Protein AF-A0A7M7T1K5-F1 (afdb_monomer)

InterPro domains:
  IPR049258 ODAD1, central coiled coil region [PF21773] (10-293)
  IPR051876 Outer dynein arm-docking/Coiled-coil domain-containing protein [PTHR21694] (3-401)

Secondary structure (DSSP, 8-state):
-HHHHHHHHHHHHHHHHHHHHHHHHHHHHHHHHHHHHHHHHHHHHHHHHHHHHHHHHHHHHHHHHHHHHHHHHHHHHHHHHHHHHHHHHHHHHHHHHHHHHHHHHHHHHHHHHHHHHHHHHHHHHHHHHHHHHHHHHHHHHHHTTS-------TTHHHHHHHHHHHHHHHHHHH--S-HHHHHHHHHHHHHHHHHHHHHHHHHHHHHHHHHHHHHHHHHHHHHHHHHHHHHHHHHHHHHHHHHHHHHHHHHHHHHHHHHHHHHHHHHHHHHHHHHHHHHHTT--THHHHHHH-S-S---TTTHHHHHHHHHHHHHHHHHHHHHHHHHHHHHHHHHHHHHHTTS------PPPPPPPPPPPP-PPP--------TTSSSTTT----SSSPPPHHHHHHHHHHHHHHHHHHHHHHHHHHHHHHTTS------------------------------------

Organism: Strongylocentrotus purpuratus (NCBI:txid7668)

Radius of gyration: 62.85 Å; Cα contacts (8 Å, |Δi|>4): 35; chains: 1; bounding box: 143×61×179 Å

Sequence (460 aa):
MDQNRRRTTRKRIRLLEGRLDKRTADFNKALAKNNEVRLEIQLIRRDLGILTKSYKVVLKEQGDVKNKMNDVIEMSTAAYDSREECLVRMSTIRERNDKDEMAYNNEVKELTRVLAHDQRLKDFMNLKTQDRSHLLRAASERAKQKLAKSSKTCLHQEEIKSYEAVFERLKQYAGEANLDRLVHEFLAKEGIAFALFNYKTELDCDVEEHTLRNQTLRTDMKLLTGQGKKLEGMRANIMKDLEVKVASTTMAADVTQNRYKVCRKDLDNAFRRIIAFIRKLGCDASMVTNRLGCAGSISDRNAMTYLGLAEFMCNDILLVEAFHQHRQQKKNNFTKKLAAAQQGSVITAKLRPKSPKAVSIVPPYIGEDGEIPADLERIASSGLDELQPLTPDDIRSEVVRTVERREAKTRNSSKKDWRWQAKSADPGSPDGVKDEIHPGSGDLMINHSVSSERGFSSTN

Mean predicted aligned error: 23.82 Å

Solvent-accessible surface area (backbone atoms only — not comparable to full-atom values): 27441 Å² total; per-residue (Å²): 115,68,69,60,51,53,50,52,50,55,51,51,50,52,52,50,52,53,50,48,52,50,52,52,52,53,49,52,51,50,52,53,52,51,52,52,54,50,50,51,54,52,50,53,53,50,51,51,54,51,50,54,51,52,51,53,51,53,53,47,52,55,48,53,51,53,50,53,50,49,52,52,50,51,54,49,50,54,51,49,52,54,49,50,54,50,51,51,52,52,50,56,50,48,57,47,51,53,52,52,50,51,50,50,56,49,50,54,51,49,53,51,51,52,51,53,51,51,50,50,49,50,51,49,51,50,52,52,46,48,58,41,42,58,53,42,52,62,35,43,71,56,34,79,77,63,78,80,86,83,91,88,63,74,80,59,52,60,57,50,53,53,49,50,59,52,50,54,52,49,39,70,74,68,74,57,92,54,67,71,57,53,53,52,52,48,51,51,52,47,50,52,50,50,53,51,47,53,52,49,52,51,50,52,51,52,50,52,51,52,51,52,51,50,50,53,53,53,52,50,50,52,50,53,53,52,52,48,54,51,52,51,52,52,50,51,50,52,49,52,53,48,51,52,50,49,54,53,52,51,53,52,49,51,54,51,51,52,50,48,53,52,54,49,52,54,48,55,51,49,47,54,49,50,55,54,50,36,54,73,74,66,53,70,64,62,65,58,31,69,74,65,75,46,83,88,61,80,44,90,89,47,44,64,59,56,51,52,50,45,50,53,53,51,50,53,52,50,50,52,48,53,50,49,51,52,50,50,50,50,50,55,48,44,55,52,45,58,66,47,66,80,56,88,85,91,83,89,84,89,86,80,86,83,78,86,83,84,84,86,84,80,83,87,82,84,79,90,78,82,82,76,69,83,74,67,63,58,78,78,66,67,92,64,85,88,85,67,86,77,52,76,66,58,53,51,52,52,52,50,55,53,49,53,54,50,52,52,49,52,54,53,50,57,60,54,56,61,63,63,71,76,76,77,80,85,90,82,87,88,85,86,83,88,82,88,82,88,90,82,91,80,89,83,82,88,83,88,87,88,88,84,92,83,89,87,86,78,92,130

Structure (mmCIF, N/CA/C/O backbone):
data_AF-A0A7M7T1K5-F1
#
_entry.id   AF-A0A7M7T1K5-F1
#
loop_
_atom_site.group_PDB
_atom_site.id
_atom_site.type_symbol
_atom_site.label_atom_id
_atom_site.label_alt_id
_atom_site.label_comp_id
_atom_site.label_asym_id
_atom_site.label_entity_id
_atom_site.label_seq_id
_atom_site.pdbx_PDB_ins_code
_atom_site.Cartn_x
_atom_site.Cartn_y
_atom_site.Cartn_z
_atom_site.occupancy
_atom_site.B_iso_or_equiv
_atom_site.auth_seq_id
_atom_site.auth_comp_id
_atom_site.auth_asym_id
_atom_site.auth_atom_id
_atom_site.pdbx_PDB_model_num
ATOM 1 N N . MET A 1 1 ? 77.196 1.980 -69.273 1.00 57.75 1 MET A N 1
ATOM 2 C CA . MET A 1 1 ? 76.868 2.537 -67.936 1.00 57.75 1 MET A CA 1
ATOM 3 C C . MET A 1 1 ? 75.364 2.701 -67.700 1.00 57.75 1 MET A C 1
ATOM 5 O O . MET A 1 1 ? 74.852 2.212 -66.697 1.00 57.75 1 MET A O 1
ATOM 9 N N . ASP A 1 2 ? 74.628 3.317 -68.626 1.00 66.56 2 ASP A N 1
ATOM 10 C CA . ASP A 1 2 ? 73.248 3.764 -68.380 1.00 66.56 2 ASP A CA 1
ATOM 11 C C . ASP A 1 2 ? 72.211 2.628 -68.214 1.00 66.56 2 ASP A C 1
ATOM 13 O O . ASP A 1 2 ? 71.306 2.682 -67.380 1.00 66.56 2 ASP A O 1
ATOM 17 N N . GLN A 1 3 ? 72.393 1.515 -68.929 1.00 72.38 3 GLN A N 1
ATOM 18 C CA . GLN A 1 3 ? 71.496 0.355 -68.860 1.00 72.38 3 GLN A CA 1
ATOM 19 C C . GLN A 1 3 ? 71.611 -0.419 -67.533 1.00 72.38 3 GLN A C 1
ATOM 21 O O . GLN A 1 3 ? 70.616 -0.954 -67.036 1.00 72.38 3 GLN A O 1
ATOM 26 N N . ASN A 1 4 ? 72.802 -0.437 -66.924 1.00 78.81 4 ASN A N 1
ATOM 27 C CA . ASN A 1 4 ? 73.025 -1.085 -65.631 1.00 78.81 4 ASN A CA 1
ATOM 28 C C . ASN A 1 4 ? 72.416 -0.251 -64.491 1.00 78.81 4 ASN A C 1
ATOM 30 O O . ASN A 1 4 ? 71.738 -0.798 -63.623 1.00 78.81 4 ASN A O 1
ATOM 34 N N . ARG A 1 5 ? 72.528 1.084 -64.574 1.00 81.38 5 ARG A N 1
ATOM 35 C CA . ARG A 1 5 ? 71.859 2.034 -63.669 1.00 81.38 5 ARG A CA 1
ATOM 36 C C . ARG A 1 5 ? 70.332 1.925 -63.750 1.00 81.38 5 ARG A C 1
ATOM 38 O O . ARG A 1 5 ? 69.660 1.831 -62.731 1.00 81.38 5 ARG A O 1
ATOM 45 N N . ARG A 1 6 ? 69.760 1.815 -64.956 1.00 84.25 6 ARG A N 1
ATOM 46 C CA . ARG A 1 6 ? 68.312 1.566 -65.125 1.00 84.25 6 ARG A CA 1
ATOM 47 C C . ARG A 1 6 ? 67.874 0.229 -64.511 1.00 84.25 6 ARG A C 1
ATOM 49 O O . ARG A 1 6 ? 66.796 0.149 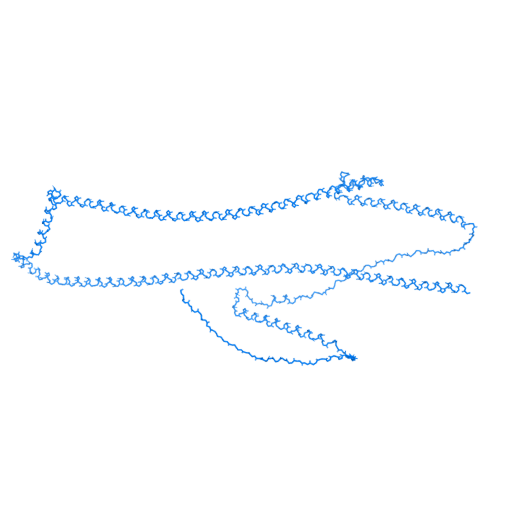-63.920 1.00 84.25 6 ARG A O 1
ATOM 56 N N . ARG A 1 7 ? 68.693 -0.827 -64.615 1.00 87.00 7 ARG A N 1
ATOM 57 C CA . ARG A 1 7 ? 68.408 -2.137 -63.999 1.00 87.00 7 ARG A CA 1
ATOM 58 C C . ARG A 1 7 ? 68.459 -2.089 -62.469 1.00 87.00 7 ARG A C 1
ATOM 60 O O . ARG A 1 7 ? 67.569 -2.662 -61.841 1.00 87.00 7 ARG A O 1
ATOM 67 N N . THR A 1 8 ? 69.438 -1.414 -61.865 1.00 89.75 8 THR A N 1
ATOM 68 C CA . THR A 1 8 ? 69.522 -1.268 -60.400 1.00 89.75 8 THR A CA 1
ATOM 69 C C . THR A 1 8 ? 68.382 -0.414 -59.850 1.00 89.75 8 THR A C 1
ATOM 71 O O . THR A 1 8 ? 67.746 -0.821 -58.878 1.00 89.75 8 THR A O 1
ATOM 74 N N . THR A 1 9 ? 68.018 0.680 -60.527 1.00 90.69 9 THR A N 1
ATOM 75 C CA . THR A 1 9 ? 66.850 1.497 -60.161 1.00 90.69 9 THR A CA 1
ATOM 76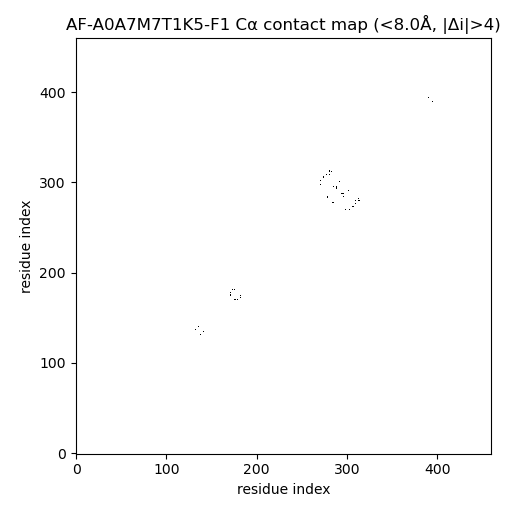 C C . THR A 1 9 ? 65.551 0.691 -60.229 1.00 90.69 9 THR A C 1
ATOM 78 O O . THR A 1 9 ? 64.790 0.687 -59.268 1.00 90.69 9 THR A O 1
ATOM 81 N N . ARG A 1 10 ? 65.315 -0.091 -61.295 1.00 91.62 10 ARG A N 1
ATOM 82 C CA . ARG A 1 10 ? 64.129 -0.972 -61.395 1.00 91.62 10 ARG A CA 1
ATOM 83 C C . ARG A 1 10 ? 64.086 -2.066 -60.324 1.00 91.62 10 ARG A C 1
ATOM 85 O O . ARG A 1 10 ? 63.004 -2.476 -59.914 1.00 91.62 10 ARG A O 1
ATOM 92 N N . LYS A 1 11 ? 65.237 -2.591 -59.891 1.00 93.44 11 LYS A N 1
ATOM 93 C CA . LYS A 1 11 ? 65.302 -3.535 -58.759 1.00 93.44 11 LYS A CA 1
ATOM 94 C C . LYS A 1 11 ? 64.953 -2.835 -57.443 1.00 93.44 11 LYS A C 1
ATOM 96 O O . LYS A 1 11 ? 64.196 -3.389 -56.656 1.00 93.44 11 LYS A O 1
ATOM 101 N N . ARG A 1 12 ? 65.451 -1.612 -57.231 1.00 93.81 12 ARG A N 1
ATOM 102 C CA . ARG A 1 12 ? 65.141 -0.813 -56.038 1.00 93.81 12 ARG A CA 1
ATOM 103 C C . ARG A 1 12 ? 63.667 -0.415 -55.972 1.00 93.81 12 ARG A C 1
ATOM 105 O O . ARG A 1 12 ? 63.084 -0.553 -54.907 1.00 93.81 12 ARG A O 1
ATOM 112 N N . ILE A 1 13 ? 63.065 -0.015 -57.093 1.00 93.19 13 ILE A N 1
ATOM 113 C CA . ILE A 1 13 ? 61.623 0.267 -57.187 1.00 93.19 13 ILE A CA 1
ATOM 114 C C . ILE A 1 13 ? 60.816 -0.968 -56.774 1.00 93.19 13 ILE A C 1
ATOM 116 O O . ILE A 1 13 ? 60.052 -0.879 -55.824 1.00 93.19 13 ILE A O 1
ATOM 120 N N . ARG A 1 14 ? 61.088 -2.145 -57.356 1.00 94.88 14 ARG A N 1
ATOM 121 C CA . ARG A 1 14 ? 60.391 -3.393 -56.984 1.00 94.88 14 ARG A CA 1
ATOM 122 C C . ARG A 1 14 ? 60.543 -3.774 -55.510 1.00 94.88 14 ARG A C 1
ATOM 124 O O . ARG A 1 14 ? 59.608 -4.283 -54.905 1.00 94.88 14 ARG A O 1
ATOM 131 N N . LEU A 1 15 ? 61.716 -3.540 -54.918 1.00 96.19 15 LEU A N 1
ATOM 132 C CA . LEU A 1 15 ? 61.928 -3.771 -53.485 1.00 96.19 15 LEU A CA 1
ATOM 133 C C . LEU A 1 15 ? 61.131 -2.790 -52.618 1.00 96.19 15 LEU A C 1
ATOM 135 O O . LEU A 1 15 ? 60.629 -3.185 -51.568 1.00 96.19 15 LEU A O 1
ATOM 139 N N . LEU A 1 16 ? 61.036 -1.524 -53.027 1.00 95.75 16 LEU A N 1
ATOM 140 C CA . LEU A 1 16 ? 60.249 -0.513 -52.321 1.00 95.75 16 LEU A CA 1
ATOM 141 C C . LEU A 1 16 ? 58.746 -0.777 -52.462 1.00 95.75 16 LEU A C 1
ATOM 143 O O . LEU A 1 16 ? 58.050 -0.715 -51.456 1.00 95.75 16 LEU A O 1
ATOM 147 N N . GLU A 1 17 ? 58.276 -1.155 -53.651 1.00 94.88 17 GLU A N 1
ATOM 148 C CA . GLU A 1 17 ? 56.898 -1.598 -53.905 1.00 94.88 17 GLU A CA 1
ATOM 149 C C . GLU A 1 17 ? 56.552 -2.819 -53.044 1.00 94.88 17 GLU A C 1
ATOM 151 O O . GLU A 1 17 ? 55.593 -2.778 -52.287 1.00 94.88 17 GLU A O 1
ATOM 156 N N . GLY A 1 18 ? 57.396 -3.858 -53.025 1.00 96.69 18 GLY A N 1
ATOM 157 C CA . GLY A 1 18 ? 57.157 -5.032 -52.178 1.00 96.69 18 GLY A CA 1
ATOM 158 C C . GLY A 1 18 ? 57.187 -4.729 -50.672 1.00 96.69 18 GLY A C 1
ATOM 159 O O . GLY A 1 18 ? 56.453 -5.340 -49.894 1.00 96.69 18 GLY A O 1
ATOM 160 N N . ARG A 1 19 ? 58.013 -3.767 -50.230 1.00 96.94 19 ARG A N 1
ATOM 161 C CA . ARG A 1 19 ? 57.992 -3.279 -48.839 1.00 96.94 19 ARG A CA 1
ATOM 162 C C . ARG A 1 19 ? 56.715 -2.501 -48.539 1.00 96.94 19 ARG A C 1
ATOM 164 O O . ARG A 1 19 ? 56.173 -2.677 -47.451 1.00 96.94 19 ARG A O 1
ATOM 171 N N . LEU A 1 20 ? 56.253 -1.672 -49.472 1.00 96.62 20 LEU A N 1
ATOM 172 C CA . LEU A 1 20 ? 54.997 -0.941 -49.355 1.00 96.62 20 LEU A CA 1
ATOM 173 C C . LEU A 1 20 ? 53.822 -1.917 -49.265 1.00 96.62 20 LEU A C 1
ATOM 175 O O . LEU A 1 20 ? 53.063 -1.838 -48.309 1.00 96.62 20 LEU A O 1
ATOM 179 N N . ASP A 1 21 ? 53.739 -2.899 -50.162 1.00 96.50 21 ASP A N 1
ATOM 180 C CA . ASP A 1 21 ? 52.691 -3.923 -50.158 1.00 96.50 21 ASP A CA 1
ATOM 181 C C . ASP A 1 21 ? 52.666 -4.704 -48.842 1.00 96.50 21 ASP A C 1
ATOM 183 O O . ASP A 1 21 ? 51.602 -4.902 -48.254 1.00 96.50 21 ASP A O 1
ATOM 187 N N . LYS A 1 22 ? 53.840 -5.098 -48.327 1.00 97.25 22 LYS A N 1
ATOM 188 C CA . LYS A 1 22 ? 53.940 -5.761 -47.020 1.00 97.25 22 LYS A CA 1
ATOM 189 C C . LYS A 1 22 ? 53.431 -4.858 -45.893 1.00 97.25 22 LYS A C 1
ATOM 191 O O . LYS A 1 22 ? 52.655 -5.317 -45.062 1.00 97.25 22 LYS A O 1
ATOM 196 N N . ARG A 1 23 ? 53.820 -3.577 -45.876 1.00 97.19 23 ARG A N 1
ATOM 197 C CA . ARG A 1 23 ? 53.352 -2.610 -44.867 1.00 97.19 23 ARG A CA 1
ATOM 198 C C . ARG A 1 23 ? 51.846 -2.365 -44.961 1.00 97.19 23 ARG A C 1
ATOM 200 O O . ARG A 1 23 ? 51.195 -2.321 -43.925 1.00 97.19 23 ARG A O 1
ATOM 207 N N . THR A 1 24 ? 51.289 -2.273 -46.166 1.00 96.06 24 THR A N 1
ATOM 208 C CA . THR A 1 24 ? 49.844 -2.141 -46.398 1.00 96.06 24 THR A CA 1
ATOM 209 C C . THR A 1 24 ? 49.093 -3.393 -45.946 1.00 96.06 24 THR A C 1
ATOM 211 O O . THR A 1 24 ? 48.055 -3.287 -45.300 1.00 96.06 24 THR A O 1
ATOM 214 N N . ALA A 1 25 ? 49.627 -4.588 -46.213 1.00 97.25 25 ALA A N 1
ATOM 215 C CA . ALA A 1 25 ? 49.048 -5.840 -45.733 1.00 97.25 25 ALA A CA 1
ATOM 216 C C . ALA A 1 25 ? 49.074 -5.931 -44.199 1.00 97.25 25 ALA A C 1
ATOM 218 O O . ALA A 1 25 ? 48.075 -6.315 -43.593 1.00 97.25 25 ALA A O 1
ATOM 219 N N . ASP A 1 26 ? 50.184 -5.549 -43.564 1.00 97.25 26 ASP A N 1
ATOM 220 C CA . ASP A 1 26 ? 50.303 -5.518 -42.104 1.00 97.25 26 ASP A CA 1
ATOM 221 C C . ASP A 1 26 ? 49.361 -4.468 -41.484 1.00 97.25 26 ASP A C 1
ATOM 223 O O . ASP A 1 26 ? 48.715 -4.742 -40.473 1.00 97.25 26 ASP A O 1
ATOM 227 N N . PHE A 1 27 ? 49.197 -3.307 -42.127 1.00 97.31 27 PHE A N 1
ATOM 228 C CA . PHE A 1 27 ? 48.223 -2.288 -41.729 1.00 97.31 27 PHE A CA 1
ATOM 229 C C . PHE A 1 27 ? 46.780 -2.796 -41.836 1.00 97.31 27 PHE A C 1
ATOM 231 O O . PHE A 1 27 ? 46.012 -2.671 -40.886 1.00 97.31 27 PHE A O 1
ATOM 238 N N . ASN A 1 28 ? 46.418 -3.448 -42.942 1.00 97.00 28 ASN A N 1
ATOM 239 C CA . ASN A 1 28 ? 45.085 -4.024 -43.123 1.00 97.00 28 ASN A CA 1
ATOM 240 C C . ASN A 1 28 ? 44.788 -5.125 -42.093 1.00 97.00 28 ASN A C 1
ATOM 242 O O . ASN A 1 28 ? 43.676 -5.194 -41.574 1.00 97.00 28 ASN A O 1
ATOM 246 N N . LYS A 1 29 ? 45.781 -5.953 -41.735 1.00 97.56 29 LYS A N 1
ATOM 247 C CA . LYS A 1 29 ? 45.649 -6.930 -40.638 1.00 97.56 29 LYS A CA 1
ATOM 248 C C . LYS A 1 29 ? 45.424 -6.244 -39.292 1.00 97.56 29 LYS A C 1
ATOM 250 O O . LYS A 1 29 ? 44.570 -6.680 -38.525 1.00 97.56 29 LYS A O 1
ATOM 255 N N . ALA A 1 30 ? 46.161 -5.169 -39.010 1.00 97.19 30 ALA A N 1
ATOM 256 C CA . ALA A 1 30 ? 45.973 -4.389 -37.792 1.00 97.19 30 ALA A CA 1
ATOM 257 C C . ALA A 1 30 ? 44.572 -3.753 -37.735 1.00 97.19 30 ALA A C 1
ATOM 259 O O . ALA A 1 30 ? 43.945 -3.774 -36.679 1.00 97.19 30 ALA A O 1
ATOM 260 N N . LEU A 1 31 ? 44.047 -3.261 -38.864 1.00 97.56 31 LEU A N 1
ATOM 261 C CA . LEU A 1 31 ? 42.675 -2.756 -38.958 1.00 97.56 31 LEU A CA 1
ATOM 262 C C . LEU A 1 31 ? 41.627 -3.853 -38.736 1.00 97.56 31 LEU A C 1
ATOM 264 O O . LEU A 1 31 ? 40.667 -3.619 -38.007 1.00 97.56 31 LEU A O 1
ATOM 268 N N . ALA A 1 32 ? 41.818 -5.044 -39.309 1.00 97.69 32 ALA A N 1
ATOM 269 C CA . ALA A 1 32 ? 40.917 -6.176 -39.095 1.00 97.69 32 ALA A CA 1
ATOM 270 C C . ALA A 1 32 ? 40.864 -6.574 -37.611 1.00 97.69 32 ALA A C 1
ATOM 272 O O . ALA A 1 32 ? 39.779 -6.656 -37.040 1.00 97.69 32 ALA A O 1
ATOM 273 N N . LYS A 1 33 ? 42.030 -6.697 -36.962 1.00 97.94 33 LYS A N 1
ATOM 274 C CA . LYS A 1 33 ? 42.119 -6.963 -35.519 1.00 97.94 33 LYS A CA 1
ATOM 275 C C . LYS A 1 33 ? 41.513 -5.832 -34.683 1.00 97.94 33 LYS A C 1
ATOM 277 O O . LYS A 1 33 ? 40.860 -6.082 -33.678 1.00 97.94 33 LYS A O 1
ATOM 282 N N . ASN A 1 34 ? 41.695 -4.572 -35.088 1.00 97.88 34 ASN A N 1
ATOM 283 C CA . ASN A 1 34 ? 41.067 -3.442 -34.400 1.00 97.88 34 ASN A CA 1
ATOM 284 C C . ASN A 1 34 ? 39.537 -3.503 -34.496 1.00 97.88 34 ASN A C 1
ATOM 286 O O . ASN A 1 34 ? 38.859 -3.192 -33.523 1.00 97.88 34 ASN A O 1
ATOM 290 N N . ASN A 1 35 ? 38.996 -3.913 -35.645 1.00 97.88 35 ASN A N 1
ATOM 291 C CA . ASN A 1 35 ? 37.560 -4.091 -35.820 1.00 97.88 35 ASN A CA 1
ATOM 292 C C . ASN A 1 35 ? 37.011 -5.236 -34.954 1.00 97.88 35 ASN A C 1
ATOM 294 O O . ASN A 1 35 ? 35.983 -5.061 -34.312 1.00 97.88 35 ASN A O 1
ATOM 298 N N . GLU A 1 36 ? 37.718 -6.364 -34.880 1.00 98.12 36 GLU A N 1
ATOM 299 C CA . GLU A 1 36 ? 37.376 -7.496 -34.006 1.00 98.12 36 GLU A CA 1
ATOM 300 C C . GLU A 1 36 ? 37.305 -7.073 -32.531 1.00 98.12 36 GLU A C 1
ATOM 302 O O . GLU A 1 36 ? 36.259 -7.208 -31.901 1.00 98.12 36 GLU A O 1
ATOM 307 N N . VAL A 1 37 ? 38.348 -6.407 -32.022 1.00 98.25 37 VAL A N 1
ATOM 308 C CA . VAL A 1 37 ? 38.372 -5.887 -30.641 1.00 98.25 37 VAL A CA 1
ATOM 309 C C . VAL A 1 37 ? 37.249 -4.870 -30.395 1.00 98.25 37 VAL A C 1
ATOM 311 O O . VAL A 1 37 ? 36.664 -4.827 -29.314 1.00 98.25 37 VAL A O 1
ATOM 314 N N . ARG A 1 38 ? 36.892 -4.040 -31.387 1.00 98.12 38 ARG A N 1
ATOM 315 C CA . ARG A 1 38 ? 35.747 -3.120 -31.253 1.00 98.12 38 ARG A CA 1
ATOM 316 C C . ARG A 1 38 ? 34.428 -3.867 -31.095 1.00 98.12 38 ARG A C 1
ATOM 318 O O . ARG A 1 38 ? 33.590 -3.414 -30.316 1.00 98.12 38 ARG A O 1
ATOM 325 N N . LEU A 1 39 ? 34.234 -4.967 -31.819 1.00 98.06 39 LEU A N 1
ATOM 326 C CA . LEU A 1 39 ? 33.035 -5.795 -31.697 1.00 98.06 39 LEU A CA 1
ATOM 327 C C . LEU A 1 39 ? 32.984 -6.487 -30.332 1.00 98.06 39 LEU A C 1
ATOM 329 O O . LEU A 1 39 ? 31.944 -6.433 -29.680 1.00 98.06 39 LEU A O 1
ATOM 333 N N . GLU A 1 40 ? 34.103 -7.028 -29.847 1.00 98.31 40 GLU A N 1
ATOM 334 C CA . GLU A 1 40 ? 34.201 -7.598 -28.494 1.00 98.31 40 GLU A CA 1
ATOM 335 C C . GLU A 1 40 ? 33.844 -6.569 -27.414 1.00 98.31 40 GLU A C 1
ATOM 337 O O . GLU A 1 40 ? 33.018 -6.835 -26.541 1.00 98.31 40 GLU A O 1
ATOM 342 N N . ILE A 1 41 ? 34.380 -5.346 -27.507 1.00 98.19 41 ILE A N 1
ATOM 343 C CA . ILE A 1 41 ? 34.037 -4.258 -26.580 1.00 98.19 41 ILE A CA 1
ATOM 344 C C . ILE A 1 41 ? 32.535 -3.944 -26.631 1.00 98.19 41 ILE A C 1
ATOM 346 O O . ILE A 1 41 ? 31.926 -3.674 -25.594 1.00 98.19 41 ILE A O 1
ATOM 350 N N . GLN A 1 42 ? 31.919 -3.951 -27.816 1.00 97.81 42 GLN A N 1
ATOM 351 C CA . GLN A 1 42 ? 30.480 -3.711 -27.945 1.00 97.81 42 GLN A CA 1
ATOM 352 C C . GLN A 1 42 ? 29.643 -4.833 -27.322 1.00 97.81 42 GLN A C 1
ATOM 354 O O . GLN A 1 42 ? 28.651 -4.529 -26.657 1.00 97.81 42 GLN A O 1
ATOM 359 N N . LEU A 1 43 ? 30.047 -6.094 -27.495 1.00 97.69 43 LEU A N 1
ATOM 360 C CA . LEU A 1 43 ? 29.399 -7.248 -26.867 1.00 97.69 43 LEU A CA 1
ATOM 361 C C . LEU A 1 43 ? 29.475 -7.147 -25.342 1.00 97.69 43 LEU A C 1
ATOM 363 O O . LEU A 1 43 ? 28.438 -7.095 -24.687 1.00 97.69 43 LEU A O 1
ATOM 367 N N . ILE A 1 44 ? 30.674 -6.947 -24.791 1.00 98.12 44 ILE A N 1
ATOM 368 C CA . ILE A 1 44 ? 30.877 -6.811 -23.341 1.00 98.12 44 ILE A CA 1
ATOM 369 C C . ILE A 1 44 ? 30.059 -5.643 -22.772 1.00 98.12 44 ILE A C 1
ATOM 371 O O . ILE A 1 44 ? 29.464 -5.752 -21.702 1.00 98.12 44 ILE A O 1
ATOM 375 N N . ARG A 1 45 ? 29.973 -4.513 -23.485 1.00 97.88 45 ARG A N 1
ATOM 376 C CA . ARG A 1 45 ? 29.138 -3.373 -23.064 1.00 97.88 45 ARG A CA 1
ATOM 377 C C . ARG A 1 45 ? 27.650 -3.712 -23.048 1.00 97.88 45 ARG A C 1
ATOM 379 O O . ARG A 1 45 ? 26.934 -3.244 -22.161 1.00 97.88 45 ARG A O 1
ATOM 386 N N . ARG A 1 46 ? 27.176 -4.495 -24.020 1.00 98.19 46 ARG A N 1
ATOM 387 C CA . ARG A 1 46 ? 25.790 -4.973 -24.060 1.00 98.19 46 ARG A CA 1
ATOM 388 C C . ARG A 1 46 ? 25.509 -5.878 -22.866 1.00 98.19 46 ARG A C 1
ATOM 390 O O . ARG A 1 46 ? 24.521 -5.647 -22.169 1.00 98.19 46 ARG A O 1
ATOM 397 N N . ASP A 1 47 ? 26.400 -6.826 -22.605 1.00 97.44 47 ASP A N 1
ATOM 398 C CA . ASP A 1 47 ? 26.267 -7.800 -21.522 1.00 97.44 47 ASP A CA 1
ATOM 399 C C . ASP A 1 47 ? 26.310 -7.115 -20.157 1.00 97.44 47 ASP A C 1
ATOM 401 O O . ASP A 1 47 ? 25.427 -7.336 -19.332 1.00 97.44 47 ASP A O 1
ATOM 405 N N . LEU A 1 48 ? 27.232 -6.168 -19.949 1.00 98.19 48 LEU A N 1
ATOM 406 C CA . LEU A 1 48 ? 27.261 -5.334 -18.744 1.00 98.19 48 LEU A CA 1
ATOM 407 C C . LEU A 1 48 ? 25.954 -4.549 -18.568 1.00 98.19 48 LEU A C 1
ATOM 409 O O . LEU A 1 48 ? 25.450 -4.413 -17.452 1.00 98.19 48 LEU A O 1
ATOM 413 N N . GLY A 1 49 ? 25.376 -4.048 -19.663 1.00 98.06 49 GLY A N 1
ATOM 414 C CA . GLY A 1 49 ? 24.080 -3.377 -19.647 1.00 98.06 49 GLY A CA 1
ATOM 415 C C . GLY A 1 49 ? 22.934 -4.302 -19.224 1.00 98.06 49 GLY A C 1
ATOM 416 O O . GLY A 1 49 ? 22.059 -3.879 -18.467 1.00 98.06 49 GLY A O 1
ATOM 417 N N . ILE A 1 50 ? 22.939 -5.559 -19.674 1.00 97.94 50 ILE A N 1
ATOM 418 C CA . ILE A 1 50 ? 21.958 -6.582 -19.279 1.00 97.94 50 ILE A CA 1
ATOM 419 C C . ILE A 1 50 ? 22.153 -6.961 -17.806 1.00 97.94 50 ILE A C 1
ATOM 421 O O . ILE A 1 50 ? 21.193 -6.909 -17.035 1.00 97.94 50 ILE A O 1
ATOM 425 N N . LEU A 1 51 ? 23.390 -7.236 -17.387 1.00 97.75 51 LEU A N 1
ATOM 426 C CA . LEU A 1 51 ? 23.732 -7.570 -16.004 1.00 97.75 51 LEU A CA 1
ATOM 427 C C . LEU A 1 51 ? 23.332 -6.449 -15.045 1.00 97.75 51 LEU A C 1
ATOM 429 O O . LEU A 1 51 ? 22.654 -6.699 -14.053 1.00 97.75 51 LEU A O 1
ATOM 433 N N . THR A 1 52 ? 23.634 -5.195 -15.384 1.00 97.94 52 THR A N 1
ATOM 434 C CA . THR A 1 52 ? 23.242 -4.032 -14.574 1.00 97.94 52 THR A CA 1
ATOM 435 C C . THR A 1 52 ? 21.723 -3.933 -14.418 1.00 97.94 52 THR A C 1
ATOM 437 O O . THR A 1 52 ? 21.234 -3.584 -13.343 1.00 97.94 52 THR A O 1
ATOM 440 N N . LYS A 1 53 ? 20.950 -4.238 -15.470 1.00 98.19 53 LYS A N 1
ATOM 441 C CA . LYS A 1 53 ? 19.482 -4.268 -15.388 1.00 98.19 53 LYS A CA 1
ATOM 442 C C . LYS A 1 53 ? 19.002 -5.393 -14.475 1.00 98.19 53 LYS A C 1
ATOM 444 O O . LYS A 1 53 ? 18.197 -5.119 -13.593 1.00 98.19 53 LYS A O 1
ATOM 449 N N . SER A 1 54 ? 19.523 -6.610 -14.646 1.00 97.44 54 SER A N 1
ATOM 450 C CA . SER A 1 54 ? 19.163 -7.752 -13.794 1.00 97.44 54 SER A CA 1
ATOM 451 C C . SER A 1 54 ? 19.488 -7.489 -12.319 1.00 97.44 54 SER A C 1
ATOM 453 O O . SER A 1 54 ? 18.640 -7.683 -11.457 1.00 97.44 54 SER A O 1
ATOM 455 N N . TYR A 1 55 ? 20.653 -6.903 -12.034 1.00 98.12 55 TYR A N 1
ATOM 456 C CA . TYR A 1 55 ? 21.069 -6.532 -10.685 1.00 98.12 55 TYR A CA 1
ATOM 457 C C . TYR A 1 55 ? 20.124 -5.508 -10.041 1.00 98.12 55 TYR A C 1
ATOM 459 O O . TYR A 1 55 ? 19.752 -5.651 -8.880 1.00 98.12 55 TYR A O 1
ATOM 467 N N . LYS A 1 56 ? 19.674 -4.497 -10.797 1.00 98.19 56 LYS A N 1
ATOM 468 C CA . LYS A 1 56 ? 18.682 -3.524 -10.309 1.00 98.19 56 LYS A CA 1
ATOM 469 C C . LYS A 1 56 ? 17.336 -4.169 -9.982 1.00 98.19 56 LYS A C 1
ATOM 471 O O . LYS A 1 56 ? 16.697 -3.745 -9.024 1.00 98.19 56 LYS A O 1
ATOM 476 N N . VAL A 1 57 ? 16.909 -5.160 -10.767 1.00 98.25 57 VAL A N 1
ATOM 477 C CA . VAL A 1 57 ? 15.677 -5.917 -10.493 1.00 98.25 57 VAL A CA 1
ATOM 478 C C . VAL A 1 57 ? 15.828 -6.708 -9.198 1.00 98.25 57 VAL A C 1
ATOM 480 O O . VAL A 1 57 ? 15.011 -6.533 -8.303 1.00 98.25 57 VAL A O 1
ATOM 483 N N . VAL A 1 58 ? 16.920 -7.462 -9.043 1.00 97.88 58 VAL A N 1
ATOM 484 C CA . VAL A 1 58 ? 17.194 -8.241 -7.823 1.00 97.88 58 VAL A CA 1
ATOM 485 C C . VAL A 1 58 ? 17.268 -7.346 -6.581 1.00 97.88 58 VAL A C 1
ATOM 487 O O . VAL A 1 58 ? 16.714 -7.684 -5.540 1.00 97.88 58 VAL A O 1
ATOM 490 N N . LEU A 1 59 ? 17.901 -6.171 -6.673 1.00 97.88 59 LEU A N 1
ATOM 491 C CA . LEU A 1 59 ? 17.923 -5.210 -5.564 1.00 97.88 59 LEU A CA 1
ATOM 492 C C . LEU A 1 59 ? 16.526 -4.701 -5.197 1.00 97.88 59 LEU A C 1
ATOM 494 O O . LEU A 1 59 ? 16.231 -4.514 -4.017 1.00 97.88 59 LEU A O 1
ATOM 498 N N . LYS A 1 60 ? 15.671 -4.469 -6.197 1.00 98.12 60 LYS A N 1
ATOM 499 C CA . LYS A 1 60 ? 14.289 -4.054 -5.962 1.00 98.12 60 LYS A CA 1
ATOM 500 C C . LYS A 1 60 ? 13.498 -5.169 -5.279 1.00 98.12 60 LYS A C 1
ATOM 502 O O . LYS A 1 60 ? 12.876 -4.912 -4.257 1.00 98.12 60 LYS A O 1
ATOM 507 N N . GLU A 1 61 ? 13.595 -6.398 -5.780 1.00 97.88 61 GLU A N 1
ATOM 508 C CA . GLU A 1 61 ? 12.948 -7.571 -5.181 1.00 97.88 61 GLU A CA 1
ATOM 509 C C . GLU A 1 61 ? 13.420 -7.806 -3.743 1.00 97.88 61 GLU A C 1
ATOM 511 O O . GLU A 1 61 ? 12.607 -8.072 -2.861 1.00 97.88 61 GLU A O 1
ATOM 516 N N . GLN A 1 62 ? 14.715 -7.627 -3.464 1.00 97.44 62 GLN A N 1
ATOM 517 C CA . GLN A 1 62 ? 15.244 -7.690 -2.103 1.00 97.44 62 GLN A CA 1
ATOM 518 C C . GLN A 1 62 ? 14.617 -6.621 -1.193 1.00 97.44 62 GLN A C 1
ATOM 520 O O . GLN A 1 62 ? 14.316 -6.903 -0.033 1.00 97.44 62 GLN A O 1
ATOM 525 N N . GLY A 1 63 ? 14.435 -5.397 -1.698 1.00 97.69 63 GLY A N 1
ATOM 526 C CA . GLY A 1 63 ? 13.729 -4.334 -0.982 1.00 97.69 63 GLY A CA 1
ATOM 527 C C . GLY A 1 63 ? 12.271 -4.700 -0.704 1.00 97.69 63 GLY A C 1
ATOM 528 O O . GLY A 1 63 ? 11.821 -4.602 0.435 1.00 97.69 63 GLY A O 1
ATOM 529 N N . ASP A 1 64 ? 11.566 -5.207 -1.713 1.00 97.56 64 ASP A N 1
ATOM 530 C CA . ASP A 1 64 ? 10.162 -5.608 -1.604 1.00 97.56 64 ASP A CA 1
ATOM 531 C C . ASP A 1 64 ? 9.974 -6.761 -0.600 1.00 97.56 64 ASP A C 1
ATOM 533 O O . ASP A 1 64 ? 9.026 -6.752 0.183 1.00 97.56 64 ASP A O 1
ATOM 537 N N . VAL A 1 65 ? 10.892 -7.735 -0.566 1.00 97.88 65 VAL A N 1
ATOM 538 C CA . VAL A 1 65 ? 10.880 -8.830 0.422 1.00 97.88 65 VAL A CA 1
ATOM 539 C C . VAL A 1 65 ? 11.118 -8.310 1.840 1.00 97.88 65 VAL A C 1
ATOM 541 O O . VAL A 1 65 ? 10.427 -8.741 2.759 1.00 97.88 65 VAL A O 1
ATOM 544 N N . LYS A 1 66 ? 12.045 -7.364 2.039 1.00 98.06 66 LYS A N 1
ATOM 545 C CA . LYS A 1 66 ? 12.265 -6.744 3.357 1.00 98.06 66 LYS A CA 1
ATOM 546 C C . LYS A 1 66 ? 11.036 -5.979 3.842 1.00 98.06 66 LYS A C 1
ATOM 548 O O . LYS A 1 66 ? 10.699 -6.086 5.014 1.00 98.06 66 LYS A O 1
ATOM 553 N N . ASN A 1 67 ? 10.359 -5.260 2.949 1.00 97.62 67 ASN A N 1
ATOM 554 C CA . ASN A 1 67 ? 9.126 -4.553 3.292 1.00 97.62 67 ASN A CA 1
ATOM 555 C C . ASN A 1 67 ? 8.030 -5.540 3.709 1.00 97.62 67 ASN A C 1
ATOM 557 O O . ASN A 1 67 ? 7.492 -5.409 4.797 1.00 97.62 67 ASN A O 1
ATOM 561 N N . LYS A 1 68 ? 7.800 -6.604 2.926 1.00 97.44 68 LYS A N 1
ATOM 562 C CA . LYS A 1 68 ? 6.845 -7.665 3.297 1.00 97.44 68 LYS A CA 1
ATOM 563 C C . LYS A 1 68 ? 7.197 -8.336 4.625 1.00 97.44 68 LYS A C 1
ATOM 565 O O . LYS A 1 68 ? 6.308 -8.680 5.393 1.00 97.44 68 LYS A O 1
ATOM 570 N N . MET A 1 69 ? 8.485 -8.548 4.894 1.00 97.25 69 MET A N 1
ATOM 571 C CA . MET A 1 69 ? 8.944 -9.095 6.170 1.00 97.25 69 MET A CA 1
ATOM 572 C C . MET A 1 69 ? 8.604 -8.152 7.329 1.00 97.25 69 MET A C 1
ATOM 574 O O . MET A 1 69 ? 8.097 -8.618 8.345 1.00 97.25 69 MET A O 1
ATOM 578 N N . ASN A 1 70 ? 8.830 -6.847 7.168 1.00 97.69 70 ASN A N 1
ATOM 579 C CA . ASN A 1 70 ? 8.447 -5.851 8.167 1.00 97.69 70 ASN A CA 1
ATOM 580 C C . ASN A 1 70 ? 6.928 -5.816 8.372 1.00 97.69 70 ASN A C 1
ATOM 582 O O . ASN A 1 70 ? 6.495 -5.861 9.516 1.00 97.69 70 ASN A O 1
ATOM 586 N N . ASP A 1 71 ? 6.133 -5.851 7.299 1.00 97.88 71 ASP A N 1
ATOM 587 C CA . ASP A 1 71 ? 4.668 -5.890 7.390 1.00 97.88 71 ASP A CA 1
ATOM 588 C C . ASP A 1 71 ? 4.195 -7.106 8.211 1.00 97.88 71 ASP A C 1
ATOM 590 O O . ASP A 1 71 ? 3.346 -6.986 9.092 1.00 97.88 71 ASP A O 1
ATOM 594 N N . VAL A 1 72 ? 4.778 -8.290 7.979 1.00 98.00 72 VAL A N 1
ATOM 595 C CA . VAL A 1 72 ? 4.450 -9.508 8.743 1.00 98.00 72 VAL A CA 1
ATOM 596 C C . VAL A 1 72 ? 4.866 -9.388 10.212 1.00 98.00 72 VAL A C 1
ATOM 598 O O . VAL A 1 72 ? 4.138 -9.858 11.091 1.00 98.00 72 VAL A O 1
ATOM 601 N N . ILE A 1 73 ? 6.015 -8.767 10.496 1.00 97.19 73 ILE A N 1
ATOM 602 C CA . ILE A 1 73 ? 6.481 -8.506 11.866 1.00 97.19 73 ILE A CA 1
ATOM 603 C C . ILE A 1 73 ? 5.534 -7.532 12.575 1.00 97.19 73 ILE A C 1
ATOM 605 O O . ILE A 1 73 ? 5.142 -7.797 13.711 1.00 97.19 73 ILE A O 1
ATOM 609 N N . GLU A 1 74 ? 5.126 -6.446 11.921 1.00 97.94 74 GLU A N 1
ATOM 610 C CA . GLU A 1 74 ? 4.168 -5.478 12.463 1.00 97.94 74 GLU A CA 1
ATOM 611 C C . GLU A 1 74 ? 2.811 -6.134 12.733 1.00 97.94 74 GLU A C 1
ATOM 613 O O . GLU A 1 74 ? 2.283 -6.022 13.840 1.00 97.94 74 GLU A O 1
ATOM 618 N N . MET A 1 75 ? 2.283 -6.904 11.774 1.00 97.44 75 MET A N 1
ATOM 619 C CA . MET A 1 75 ? 1.031 -7.650 11.946 1.00 97.44 75 MET A CA 1
ATOM 620 C C . MET A 1 75 ? 1.109 -8.656 13.097 1.00 97.44 75 MET A C 1
ATOM 622 O O . MET A 1 75 ? 0.160 -8.794 13.868 1.00 97.44 75 MET A O 1
ATOM 626 N N . SER A 1 76 ? 2.237 -9.352 13.226 1.00 97.62 76 SER A N 1
ATOM 627 C CA . SER A 1 76 ? 2.456 -10.316 14.301 1.00 97.62 76 SER A CA 1
ATOM 628 C C . SER A 1 76 ? 2.547 -9.619 15.654 1.00 97.62 76 SER A C 1
ATOM 630 O O . SER A 1 76 ? 1.899 -10.057 16.599 1.00 97.62 76 SER A O 1
ATOM 632 N N . THR A 1 77 ? 3.280 -8.508 15.743 1.00 97.31 77 THR A N 1
ATOM 633 C CA . THR A 1 77 ? 3.407 -7.712 16.974 1.00 97.31 77 THR A CA 1
ATOM 634 C C . THR A 1 77 ? 2.043 -7.183 17.415 1.00 97.31 77 THR A C 1
ATOM 636 O O . THR A 1 77 ? 1.634 -7.428 18.543 1.00 97.31 77 THR A O 1
ATOM 639 N N . ALA A 1 78 ? 1.264 -6.601 16.497 1.00 97.81 78 ALA A N 1
ATOM 640 C CA . ALA A 1 78 ? -0.091 -6.134 16.789 1.00 97.81 78 ALA A CA 1
ATOM 641 C C . ALA A 1 78 ? -1.030 -7.266 17.253 1.00 97.81 78 ALA A C 1
ATOM 643 O O . ALA A 1 78 ? -1.861 -7.071 18.143 1.00 97.81 78 ALA A O 1
ATOM 644 N N . ALA A 1 79 ? -0.906 -8.467 16.676 1.00 97.06 79 ALA A N 1
ATOM 645 C CA . ALA A 1 79 ? -1.671 -9.632 17.114 1.00 97.06 79 ALA A CA 1
ATOM 646 C C . ALA A 1 79 ? -1.253 -10.112 18.518 1.00 97.06 79 ALA A C 1
ATOM 648 O O . ALA A 1 79 ? -2.116 -10.508 19.308 1.00 97.06 79 ALA A O 1
ATOM 649 N N . TYR A 1 80 ? 0.043 -10.060 18.844 1.00 98.19 80 TYR A N 1
ATOM 650 C CA . TYR A 1 80 ? 0.545 -10.366 20.185 1.00 98.19 80 TYR A CA 1
ATOM 651 C C . TYR A 1 80 ? 0.044 -9.360 21.220 1.00 98.19 80 TYR A C 1
ATOM 653 O O . TYR A 1 80 ? -0.490 -9.796 22.240 1.00 98.19 80 TYR A O 1
ATOM 661 N N . ASP A 1 81 ? 0.116 -8.063 20.925 1.00 97.69 81 ASP A N 1
ATOM 662 C CA . ASP A 1 81 ? -0.367 -7.000 21.811 1.00 97.69 81 ASP A CA 1
ATOM 663 C C . ASP A 1 81 ? -1.875 -7.154 22.066 1.00 97.69 81 ASP A C 1
ATOM 665 O O . ASP A 1 81 ? -2.331 -7.175 23.208 1.00 97.69 81 ASP A O 1
ATOM 669 N N . SER A 1 82 ? -2.667 -7.387 21.011 1.00 96.50 82 SER A N 1
ATOM 670 C CA . SER A 1 82 ? -4.111 -7.625 21.142 1.00 96.50 82 SER A CA 1
ATOM 671 C C . SER A 1 82 ? -4.427 -8.856 22.002 1.00 96.50 82 SER A C 1
ATOM 673 O O . SER A 1 82 ? -5.319 -8.820 22.860 1.00 96.50 82 SER A O 1
ATOM 675 N N . ARG A 1 83 ? -3.681 -9.953 21.811 1.00 98.31 83 ARG A N 1
ATOM 676 C CA . ARG A 1 83 ? -3.806 -11.158 22.639 1.00 98.31 83 ARG A CA 1
ATOM 677 C C . ARG A 1 83 ? -3.454 -10.866 24.096 1.00 98.31 83 ARG A C 1
ATOM 679 O O . ARG A 1 83 ? -4.175 -11.328 24.979 1.00 98.31 83 ARG A O 1
ATOM 686 N N . GLU A 1 84 ? -2.374 -10.138 24.352 1.00 98.19 84 GLU A N 1
ATOM 687 C CA . GLU A 1 84 ? -1.948 -9.761 25.700 1.00 98.19 84 GLU A CA 1
ATOM 688 C C . GLU A 1 84 ? -3.013 -8.914 26.398 1.00 98.19 84 GLU A C 1
ATOM 690 O O . GLU A 1 84 ? -3.431 -9.252 27.506 1.00 98.19 84 GLU A O 1
ATOM 695 N N . GLU A 1 85 ? -3.570 -7.911 25.718 1.00 97.62 85 GLU A N 1
ATOM 696 C CA . GLU A 1 85 ? -4.677 -7.125 26.257 1.00 97.62 85 GLU A CA 1
ATOM 697 C C . GLU A 1 85 ? -5.892 -7.997 26.615 1.00 97.62 85 GLU A C 1
ATOM 699 O O . GLU A 1 85 ? -6.526 -7.797 27.653 1.00 97.62 85 GLU A O 1
ATOM 704 N N . CYS A 1 86 ? -6.237 -8.982 25.779 1.00 96.94 86 CYS A N 1
ATOM 705 C CA . CYS A 1 86 ? -7.344 -9.900 26.057 1.00 96.94 86 CYS A CA 1
ATOM 706 C C . CYS A 1 86 ? -7.060 -10.808 27.260 1.00 96.94 86 CYS A C 1
ATOM 708 O O . CYS A 1 86 ? -7.957 -11.050 28.069 1.00 96.94 86 CYS A O 1
ATOM 710 N N . LEU A 1 87 ? -5.822 -11.287 27.406 1.00 97.88 87 LEU A N 1
ATOM 711 C CA . LEU A 1 87 ? -5.398 -12.076 28.562 1.00 97.88 87 LEU A CA 1
ATOM 712 C C . LEU A 1 87 ? -5.460 -11.255 29.851 1.00 97.88 87 LEU A C 1
ATOM 714 O O . LEU A 1 87 ? -5.991 -11.743 30.850 1.00 97.88 87 LEU A O 1
ATOM 718 N N . VAL A 1 88 ? -4.996 -10.004 29.817 1.00 98.19 88 VAL A N 1
ATOM 719 C CA . VAL A 1 88 ? -5.090 -9.078 30.951 1.00 98.19 88 VAL A CA 1
ATOM 720 C C . VAL A 1 88 ? -6.555 -8.827 31.308 1.00 98.19 88 VAL A C 1
ATOM 722 O O . VAL A 1 88 ? -6.938 -9.019 32.461 1.00 98.19 88 VAL A O 1
ATOM 725 N N . ARG A 1 89 ? -7.415 -8.503 30.329 1.00 97.81 89 ARG A N 1
ATOM 726 C CA . ARG A 1 89 ? -8.864 -8.333 30.555 1.00 97.81 89 ARG A CA 1
ATOM 727 C C . ARG A 1 89 ? -9.483 -9.582 31.184 1.00 97.81 89 ARG A C 1
ATOM 729 O O . ARG A 1 89 ? -10.169 -9.479 32.198 1.00 97.81 89 ARG A O 1
ATOM 736 N N . MET A 1 90 ? -9.192 -10.766 30.652 1.00 97.56 90 MET A N 1
ATOM 737 C CA . MET A 1 90 ? -9.689 -12.026 31.206 1.00 97.56 90 MET A CA 1
ATOM 738 C C . MET A 1 90 ? -9.201 -12.264 32.642 1.00 97.56 90 MET A C 1
ATOM 740 O O . MET A 1 90 ? -9.989 -12.702 33.476 1.00 97.56 90 MET A O 1
ATOM 744 N N . SER A 1 91 ? -7.936 -11.961 32.948 1.00 97.88 91 SER A N 1
ATOM 745 C CA . SER A 1 91 ? -7.401 -12.056 34.311 1.00 97.88 91 SER A CA 1
ATOM 746 C C . SER A 1 91 ? -8.137 -11.116 35.265 1.00 97.88 91 SER A C 1
ATOM 748 O O . SER A 1 91 ? -8.545 -11.541 36.340 1.00 97.88 91 SER A O 1
ATOM 750 N N . THR A 1 92 ? -8.371 -9.864 34.859 1.00 97.69 92 THR A N 1
ATOM 751 C CA . THR A 1 92 ? -9.102 -8.895 35.693 1.00 97.69 92 THR A CA 1
ATOM 752 C C . THR A 1 92 ? -10.557 -9.298 35.932 1.00 97.69 92 THR A C 1
ATOM 754 O O . THR A 1 92 ? -11.075 -9.087 37.024 1.00 97.69 92 THR A O 1
ATOM 757 N N . ILE A 1 93 ? -11.221 -9.908 34.942 1.00 97.75 93 ILE A N 1
ATOM 758 C CA . ILE A 1 93 ? -12.583 -10.437 35.096 1.00 97.75 93 ILE A CA 1
ATOM 759 C C . ILE A 1 93 ? -12.589 -11.631 36.052 1.00 97.75 93 ILE A C 1
ATOM 761 O O . ILE A 1 93 ? -13.449 -11.685 36.923 1.00 97.75 93 ILE A O 1
ATOM 765 N N . ARG A 1 94 ? -11.626 -12.557 35.937 1.00 98.19 94 ARG A N 1
ATOM 766 C CA . ARG A 1 94 ? -11.504 -13.674 36.889 1.00 98.19 94 ARG A CA 1
ATOM 767 C C . ARG A 1 94 ? -11.302 -13.177 38.313 1.00 98.19 94 ARG A C 1
ATOM 769 O O . ARG A 1 94 ? -12.045 -13.582 39.189 1.00 98.19 94 ARG A O 1
ATOM 776 N N . GLU A 1 95 ? -10.380 -12.240 38.525 1.00 98.00 95 GLU A N 1
ATOM 777 C CA . GLU A 1 95 ? -10.125 -11.693 39.861 1.00 98.00 95 GLU A CA 1
ATOM 778 C C . GLU A 1 95 ? -11.359 -10.984 40.449 1.00 98.00 95 GLU A C 1
ATOM 780 O O . GLU A 1 95 ? -11.602 -11.057 41.653 1.00 98.00 95 GLU A O 1
ATOM 785 N N . ARG A 1 96 ? -12.158 -10.301 39.615 1.00 98.19 96 ARG A N 1
ATOM 786 C CA . ARG A 1 96 ? -13.444 -9.727 40.044 1.00 98.19 96 ARG A CA 1
ATOM 787 C C . ARG A 1 96 ? -14.449 -10.812 40.416 1.00 98.19 96 ARG A C 1
ATOM 789 O O . ARG A 1 96 ? -14.996 -10.746 41.508 1.00 98.19 96 ARG A O 1
ATOM 796 N N . ASN A 1 97 ? -14.623 -11.824 39.569 1.00 97.94 97 ASN A N 1
ATOM 797 C CA . ASN A 1 97 ? -15.529 -12.938 39.845 1.00 97.94 97 ASN A CA 1
ATOM 798 C C . ASN A 1 97 ? -15.144 -13.681 41.133 1.00 97.94 97 ASN A C 1
ATOM 800 O O . ASN A 1 97 ? -16.022 -13.979 41.933 1.00 97.94 97 ASN A O 1
ATOM 804 N N . ASP A 1 98 ? -13.850 -13.921 41.369 1.00 98.00 98 ASP A N 1
ATOM 805 C CA . ASP A 1 98 ? -13.364 -14.574 42.589 1.00 98.00 98 ASP A CA 1
ATOM 806 C C . ASP A 1 98 ? -13.691 -13.729 43.834 1.00 98.00 98 ASP A C 1
ATOM 808 O O . ASP A 1 98 ? -14.137 -14.252 44.856 1.00 98.00 98 ASP A O 1
ATOM 812 N N . LYS A 1 99 ? -13.517 -12.400 43.756 1.00 98.12 99 LYS A N 1
ATOM 813 C CA . LYS A 1 99 ? -13.885 -11.477 44.845 1.00 98.12 99 LYS A CA 1
ATOM 814 C C . LYS A 1 99 ? -15.391 -11.459 45.095 1.00 98.12 99 LYS A C 1
ATOM 816 O O . LYS A 1 99 ? -15.800 -11.494 46.255 1.00 98.12 99 LYS A O 1
ATOM 821 N N . ASP A 1 100 ? -16.192 -11.435 44.036 1.00 97.75 100 ASP A N 1
ATOM 822 C CA . ASP A 1 100 ? -17.652 -11.457 44.124 1.00 97.75 100 ASP A CA 1
ATOM 823 C C . ASP A 1 100 ? -18.145 -12.790 4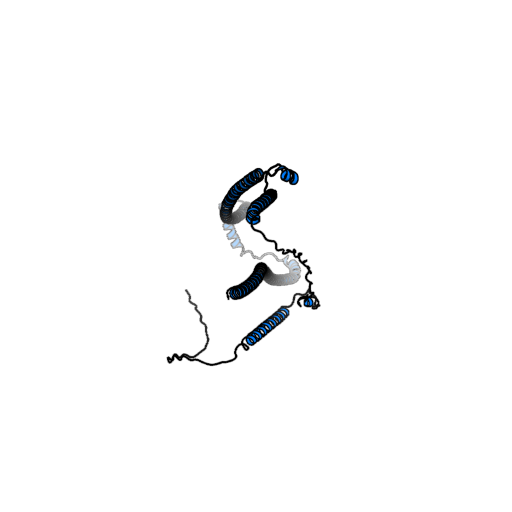4.707 1.00 97.75 100 ASP A C 1
ATOM 825 O O . ASP A 1 100 ? -19.013 -12.800 45.578 1.00 97.75 100 ASP A O 1
ATOM 829 N N . GLU A 1 101 ? -17.534 -13.916 44.325 1.00 97.94 101 GLU A N 1
ATOM 830 C CA . GLU A 1 101 ? -17.825 -15.232 44.899 1.00 97.94 101 GLU A CA 1
ATOM 831 C C . GLU A 1 101 ? -17.452 -15.291 46.388 1.00 97.94 101 GLU A C 1
ATOM 833 O O . GLU A 1 101 ? -18.217 -15.802 47.210 1.00 97.94 101 GLU A O 1
ATOM 838 N N . MET A 1 102 ? -16.298 -14.738 46.774 1.00 97.56 102 MET A N 1
ATOM 839 C CA . MET A 1 102 ? -15.908 -14.636 48.183 1.00 97.56 102 MET A CA 1
ATOM 840 C C . MET A 1 102 ? -16.881 -13.762 48.984 1.00 97.56 102 MET A C 1
ATOM 842 O O . MET A 1 102 ? -17.238 -14.130 50.107 1.00 97.56 102 MET A O 1
ATOM 846 N N . ALA A 1 103 ? -17.325 -12.633 48.426 1.00 97.62 103 ALA A N 1
ATOM 847 C CA . ALA A 1 103 ? -18.310 -11.754 49.050 1.00 97.62 103 ALA A CA 1
ATOM 848 C C . ALA A 1 103 ? -19.665 -12.461 49.218 1.00 97.62 103 ALA A C 1
ATOM 850 O O . ALA A 1 103 ? -20.192 -12.507 50.331 1.00 97.62 103 ALA A O 1
ATOM 851 N N . TYR A 1 104 ? -20.160 -13.110 48.161 1.00 97.88 104 TYR A N 1
ATOM 852 C CA . TYR A 1 104 ? -21.391 -13.899 48.182 1.00 97.88 104 TYR A CA 1
ATOM 853 C C . TYR A 1 104 ? -21.330 -15.028 49.218 1.00 97.88 104 TYR A C 1
ATOM 855 O O . TYR A 1 104 ? -22.223 -15.179 50.050 1.00 97.88 104 TYR A O 1
ATOM 863 N N . ASN A 1 105 ? -20.237 -15.794 49.245 1.00 97.94 105 ASN A N 1
ATOM 864 C CA . ASN A 1 105 ? -20.044 -16.865 50.220 1.00 97.94 105 ASN A CA 1
ATOM 865 C C . ASN A 1 105 ? -20.008 -16.348 51.667 1.00 97.94 105 ASN A C 1
ATOM 867 O O . ASN A 1 105 ? -20.435 -17.054 52.586 1.00 97.94 105 ASN A O 1
ATOM 871 N N . ASN A 1 106 ? -19.489 -15.140 51.897 1.00 97.50 106 ASN A N 1
ATOM 872 C CA . ASN A 1 106 ? -19.506 -14.514 53.217 1.00 97.50 106 ASN A CA 1
ATOM 873 C C . ASN A 1 106 ? -20.921 -14.084 53.620 1.00 97.50 106 ASN A C 1
ATOM 875 O O . ASN A 1 106 ? -21.333 -14.388 54.740 1.00 97.50 106 ASN A O 1
ATOM 879 N N . GLU A 1 107 ? -21.677 -13.475 52.706 1.00 97.62 107 GLU A N 1
ATOM 880 C CA . GLU A 1 107 ? -23.073 -13.086 52.932 1.00 97.62 107 GLU A CA 1
ATOM 881 C C . GLU A 1 107 ? -23.951 -14.310 53.231 1.00 97.62 107 GLU A C 1
ATOM 883 O O . GLU A 1 107 ? -24.667 -14.339 54.231 1.00 97.62 107 GLU A O 1
ATOM 888 N N . VAL A 1 108 ? -23.816 -15.389 52.452 1.00 97.88 108 VAL A N 1
ATOM 889 C CA . VAL A 1 108 ? -24.533 -16.652 52.695 1.00 97.88 108 VAL A CA 1
ATOM 890 C C . VAL A 1 108 ? -24.207 -17.218 54.079 1.00 97.88 108 VAL A C 1
ATOM 892 O O . VAL A 1 108 ? -25.108 -17.664 54.796 1.00 97.88 108 VAL A O 1
ATOM 895 N N . LYS A 1 109 ? -22.936 -17.191 54.502 1.00 97.81 109 LYS A N 1
ATOM 896 C CA . LYS A 1 109 ? -22.538 -17.642 55.848 1.00 97.81 109 LYS A CA 1
ATOM 897 C C . LYS A 1 109 ? -23.143 -16.769 56.944 1.00 97.81 109 LYS A C 1
ATOM 899 O O . LYS A 1 109 ? -23.565 -17.307 57.967 1.00 97.81 109 LYS A O 1
ATOM 904 N N . GLU A 1 110 ? -23.176 -15.453 56.761 1.00 96.88 110 GLU A N 1
ATOM 905 C CA . GLU A 1 110 ? -23.775 -14.519 57.715 1.00 96.88 110 GLU A CA 1
ATOM 906 C C . GLU A 1 110 ? -25.286 -14.732 57.834 1.00 96.88 110 GLU A C 1
ATOM 908 O O . GLU A 1 110 ? -25.780 -14.963 58.939 1.00 96.88 110 GLU A O 1
ATOM 913 N N . LEU A 1 111 ? -25.998 -14.801 56.708 1.00 96.81 111 LEU A N 1
ATOM 914 C CA . LEU A 1 111 ? -27.428 -15.113 56.670 1.00 96.81 111 LEU A CA 1
ATOM 915 C C . LEU A 1 111 ? -27.727 -16.468 57.320 1.00 96.81 111 LEU A C 1
ATOM 917 O O . LEU A 1 111 ? -28.661 -16.585 58.110 1.00 96.81 111 LEU A O 1
ATOM 921 N N . THR A 1 112 ? -26.894 -17.484 57.077 1.00 96.69 112 THR A N 1
ATOM 922 C CA . THR A 1 112 ? -27.038 -18.800 57.720 1.00 96.69 112 THR A CA 1
ATOM 923 C C . THR A 1 112 ? -26.858 -18.714 59.240 1.00 96.69 112 THR A C 1
ATOM 925 O O . THR A 1 112 ? -27.581 -19.379 59.985 1.00 96.69 112 THR A O 1
ATOM 928 N N . ARG A 1 113 ? -25.929 -17.882 59.736 1.00 97.38 113 ARG A N 1
ATOM 929 C CA . ARG A 1 113 ? -25.748 -17.648 61.182 1.00 97.38 113 ARG A CA 1
ATOM 930 C C . ARG A 1 113 ? -26.951 -16.935 61.793 1.00 97.38 113 ARG A C 1
ATOM 932 O O . AR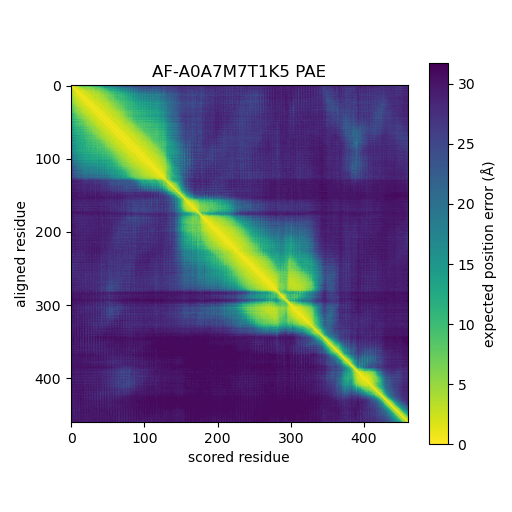G A 1 113 ? -27.393 -17.349 62.864 1.00 97.38 113 ARG A O 1
ATOM 939 N N . VAL A 1 114 ? -27.482 -15.913 61.120 1.00 96.88 114 VAL A N 1
ATOM 940 C CA . VAL A 1 114 ? -28.688 -15.191 61.556 1.00 96.88 114 VAL A CA 1
ATOM 941 C C . VAL A 1 114 ? -29.883 -16.142 61.604 1.00 96.88 114 VAL A C 1
ATOM 943 O O . VAL A 1 114 ? -30.546 -16.232 62.633 1.00 96.88 114 VAL A O 1
ATOM 946 N N . LEU A 1 115 ? -30.094 -16.946 60.558 1.00 96.00 115 LEU A N 1
ATOM 947 C CA . LEU A 1 115 ? -31.159 -17.951 60.525 1.00 96.00 115 LEU A CA 1
ATOM 948 C C . LEU A 1 115 ? -31.007 -18.998 61.633 1.00 96.00 115 LEU A C 1
ATOM 950 O O . LEU A 1 115 ? -31.990 -19.338 62.285 1.00 96.00 115 LEU A O 1
ATOM 954 N N . ALA A 1 116 ? -29.794 -19.495 61.893 1.00 96.25 116 ALA A N 1
ATOM 955 C CA . ALA A 1 116 ? -29.553 -20.447 62.976 1.00 96.25 116 ALA A CA 1
ATOM 956 C C . ALA A 1 116 ? -29.813 -19.830 64.362 1.00 96.25 116 ALA A C 1
ATOM 958 O O . ALA A 1 116 ? -30.337 -20.507 65.249 1.00 96.25 116 ALA A O 1
ATOM 959 N N . HIS A 1 117 ? -29.463 -18.556 64.557 1.00 96.25 117 HIS A N 1
ATOM 960 C CA . HIS A 1 117 ? -29.790 -17.816 65.774 1.00 96.25 117 HIS A CA 1
ATOM 961 C C . HIS A 1 117 ? -31.307 -17.652 65.937 1.00 96.25 117 HIS A C 1
ATOM 963 O O . HIS A 1 117 ? -31.840 -17.970 66.999 1.00 96.25 117 HIS A O 1
ATOM 969 N N . ASP A 1 118 ? -32.012 -17.240 64.885 1.00 95.25 118 ASP A N 1
ATOM 970 C CA . ASP A 1 118 ? -33.470 -17.106 64.882 1.00 95.25 118 ASP A CA 1
ATOM 971 C C . ASP A 1 118 ? -34.177 -18.438 65.118 1.00 95.25 118 ASP A C 1
ATOM 973 O O . ASP A 1 118 ? -35.163 -18.492 65.851 1.00 95.25 118 ASP A O 1
ATOM 977 N N . GLN A 1 119 ? -33.666 -19.529 64.544 1.00 95.44 119 GLN A N 1
ATOM 978 C CA . GLN A 1 119 ? -34.174 -20.875 64.785 1.00 95.44 119 GLN A CA 1
ATOM 979 C C . GLN A 1 119 ? -34.018 -21.248 66.264 1.00 95.44 119 GLN A C 1
ATOM 981 O O . GLN A 1 119 ? -34.991 -21.646 66.894 1.00 95.44 119 GLN A O 1
ATOM 986 N N . ARG A 1 120 ? -32.836 -21.021 66.857 1.00 94.88 120 ARG A N 1
ATOM 987 C CA . ARG A 1 120 ? -32.609 -21.246 68.297 1.00 94.88 120 ARG A CA 1
ATOM 988 C C . ARG A 1 120 ? -33.509 -20.376 69.167 1.00 94.88 120 ARG A C 1
ATOM 990 O O . ARG A 1 120 ? -33.995 -20.848 70.190 1.00 94.88 120 ARG A O 1
ATOM 997 N N . LEU A 1 121 ? -33.736 -19.119 68.785 1.00 93.88 121 LEU A N 1
ATOM 998 C CA . LEU A 1 121 ? -34.635 -18.223 69.505 1.00 93.88 121 LEU A CA 1
ATOM 999 C C . LEU A 1 121 ? -36.083 -18.714 69.416 1.00 93.88 121 LEU A C 1
ATOM 1001 O O . LEU A 1 121 ? -36.769 -18.754 70.435 1.00 93.88 121 LEU A O 1
ATOM 1005 N N . LYS A 1 122 ? -36.540 -19.135 68.231 1.00 93.44 122 LYS A N 1
ATOM 1006 C CA . LYS A 1 122 ? -37.859 -19.755 68.038 1.00 93.44 122 LYS A CA 1
ATOM 1007 C C . LYS A 1 122 ? -37.996 -21.024 68.870 1.00 93.44 122 LYS A C 1
ATOM 1009 O O . LYS A 1 122 ? -38.992 -21.159 69.568 1.00 93.44 122 LYS A O 1
ATOM 1014 N N . ASP A 1 123 ? -36.997 -21.901 68.870 1.00 91.12 123 ASP A N 1
ATOM 1015 C CA . ASP A 1 123 ? -36.995 -23.130 69.668 1.00 91.12 123 ASP A CA 1
ATOM 1016 C C . ASP A 1 123 ? -37.021 -22.823 71.172 1.00 91.12 123 ASP A C 1
ATOM 1018 O O . ASP A 1 123 ? -37.793 -23.425 71.916 1.00 91.12 123 ASP A O 1
ATOM 1022 N N . PHE A 1 124 ? -36.254 -21.827 71.628 1.00 90.88 124 PHE A N 1
ATOM 1023 C CA . PHE A 1 124 ? -36.281 -21.363 73.015 1.00 90.88 124 PHE A CA 1
ATOM 1024 C C . PHE A 1 124 ? -37.645 -20.779 73.400 1.00 90.88 124 PHE A C 1
ATOM 1026 O O . PHE A 1 124 ? -38.181 -21.103 74.462 1.00 90.88 124 PHE A O 1
ATOM 1033 N N . MET A 1 125 ? -38.230 -19.941 72.540 1.00 85.94 125 MET A N 1
ATOM 1034 C CA . MET A 1 125 ? -39.564 -19.379 72.742 1.00 85.94 125 MET A CA 1
ATOM 1035 C C . MET A 1 125 ? -40.628 -20.475 72.737 1.00 85.94 125 MET A C 1
ATOM 1037 O O . MET A 1 125 ? -41.502 -20.439 73.597 1.00 85.94 125 MET A O 1
ATOM 1041 N N . ASN A 1 126 ? -40.534 -21.470 71.852 1.00 86.25 126 ASN A N 1
ATOM 1042 C CA . ASN A 1 126 ? -41.411 -22.642 71.805 1.00 86.25 126 ASN A CA 1
ATOM 1043 C C . ASN A 1 126 ? -41.287 -23.491 73.075 1.00 86.25 126 ASN A C 1
ATOM 1045 O O . ASN A 1 126 ? -42.302 -23.869 73.646 1.00 86.25 126 ASN A O 1
ATOM 1049 N N . LEU A 1 127 ? -40.075 -23.731 73.580 1.00 84.69 127 LEU A N 1
ATOM 1050 C CA . LEU A 1 127 ? -39.855 -24.466 74.829 1.00 84.69 127 LEU A CA 1
ATOM 1051 C C . LEU A 1 127 ? -40.409 -23.697 76.039 1.00 84.69 127 LEU A C 1
ATOM 1053 O O . LEU A 1 127 ? -41.159 -24.243 76.847 1.00 84.69 127 LEU A O 1
ATOM 1057 N N . LYS A 1 128 ? -40.120 -22.391 76.135 1.00 81.69 128 LYS A N 1
ATOM 1058 C CA . LYS A 1 128 ? -40.654 -21.517 77.193 1.00 81.69 128 LYS A CA 1
ATOM 1059 C C . LYS A 1 128 ? -42.167 -21.372 77.116 1.00 81.69 128 LYS A C 1
ATOM 1061 O O . LYS A 1 128 ? -42.815 -21.301 78.158 1.00 81.69 128 LYS A O 1
ATOM 1066 N N . THR A 1 129 ? -42.741 -21.299 75.919 1.00 70.81 129 THR A N 1
ATOM 1067 C CA . THR A 1 129 ? -44.194 -21.266 75.733 1.00 70.81 129 THR A CA 1
ATOM 1068 C C . THR A 1 129 ? -44.824 -22.635 75.888 1.00 70.81 129 THR A C 1
ATOM 1070 O O . THR A 1 129 ? -45.979 -22.659 76.269 1.00 70.81 129 THR A O 1
ATOM 1073 N N . GLN A 1 130 ? -44.123 -23.756 75.714 1.00 64.19 130 GLN A N 1
ATOM 1074 C CA . GLN A 1 130 ? -44.627 -25.076 76.096 1.00 64.19 130 GLN A CA 1
ATOM 1075 C C . GLN A 1 130 ? -44.710 -25.209 77.617 1.00 64.19 130 GLN A C 1
ATOM 1077 O O . GLN A 1 130 ? -45.801 -25.474 78.119 1.00 64.19 130 GLN A O 1
ATOM 1082 N N . ASP A 1 131 ? -43.639 -24.889 78.351 1.00 58.78 131 ASP A N 1
ATOM 1083 C CA . ASP A 1 131 ? -43.648 -24.839 79.824 1.00 58.78 131 ASP A CA 1
ATOM 1084 C C . ASP A 1 131 ? -44.699 -23.857 80.339 1.00 58.78 131 ASP A C 1
ATOM 1086 O O . ASP A 1 131 ? -45.496 -24.160 81.234 1.00 58.78 131 ASP A O 1
ATOM 1090 N N . ARG A 1 132 ? -44.760 -22.670 79.723 1.00 54.09 132 ARG A N 1
ATOM 1091 C CA . ARG A 1 132 ? -45.771 -21.680 80.059 1.00 54.09 132 ARG A CA 1
ATOM 1092 C C . ARG A 1 132 ? -47.144 -22.107 79.588 1.00 54.09 132 ARG A C 1
ATOM 1094 O O . ARG A 1 132 ? -48.059 -21.792 80.299 1.00 54.09 132 ARG A O 1
ATOM 1101 N N . SER A 1 133 ? -47.351 -22.840 78.501 1.00 54.94 133 SER A N 1
ATOM 1102 C CA . SER A 1 133 ? -48.674 -23.329 78.083 1.00 54.94 133 SER A CA 1
ATOM 1103 C C . SER A 1 133 ? -49.159 -24.448 78.989 1.00 54.94 133 SER A C 1
ATOM 1105 O O . SER A 1 133 ? -50.344 -24.508 79.264 1.00 54.94 133 SER A O 1
ATOM 1107 N N . HIS A 1 134 ? -48.273 -25.277 79.540 1.00 55.47 134 HIS A N 1
ATOM 1108 C CA . HIS A 1 134 ? -48.643 -26.261 80.551 1.00 55.47 134 HIS A CA 1
ATOM 1109 C C . HIS A 1 134 ? -49.036 -25.549 81.857 1.00 55.47 134 HIS A C 1
ATOM 1111 O O . HIS A 1 134 ? -50.100 -25.806 82.422 1.00 55.47 134 HIS A O 1
ATOM 1117 N N . LEU A 1 135 ? -48.252 -24.543 82.266 1.00 55.62 135 LEU A N 1
ATOM 1118 C CA . LEU A 1 135 ? -48.547 -23.680 83.415 1.00 55.62 135 LEU A CA 1
ATOM 1119 C C . LEU A 1 135 ? -49.703 -22.703 83.185 1.00 55.62 135 LEU A C 1
ATOM 1121 O O . LEU A 1 135 ? -50.341 -22.328 84.149 1.00 55.62 135 LEU A O 1
ATOM 1125 N N . LEU A 1 136 ? -49.997 -22.291 81.955 1.00 54.59 136 LEU A N 1
ATOM 1126 C CA . LEU A 1 136 ? -50.999 -21.296 81.550 1.00 54.59 136 LEU A CA 1
ATOM 1127 C C . LEU A 1 136 ? -52.240 -21.975 80.990 1.00 54.59 136 LEU A C 1
ATOM 1129 O O . LEU A 1 136 ? -53.243 -21.312 80.870 1.00 54.59 136 LEU A O 1
ATOM 1133 N N . ARG A 1 137 ? -52.248 -23.284 80.744 1.00 53.47 137 ARG A N 1
ATOM 1134 C CA . ARG A 1 137 ? -53.461 -24.108 80.660 1.00 53.47 137 ARG A CA 1
ATOM 1135 C C . ARG A 1 137 ? -53.916 -24.452 82.079 1.00 53.47 137 ARG A C 1
ATOM 1137 O O . ARG A 1 137 ? -55.067 -24.193 82.403 1.00 53.47 137 ARG A O 1
ATOM 1144 N N . ALA A 1 138 ? -52.983 -24.813 82.971 1.00 53.69 138 ALA A N 1
ATOM 1145 C CA . ALA A 1 138 ? -53.238 -24.926 84.412 1.00 53.69 138 ALA A CA 1
ATOM 1146 C C . ALA A 1 138 ? -53.561 -23.573 85.093 1.00 53.69 138 ALA A C 1
ATOM 1148 O O . ALA A 1 138 ? -54.352 -23.519 86.034 1.00 53.69 138 ALA A O 1
ATOM 1149 N N . ALA A 1 139 ? -52.985 -22.462 84.616 1.00 50.97 139 ALA A N 1
ATOM 1150 C CA . ALA A 1 139 ? -53.269 -21.117 85.110 1.00 50.97 139 ALA A CA 1
ATOM 1151 C C . ALA A 1 139 ? -54.331 -20.373 84.301 1.00 50.97 139 ALA A C 1
ATOM 1153 O O . ALA A 1 139 ? -54.898 -19.470 84.872 1.00 50.97 139 ALA A O 1
ATOM 1154 N N . SER A 1 140 ? -54.689 -20.715 83.058 1.00 48.94 140 SER A N 1
ATOM 1155 C CA . SER A 1 140 ? -55.874 -20.156 82.361 1.00 48.94 140 SER A CA 1
ATOM 1156 C C . SER A 1 140 ? -57.152 -20.769 82.918 1.00 48.94 140 SER A C 1
ATOM 1158 O O . SER A 1 140 ? -58.141 -20.058 83.079 1.00 48.94 140 SER A O 1
ATOM 1160 N N . GLU A 1 141 ? -57.110 -22.027 83.370 1.00 50.22 141 GLU A N 1
ATOM 1161 C CA . GLU A 1 141 ? -58.185 -22.575 84.201 1.00 50.22 141 GLU A CA 1
ATOM 1162 C C . GLU A 1 141 ? -58.276 -21.897 85.580 1.00 50.22 141 GLU A C 1
ATOM 1164 O O . GLU A 1 141 ? -59.377 -21.717 86.091 1.00 50.22 141 GLU A O 1
ATOM 1169 N N . ARG A 1 142 ? -57.163 -21.402 86.149 1.00 47.50 142 ARG A N 1
ATOM 1170 C CA . ARG A 1 142 ? -57.168 -20.624 87.412 1.00 47.50 142 ARG A CA 1
ATOM 1171 C C . ARG A 1 142 ? -57.281 -19.094 87.249 1.00 47.50 142 ARG A C 1
ATOM 1173 O O . ARG A 1 142 ? -57.642 -18.413 88.203 1.00 47.50 142 ARG A O 1
ATOM 1180 N N . ALA A 1 143 ? -57.021 -18.533 86.068 1.00 46.28 143 ALA A N 1
ATOM 1181 C CA . ALA A 1 143 ? -56.985 -17.092 85.779 1.00 46.28 143 ALA A CA 1
ATOM 1182 C C . ALA A 1 143 ? -58.195 -16.618 84.967 1.00 46.28 143 ALA A C 1
ATOM 1184 O O . ALA A 1 143 ? -58.499 -15.429 85.006 1.00 46.28 143 ALA A O 1
ATOM 1185 N N . LYS A 1 144 ? -58.992 -17.527 84.382 1.00 45.28 144 LYS A N 1
ATOM 1186 C CA . LYS A 1 144 ? -60.399 -17.227 84.055 1.00 45.28 144 LYS A CA 1
ATOM 1187 C C . LYS A 1 144 ? -61.241 -16.900 85.302 1.00 45.28 144 LYS A C 1
ATOM 1189 O O . LYS A 1 144 ? -62.327 -16.355 85.163 1.00 45.28 144 LYS A O 1
ATOM 1194 N N . GLN A 1 145 ? -60.719 -17.146 86.509 1.00 46.44 145 GLN A N 1
ATOM 1195 C CA . GLN A 1 145 ? -61.296 -16.682 87.779 1.00 46.44 145 GLN A CA 1
ATOM 1196 C C . GLN A 1 145 ? -60.580 -15.473 88.409 1.00 46.44 145 GLN A C 1
ATOM 1198 O O . GLN A 1 145 ? -61.059 -14.945 89.409 1.00 46.44 145 GLN A O 1
ATOM 1203 N N . LYS A 1 146 ? -59.457 -14.994 87.857 1.00 46.47 146 LYS A N 1
ATOM 1204 C CA . LYS A 1 146 ? -58.692 -13.868 88.425 1.00 46.47 146 LYS A CA 1
ATOM 1205 C C . LYS A 1 146 ? -58.044 -13.016 87.331 1.00 46.47 146 LYS A C 1
ATOM 1207 O O . LYS A 1 146 ? -56.826 -12.957 87.218 1.00 46.47 146 LYS A O 1
ATOM 1212 N N . LEU A 1 147 ? -58.866 -12.321 86.547 1.00 41.75 147 LEU A N 1
ATOM 1213 C CA . LEU A 1 147 ? -58.427 -11.149 85.786 1.00 41.75 147 LEU A CA 1
ATOM 1214 C C . LEU A 1 147 ? -59.505 -10.060 85.812 1.00 41.75 147 LEU A C 1
ATOM 1216 O O . LEU A 1 147 ? -60.015 -9.612 84.792 1.00 41.75 147 LEU A O 1
ATOM 1220 N N . ALA A 1 148 ? -59.841 -9.626 87.025 1.00 41.69 148 ALA A N 1
ATOM 1221 C CA . ALA A 1 148 ? -60.276 -8.262 87.252 1.00 41.69 148 ALA A CA 1
ATOM 1222 C C . ALA A 1 148 ? -59.042 -7.457 87.682 1.00 41.69 148 ALA A C 1
ATOM 1224 O O . ALA A 1 148 ? -58.476 -7.724 88.737 1.00 41.69 148 ALA A O 1
ATOM 1225 N N . LYS A 1 149 ? -58.698 -6.453 86.864 1.00 42.28 149 LYS A N 1
ATOM 1226 C CA . LYS A 1 149 ? -57.872 -5.274 87.184 1.00 42.28 149 LYS A CA 1
ATOM 1227 C C . LYS A 1 149 ? -56.368 -5.502 87.411 1.00 42.28 149 LYS A C 1
ATOM 1229 O O . LYS A 1 149 ? -55.957 -6.061 88.416 1.00 42.28 149 LYS A O 1
ATOM 1234 N N . SER A 1 150 ? -55.553 -4.925 86.527 1.00 34.62 150 SER A N 1
ATOM 1235 C CA . SER A 1 150 ? -54.562 -3.875 86.857 1.00 34.62 150 SER A CA 1
ATOM 1236 C C . SER A 1 150 ? -53.716 -3.596 85.605 1.00 34.62 150 SER A C 1
ATOM 1238 O O . SER A 1 150 ? -53.038 -4.478 85.093 1.00 34.62 150 SER A O 1
ATOM 1240 N N . SER A 1 151 ? -53.974 -2.478 84.930 1.00 42.88 151 SER A N 1
ATOM 1241 C CA . SER A 1 151 ? -53.188 -1.236 85.021 1.00 42.88 151 SER A CA 1
ATOM 1242 C C . SER A 1 151 ? -51.821 -1.329 84.336 1.00 42.88 151 SER A C 1
ATOM 1244 O O . SER A 1 151 ? -50.805 -1.669 84.939 1.00 42.88 151 SER A O 1
ATOM 1246 N N . LYS A 1 152 ? -51.817 -0.992 83.042 1.00 48.06 152 LYS A N 1
ATOM 1247 C CA . LYS A 1 152 ? -50.616 -0.609 82.291 1.00 48.06 152 LYS A CA 1
ATOM 1248 C C . LYS A 1 152 ? -50.993 0.385 81.184 1.00 48.06 152 LYS A C 1
ATOM 1250 O O . LYS A 1 152 ? -50.756 0.137 80.012 1.00 48.06 152 LYS A O 1
ATOM 1255 N N . THR A 1 153 ? -51.646 1.484 81.565 1.00 49.97 153 THR A N 1
ATOM 1256 C CA . THR A 1 153 ? -52.168 2.505 80.630 1.00 49.97 153 THR A CA 1
ATOM 1257 C C . THR A 1 153 ? -51.628 3.918 80.871 1.00 49.97 153 THR A C 1
ATOM 1259 O O . THR A 1 153 ? -52.017 4.834 80.162 1.00 49.97 153 THR A O 1
ATOM 1262 N N . CYS A 1 154 ? -50.705 4.122 81.817 1.00 48.72 154 CYS A N 1
ATOM 1263 C CA . CYS A 1 154 ? -50.318 5.484 82.208 1.00 48.72 154 CYS A CA 1
ATOM 1264 C C . CYS A 1 154 ? -49.300 6.161 81.265 1.00 48.72 154 CYS A C 1
ATOM 1266 O O . CYS A 1 154 ? -49.331 7.375 81.134 1.00 48.72 154 CYS A O 1
ATOM 1268 N N . LEU A 1 155 ? -48.431 5.415 80.565 1.00 52.06 155 LEU A N 1
ATOM 1269 C CA . LEU A 1 155 ? -47.407 6.037 79.701 1.00 52.06 155 LEU A CA 1
ATOM 1270 C C . LEU A 1 155 ? -47.931 6.475 78.326 1.00 52.06 155 LEU A C 1
ATOM 1272 O O . LEU A 1 155 ? -47.398 7.409 77.751 1.00 52.06 155 LEU A O 1
ATOM 1276 N N . HIS A 1 156 ? -48.995 5.859 77.809 1.00 56.06 156 HIS A N 1
ATOM 1277 C CA . HIS A 1 156 ? -49.577 6.272 76.524 1.00 56.06 156 HIS A CA 1
ATOM 1278 C C . HIS A 1 156 ? -50.550 7.445 76.672 1.00 56.06 156 HIS A C 1
ATOM 1280 O O . HIS A 1 156 ? -50.932 8.054 75.684 1.00 56.06 156 HIS A O 1
ATOM 1286 N N . GLN A 1 157 ? -50.979 7.783 77.890 1.00 59.78 157 GLN A N 1
ATOM 1287 C CA . GLN A 1 157 ? -52.061 8.747 78.076 1.00 59.78 157 GLN A CA 1
ATOM 1288 C C . GLN A 1 157 ? -51.615 10.203 77.881 1.00 59.78 157 GLN A C 1
ATOM 1290 O O . GLN A 1 157 ? -52.431 11.039 77.502 1.00 59.78 157 GLN A O 1
ATOM 1295 N N . GLU A 1 158 ? -50.341 10.516 78.114 1.00 62.53 158 GLU A N 1
ATOM 1296 C CA . GLU A 1 158 ? -49.780 11.849 77.851 1.00 62.53 158 GLU A CA 1
ATOM 1297 C C . GLU A 1 158 ? -49.474 12.059 76.363 1.00 62.53 158 GLU A C 1
ATOM 1299 O O . GLU A 1 158 ? -49.804 13.112 75.822 1.00 62.53 158 GLU A O 1
ATOM 1304 N N . GLU A 1 159 ? -48.953 11.036 75.679 1.00 66.12 159 GLU A N 1
ATOM 1305 C CA . GLU A 1 159 ? -48.767 11.042 74.222 1.00 66.12 159 GLU A CA 1
ATOM 1306 C C . GLU A 1 159 ? -50.115 11.164 73.498 1.00 66.12 159 GLU A C 1
ATOM 1308 O O . GLU A 1 159 ? -50.266 12.000 72.612 1.00 66.12 159 GLU A O 1
ATOM 1313 N N . ILE A 1 160 ? -51.139 10.423 73.940 1.00 71.94 160 ILE A N 1
ATOM 1314 C CA . ILE A 1 160 ? -52.503 10.517 73.396 1.00 71.94 160 ILE A CA 1
ATOM 1315 C C . ILE A 1 160 ? -53.060 11.939 73.540 1.00 71.94 160 ILE A C 1
ATOM 1317 O O . ILE A 1 160 ? -53.541 12.495 72.558 1.00 71.94 160 ILE A O 1
ATOM 1321 N N . LYS A 1 161 ? -52.923 12.572 74.712 1.00 75.56 161 LYS A N 1
ATOM 1322 C CA . LYS A 1 161 ? -53.375 13.962 74.928 1.00 75.56 161 LYS A CA 1
ATOM 1323 C C . LYS A 1 161 ? -52.611 14.971 74.067 1.00 75.56 161 LYS A C 1
ATOM 1325 O O . LYS A 1 161 ? -53.178 15.970 73.626 1.00 75.56 161 LYS A O 1
ATOM 1330 N N . SER A 1 162 ? -51.322 14.726 73.830 1.00 78.19 162 SER A N 1
ATOM 1331 C CA . SER A 1 162 ? -50.493 15.546 72.942 1.00 78.19 162 SER A CA 1
ATOM 1332 C C . SER A 1 162 ? -50.968 15.445 71.491 1.00 78.19 162 SER A C 1
ATOM 1334 O O . SER A 1 162 ? -51.104 16.474 70.827 1.00 78.19 162 SER A O 1
ATOM 1336 N N . TYR A 1 163 ? -51.243 14.234 71.006 1.00 77.31 163 TYR A N 1
ATOM 1337 C CA . TYR A 1 163 ? -51.775 14.020 69.666 1.00 77.31 163 TYR A CA 1
ATOM 1338 C C . TYR A 1 163 ? -53.184 14.610 69.527 1.00 77.31 163 TYR A C 1
ATOM 1340 O O . TYR A 1 163 ? -53.436 15.335 68.569 1.00 77.31 163 TYR A O 1
ATOM 1348 N N . GLU A 1 164 ? -54.067 14.407 70.509 1.00 77.38 164 GLU A N 1
ATOM 1349 C CA . GLU A 1 164 ? -55.416 14.994 70.552 1.00 77.38 164 GLU A CA 1
ATOM 1350 C C . GLU A 1 164 ? -55.388 16.527 70.424 1.00 77.38 164 GLU A C 1
ATOM 1352 O O . GLU A 1 164 ? -56.117 17.088 69.605 1.00 77.38 164 GLU A O 1
ATOM 1357 N N . ALA A 1 165 ? -54.488 17.212 71.140 1.00 79.25 165 ALA A N 1
ATOM 1358 C CA . ALA A 1 165 ? -54.352 18.669 71.064 1.00 79.25 165 ALA A CA 1
ATOM 1359 C C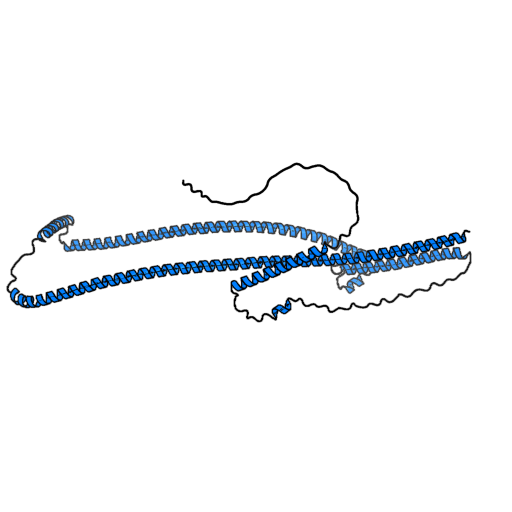 . ALA A 1 165 ? -53.873 19.169 69.685 1.00 79.25 165 ALA A C 1
ATOM 1361 O O . ALA A 1 165 ? -54.269 20.248 69.235 1.00 79.25 165 ALA A O 1
ATOM 1362 N N . VAL A 1 166 ? -53.015 18.406 69.000 1.00 78.44 166 VAL A N 1
ATOM 1363 C CA . VAL A 1 166 ? -52.568 18.716 67.630 1.00 78.44 166 VAL A CA 1
ATOM 1364 C C . VAL A 1 166 ? -53.691 18.450 66.623 1.00 78.44 166 VAL A C 1
ATOM 1366 O O . VAL A 1 166 ? -53.919 19.266 65.728 1.00 78.44 166 VAL A O 1
ATOM 1369 N N . PHE A 1 167 ? -54.445 17.365 66.804 1.00 72.31 167 PHE A N 1
ATOM 1370 C CA . PHE A 1 167 ? -55.589 17.020 65.959 1.00 72.31 167 PHE A CA 1
ATOM 1371 C C . PHE A 1 167 ? -56.735 18.024 66.072 1.00 72.31 167 PHE A C 1
ATOM 1373 O O . PHE A 1 167 ? -57.367 18.350 65.068 1.00 72.31 167 PHE A O 1
ATOM 1380 N N . GLU A 1 168 ? -56.975 18.578 67.258 1.00 75.44 168 GLU A N 1
ATOM 1381 C CA . GLU A 1 168 ? -58.006 19.595 67.455 1.00 75.44 168 GLU A CA 1
ATOM 1382 C C . GLU A 1 168 ? -57.661 20.914 66.746 1.00 75.44 168 GLU A C 1
ATOM 1384 O O . GLU A 1 168 ? -58.530 21.542 66.138 1.00 75.44 168 GLU A O 1
ATOM 1389 N N . ARG A 1 169 ? -56.373 21.285 66.705 1.00 76.19 169 ARG A N 1
ATOM 1390 C CA . ARG A 1 169 ? -55.887 22.422 65.900 1.00 76.19 169 ARG A CA 1
ATOM 1391 C C . ARG A 1 169 ? -56.017 22.163 64.397 1.00 76.19 169 ARG A C 1
ATOM 1393 O O . ARG A 1 169 ? -56.439 23.055 63.666 1.00 76.19 169 ARG A O 1
ATOM 1400 N N . LEU A 1 170 ? -55.705 20.950 63.937 1.00 73.31 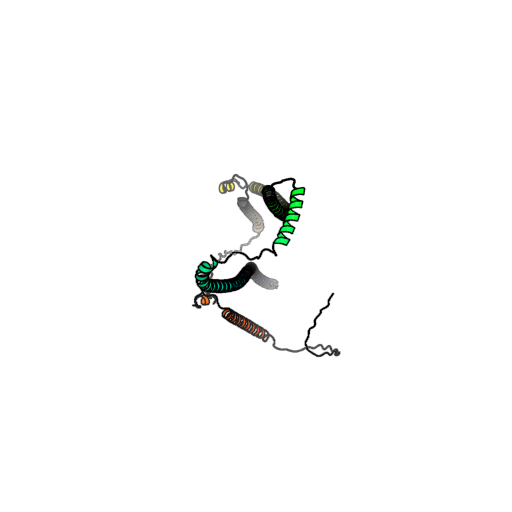170 LEU A N 1
ATOM 1401 C CA . LEU A 1 170 ? -55.884 20.532 62.537 1.00 73.31 170 LEU A CA 1
ATOM 1402 C C . LEU A 1 170 ? -57.356 20.580 62.108 1.00 73.31 170 LEU A C 1
ATOM 1404 O O . LEU A 1 170 ? -57.666 21.076 61.027 1.00 73.31 170 LEU A O 1
ATOM 1408 N N . LYS A 1 171 ? -58.268 20.146 62.982 1.00 71.44 171 LYS A N 1
ATOM 1409 C CA . LYS A 1 171 ? -59.717 20.195 62.757 1.00 71.44 171 LYS A CA 1
ATOM 1410 C C . LYS A 1 171 ? -60.240 21.629 62.618 1.00 71.44 171 LYS A C 1
ATOM 1412 O O . LYS A 1 171 ? -61.057 21.899 61.743 1.00 71.44 171 LYS A O 1
ATOM 1417 N N . GLN A 1 172 ? -59.741 22.556 63.441 1.00 73.62 172 GLN A N 1
ATOM 1418 C CA . GLN A 1 172 ? -60.081 23.983 63.350 1.00 73.62 172 GLN A CA 1
ATOM 1419 C C . GLN A 1 172 ? -59.592 24.622 62.041 1.00 73.62 172 GLN A C 1
ATOM 1421 O O . GLN A 1 172 ? -60.264 25.501 61.509 1.00 73.62 172 GLN A O 1
ATOM 1426 N N . TYR A 1 173 ? -58.448 24.174 61.514 1.00 70.31 173 TYR A N 1
ATOM 1427 C CA . TYR A 1 173 ? -57.857 24.712 60.285 1.00 70.31 173 TYR A CA 1
ATOM 1428 C C . TYR A 1 173 ? -58.483 24.136 59.005 1.00 70.31 173 TYR A C 1
ATOM 1430 O O . TYR A 1 173 ? -58.632 24.851 58.018 1.00 70.31 173 TYR A O 1
ATOM 1438 N N . ALA A 1 174 ? -58.843 22.848 59.011 1.00 67.38 174 ALA A N 1
ATOM 1439 C CA . ALA A 1 174 ? -59.376 22.147 57.842 1.00 67.38 174 ALA A CA 1
ATOM 1440 C C . ALA A 1 174 ? -60.892 22.328 57.639 1.00 67.38 174 ALA A C 1
ATOM 1442 O O . ALA A 1 174 ? -61.392 22.081 56.547 1.00 67.38 174 ALA A O 1
ATOM 1443 N N . GLY A 1 175 ? -61.640 22.746 58.669 1.00 66.50 175 GLY A N 1
ATOM 1444 C CA . GLY A 1 175 ? -63.075 23.050 58.565 1.00 66.50 175 GLY A CA 1
ATOM 1445 C C . GLY A 1 175 ? -64.008 21.840 58.385 1.00 66.50 175 GLY A C 1
ATOM 1446 O O . GLY A 1 175 ? -65.225 22.018 58.375 1.00 66.50 175 GLY A O 1
ATOM 1447 N N . GLU A 1 176 ? -63.481 20.614 58.291 1.00 63.34 176 GLU A N 1
ATOM 1448 C CA . GLU A 1 176 ? -64.265 19.374 58.230 1.00 63.34 176 GLU A CA 1
ATOM 1449 C C . GLU A 1 176 ? -64.392 18.683 59.600 1.00 63.34 176 GLU A C 1
ATOM 1451 O O . GLU A 1 176 ? -63.432 18.544 60.358 1.00 63.34 176 GLU A O 1
ATOM 1456 N N . ALA A 1 177 ? -65.597 18.197 59.923 1.00 63.44 177 ALA A N 1
ATOM 1457 C CA . ALA A 1 177 ? -65.896 17.574 61.217 1.00 63.44 177 ALA A CA 1
ATOM 1458 C C . ALA A 1 177 ? -65.503 16.083 61.317 1.00 63.44 177 ALA A C 1
ATOM 1460 O O . ALA A 1 177 ? -65.387 15.572 62.434 1.00 63.44 177 ALA A O 1
ATOM 1461 N N . ASN A 1 178 ? -65.301 15.403 60.179 1.00 72.88 178 ASN A N 1
ATOM 1462 C CA . ASN A 1 178 ? -65.080 13.955 60.088 1.00 72.88 178 ASN A CA 1
ATOM 1463 C C . ASN A 1 178 ? -63.600 13.632 59.827 1.00 72.88 178 ASN A C 1
ATOM 1465 O O . ASN A 1 178 ? -63.120 13.767 58.704 1.00 72.88 178 ASN A O 1
ATOM 1469 N N . LEU A 1 179 ? -62.907 13.158 60.866 1.00 68.19 179 LEU A N 1
ATOM 1470 C CA . LEU A 1 179 ? -61.466 12.871 60.862 1.00 68.19 179 LEU A CA 1
ATOM 1471 C C . LEU A 1 179 ? -61.050 11.893 59.750 1.00 68.19 179 LEU A C 1
ATOM 1473 O O . LEU A 1 179 ? -60.092 12.151 59.025 1.00 68.19 179 LEU A O 1
ATOM 1477 N N . ASP A 1 180 ? -61.802 10.807 59.578 1.00 77.06 180 ASP A N 1
ATOM 1478 C CA . ASP A 1 180 ? -61.465 9.760 58.608 1.00 77.06 180 ASP A CA 1
ATOM 1479 C C . ASP A 1 180 ? -61.536 10.268 57.164 1.00 77.06 180 ASP A C 1
ATOM 1481 O O . ASP A 1 180 ? -60.740 9.866 56.318 1.00 77.06 180 ASP A O 1
ATOM 1485 N N . ARG A 1 181 ? -62.457 11.196 56.875 1.00 78.12 181 ARG A N 1
ATOM 1486 C CA . ARG A 1 181 ? -62.587 11.789 55.536 1.00 78.12 181 ARG A CA 1
ATOM 1487 C C . ARG A 1 181 ? -61.415 12.706 55.217 1.00 78.12 181 ARG A C 1
ATOM 1489 O O . ARG A 1 181 ? -60.856 12.585 54.133 1.00 78.12 181 ARG A O 1
ATOM 1496 N N . LEU A 1 182 ? -60.992 13.526 56.179 1.00 79.44 182 LEU A N 1
ATOM 1497 C CA . LEU A 1 182 ? -59.840 14.411 56.023 1.00 79.44 182 LEU A CA 1
ATOM 1498 C C . LEU A 1 182 ? -58.543 13.622 55.797 1.00 79.44 182 LEU A C 1
ATOM 1500 O O . LEU A 1 182 ? -57.753 13.975 54.925 1.00 79.44 182 LEU A O 1
ATOM 1504 N N . VAL A 1 183 ? -58.333 12.534 56.546 1.00 82.38 183 VAL A N 1
ATOM 1505 C CA . VAL A 1 183 ? -57.166 11.655 56.359 1.00 82.38 183 VAL A CA 1
ATOM 1506 C C . VAL A 1 183 ? -57.218 10.964 54.998 1.00 82.38 183 VAL A C 1
ATOM 1508 O O . VAL A 1 183 ? -56.207 10.926 54.302 1.00 82.38 183 VAL A O 1
ATOM 1511 N N . HIS A 1 184 ? -58.383 10.467 54.571 1.00 85.06 184 HIS A N 1
ATOM 1512 C CA . HIS A 1 184 ? -58.530 9.867 53.243 1.00 85.06 184 HIS A CA 1
ATOM 1513 C C . HIS A 1 184 ? -58.307 10.870 52.105 1.00 85.06 184 HIS A C 1
ATOM 1515 O O . HIS A 1 184 ? -57.655 10.525 51.121 1.00 85.06 184 HIS A O 1
ATOM 1521 N N . GLU A 1 185 ? -58.797 12.105 52.224 1.00 82.94 185 GLU A N 1
ATOM 1522 C CA . GLU A 1 185 ? -58.564 13.149 51.225 1.00 82.94 185 GLU A CA 1
ATOM 1523 C C . GLU A 1 185 ? -57.097 13.604 51.215 1.00 82.94 185 GLU A C 1
ATOM 1525 O O . GLU A 1 185 ? -56.534 13.832 50.144 1.00 82.94 185 GLU A O 1
ATOM 1530 N N . PHE A 1 186 ? -56.450 13.681 52.383 1.00 85.44 186 PHE A N 1
ATOM 1531 C CA . PHE A 1 186 ? -55.021 13.967 52.483 1.00 85.44 186 PHE A CA 1
ATOM 1532 C C . PHE A 1 186 ? -54.185 12.861 51.841 1.00 85.44 186 PHE A C 1
ATOM 1534 O O . PHE A 1 186 ? -53.367 13.168 50.986 1.00 85.44 186 PHE A O 1
ATOM 1541 N N . LEU A 1 187 ? -54.445 11.588 52.158 1.00 88.31 187 LEU A N 1
ATOM 1542 C CA . LEU A 1 187 ? -53.765 10.447 51.536 1.00 88.31 187 LEU A CA 1
ATOM 1543 C C . LEU A 1 187 ? -54.001 10.395 50.021 1.00 88.31 187 LEU A C 1
ATOM 1545 O O . LEU A 1 187 ? -53.090 10.068 49.265 1.00 88.31 187 LEU A O 1
ATOM 1549 N N . ALA A 1 188 ? -55.201 10.746 49.550 1.00 89.12 188 ALA A N 1
ATOM 1550 C CA . ALA A 1 188 ? -55.487 10.832 48.120 1.00 89.12 188 ALA A CA 1
ATOM 1551 C C . ALA A 1 188 ? -54.693 11.965 47.446 1.00 89.12 188 ALA A C 1
ATOM 1553 O O . ALA A 1 188 ? -54.090 11.754 46.393 1.00 89.12 188 ALA A O 1
ATOM 1554 N N . LYS A 1 189 ? -54.645 13.156 48.059 1.00 88.38 189 LYS A N 1
ATOM 1555 C CA . LYS A 1 189 ? -53.847 14.293 47.567 1.00 88.38 189 LYS A CA 1
ATOM 1556 C C . LYS A 1 189 ? -52.347 14.012 47.635 1.00 88.38 189 LYS A C 1
ATOM 1558 O O . LYS A 1 189 ? -51.636 14.363 46.701 1.00 88.38 189 LYS A O 1
ATOM 1563 N N . GLU A 1 190 ? -51.879 13.356 48.691 1.00 91.88 190 GLU A N 1
ATOM 1564 C CA . GLU A 1 190 ? -50.494 12.919 48.865 1.00 91.88 190 GLU A CA 1
ATOM 1565 C C . GLU A 1 190 ? -50.118 11.874 47.813 1.00 91.88 190 GLU A C 1
ATOM 1567 O O . GLU A 1 190 ? -49.077 12.004 47.180 1.00 91.88 190 GLU A O 1
ATOM 1572 N N . GLY A 1 191 ? -50.993 10.904 47.532 1.00 91.75 191 GLY A N 1
ATOM 1573 C CA . GLY A 1 191 ? -50.787 9.922 46.466 1.00 91.75 191 GLY A CA 1
ATOM 1574 C C . GLY A 1 191 ? -50.676 10.565 45.081 1.00 91.75 191 GLY A C 1
ATOM 1575 O O . GLY A 1 191 ? -49.782 10.217 44.309 1.00 91.75 191 GLY A O 1
ATOM 1576 N N . ILE A 1 192 ? -51.528 11.552 44.776 1.00 93.06 192 ILE A N 1
ATOM 1577 C CA . ILE A 1 192 ? -51.445 12.326 43.526 1.00 93.06 192 ILE A CA 1
ATOM 1578 C C . ILE A 1 192 ? -50.161 13.164 43.493 1.00 93.06 192 ILE A C 1
ATOM 1580 O O . ILE A 1 192 ? -49.476 13.193 42.473 1.00 93.06 192 ILE A O 1
ATOM 1584 N N . ALA A 1 193 ? -49.803 13.822 44.597 1.00 90.75 193 ALA A N 1
ATOM 1585 C CA . ALA A 1 193 ? -48.584 14.620 44.691 1.00 90.75 193 ALA A CA 1
ATOM 1586 C C . ALA A 1 193 ? -47.321 13.759 44.543 1.00 90.75 193 ALA A C 1
ATOM 1588 O O . ALA A 1 193 ? -46.388 14.165 43.856 1.00 90.75 193 ALA A O 1
ATOM 1589 N N . PHE A 1 194 ? -47.311 12.556 45.119 1.00 94.81 194 PHE A N 1
ATOM 1590 C CA . PHE A 1 194 ? -46.227 11.590 44.985 1.00 94.81 194 PHE A CA 1
ATOM 1591 C C . PHE A 1 194 ? -46.104 11.081 43.544 1.00 94.81 194 PHE A C 1
ATOM 1593 O O . PHE A 1 194 ? -45.007 11.053 42.994 1.00 94.81 194 PHE A O 1
ATOM 1600 N N . ALA A 1 195 ? -47.226 10.760 42.891 1.00 94.94 195 ALA A N 1
ATOM 1601 C CA . ALA A 1 195 ? -47.232 10.377 41.480 1.00 94.94 195 ALA A CA 1
ATOM 1602 C C . ALA A 1 195 ? -46.723 11.509 40.570 1.00 94.94 195 ALA A C 1
ATOM 1604 O O . ALA A 1 195 ? -45.916 11.265 39.676 1.00 94.94 195 ALA A O 1
ATOM 1605 N N . LEU A 1 196 ? -47.143 12.754 40.824 1.00 94.81 196 LEU A N 1
ATOM 1606 C CA . LEU A 1 196 ? -46.670 13.929 40.088 1.00 94.81 196 LEU A CA 1
ATOM 1607 C C . LEU A 1 196 ? -45.188 14.217 40.339 1.00 94.81 196 LEU A C 1
ATOM 1609 O O . LEU A 1 196 ? -44.488 14.616 39.412 1.00 94.81 196 LEU A O 1
ATOM 1613 N N . PHE A 1 197 ? -44.708 14.020 41.568 1.00 96.06 197 PHE A N 1
ATOM 1614 C CA . PHE A 1 197 ? -43.295 14.172 41.895 1.00 96.06 197 PHE A CA 1
ATOM 1615 C C . PHE A 1 197 ? -42.451 13.145 41.142 1.00 96.06 197 PHE A C 1
ATOM 1617 O O . PHE A 1 197 ? -41.506 13.535 40.466 1.00 96.06 197 PHE A O 1
ATOM 1624 N N . ASN A 1 198 ? -42.847 11.869 41.168 1.00 94.94 198 ASN A N 1
ATOM 1625 C CA . ASN A 1 198 ? -42.152 10.816 40.428 1.00 94.94 198 ASN A CA 1
ATOM 1626 C C . ASN A 1 198 ? -42.152 11.091 38.923 1.00 94.94 198 ASN A C 1
ATOM 1628 O O . ASN A 1 198 ? -41.103 11.002 38.296 1.00 94.94 198 ASN A O 1
ATOM 1632 N N . TYR A 1 199 ? -43.296 11.497 38.362 1.00 97.38 199 TYR A N 1
ATOM 1633 C CA . TYR A 1 199 ? -43.384 11.865 36.950 1.00 97.38 199 TYR A CA 1
ATOM 1634 C C . TYR A 1 199 ? -42.474 13.047 36.609 1.00 97.38 199 TYR A C 1
ATOM 1636 O O . TYR A 1 199 ? -41.792 13.027 35.593 1.00 97.38 199 TYR A O 1
ATOM 1644 N N . LYS A 1 200 ? -42.422 14.073 37.467 1.00 97.38 200 LYS A N 1
ATOM 1645 C CA . LYS A 1 200 ? -41.511 15.204 37.282 1.00 97.38 200 LYS A CA 1
ATOM 1646 C C . LYS A 1 200 ? -40.050 14.755 37.322 1.00 97.38 200 LYS A C 1
ATOM 1648 O O . LYS A 1 200 ? -39.280 15.186 36.477 1.00 97.38 200 LYS A O 1
ATOM 1653 N N . THR A 1 201 ? -39.678 13.905 38.277 1.00 96.25 201 THR A N 1
ATOM 1654 C CA . THR A 1 201 ? -38.313 13.378 38.380 1.00 96.25 201 THR A CA 1
ATOM 1655 C C . THR A 1 201 ? -37.937 12.553 37.153 1.00 96.25 201 THR A C 1
ATOM 1657 O O . THR A 1 201 ? -36.843 12.725 36.633 1.00 96.25 201 THR A O 1
ATOM 1660 N N . GLU A 1 202 ? -38.844 11.712 36.655 1.00 96.56 202 GLU A N 1
ATOM 1661 C CA . GLU A 1 202 ? -38.642 10.958 35.414 1.00 96.56 202 GLU A CA 1
ATOM 1662 C C . GLU A 1 202 ? -38.463 11.899 34.215 1.00 96.56 202 GLU A C 1
ATOM 1664 O O . GLU A 1 202 ? -37.510 11.753 33.456 1.00 96.56 202 GLU A O 1
ATOM 1669 N N . LEU A 1 203 ? -39.295 12.941 34.107 1.00 96.94 203 LEU A N 1
ATOM 1670 C CA . LEU A 1 203 ? -39.167 13.947 33.052 1.00 96.94 203 LEU A CA 1
ATOM 1671 C C . LEU A 1 203 ? -37.841 14.715 33.130 1.00 96.94 203 LEU A C 1
ATOM 1673 O O . LEU A 1 203 ? -37.233 15.006 32.103 1.00 96.94 203 LEU A O 1
ATOM 1677 N N . ASP A 1 204 ? -37.399 15.064 34.339 1.00 96.69 204 ASP A N 1
ATOM 1678 C CA . ASP A 1 204 ? -36.121 15.739 34.563 1.00 96.69 204 ASP A CA 1
ATOM 1679 C C . ASP A 1 204 ? -34.953 14.818 34.145 1.00 96.69 204 ASP A C 1
ATOM 1681 O O . ASP A 1 204 ? -34.033 15.273 33.462 1.00 96.69 204 ASP A O 1
ATOM 1685 N N . CYS A 1 205 ? -35.027 13.512 34.437 1.00 96.75 205 CYS A N 1
ATOM 1686 C CA . CYS A 1 205 ? -34.068 12.520 33.939 1.00 96.75 205 CYS A CA 1
ATOM 1687 C C . CYS A 1 205 ? -34.071 12.413 32.402 1.00 96.75 205 CYS A C 1
ATOM 1689 O O . CYS A 1 205 ? -33.001 12.418 31.790 1.00 96.75 205 CYS A O 1
ATOM 1691 N N . ASP A 1 206 ? -35.243 12.379 31.764 1.00 97.25 206 ASP A N 1
ATOM 1692 C CA . ASP A 1 206 ? -35.362 12.341 30.299 1.00 97.25 206 ASP A CA 1
ATOM 1693 C C . ASP A 1 206 ? -34.766 13.601 29.650 1.00 97.25 206 ASP A C 1
ATOM 1695 O O . ASP A 1 206 ? -34.098 13.542 28.611 1.00 97.25 206 ASP A O 1
ATOM 1699 N N . VAL A 1 207 ? -34.969 14.767 30.270 1.00 97.31 207 VAL A N 1
ATOM 1700 C CA . VAL A 1 207 ? -34.368 16.030 29.824 1.00 97.31 207 VAL A CA 1
ATOM 1701 C C . VAL A 1 207 ? -32.843 15.967 29.927 1.00 97.31 207 VAL A C 1
ATOM 1703 O O . VAL A 1 207 ? -32.147 16.374 28.990 1.00 97.31 207 VAL A O 1
ATOM 1706 N N . GLU A 1 208 ? -32.293 15.437 31.018 1.00 96.62 208 GLU A N 1
ATOM 1707 C CA . GLU A 1 208 ? -30.848 15.235 31.164 1.00 96.62 208 GLU A CA 1
ATOM 1708 C C . GLU A 1 208 ? -30.296 14.272 30.101 1.00 96.62 208 GLU A C 1
ATOM 1710 O O . GLU A 1 208 ? -29.304 14.588 29.434 1.00 96.62 208 GLU A O 1
ATOM 1715 N N . GLU A 1 209 ? -30.975 13.153 29.838 1.00 97.06 209 GLU A N 1
ATOM 1716 C CA . GLU A 1 209 ? -30.574 12.215 28.785 1.00 97.06 209 GLU A CA 1
ATOM 1717 C C . GLU A 1 209 ? -30.590 12.887 27.403 1.00 97.06 209 GLU A C 1
ATOM 1719 O O . GLU A 1 209 ? -29.617 12.823 26.640 1.00 97.06 209 GLU A O 1
ATOM 1724 N N . HIS A 1 210 ? -31.680 13.574 27.061 1.00 97.00 210 HIS A N 1
ATOM 1725 C CA . HIS A 1 210 ? -31.818 14.245 25.774 1.00 97.00 210 HIS A CA 1
ATOM 1726 C C . HIS A 1 210 ? -30.828 15.395 25.597 1.00 97.00 210 HIS A C 1
ATOM 1728 O O . HIS A 1 210 ? -30.346 15.621 24.479 1.00 97.00 210 HIS A O 1
ATOM 1734 N N . THR A 1 211 ? -30.497 16.128 26.660 1.00 96.81 211 THR A N 1
ATOM 1735 C CA . THR A 1 211 ? -29.481 17.184 26.598 1.00 96.81 211 THR A CA 1
ATOM 1736 C C . THR A 1 211 ? -28.090 16.598 26.385 1.00 96.81 211 THR A C 1
ATOM 1738 O O . THR A 1 211 ? -27.374 17.087 25.505 1.00 96.81 211 THR A O 1
ATOM 1741 N N . LEU A 1 212 ? -27.737 15.512 27.079 1.00 96.56 212 LEU A N 1
ATOM 1742 C CA . LEU A 1 212 ? -26.479 14.796 26.865 1.00 96.56 212 LEU A CA 1
ATOM 1743 C C . LEU A 1 212 ? -26.391 14.251 25.434 1.00 96.56 212 LEU A C 1
ATOM 1745 O O . LEU A 1 212 ? -25.423 14.524 24.722 1.00 96.56 212 LEU A O 1
ATOM 1749 N N . ARG A 1 213 ? -27.442 13.577 24.956 1.00 96.88 213 ARG A N 1
ATOM 1750 C CA . ARG A 1 213 ? -27.506 13.045 23.588 1.00 96.88 213 ARG A CA 1
ATOM 1751 C C . ARG A 1 213 ? -27.363 14.143 22.537 1.00 96.88 213 ARG A C 1
ATOM 1753 O O . ARG A 1 213 ? -26.645 13.968 21.553 1.00 96.88 213 ARG A O 1
ATOM 1760 N N . ASN A 1 214 ? -28.004 15.294 22.740 1.00 96.38 214 ASN A N 1
ATOM 1761 C CA . ASN A 1 214 ? -27.845 16.450 21.856 1.00 96.38 214 ASN A CA 1
ATOM 1762 C C . ASN A 1 214 ? -26.412 16.990 21.855 1.00 96.38 214 ASN A C 1
ATOM 1764 O O . ASN A 1 214 ? -25.915 17.402 20.805 1.00 96.38 214 ASN A O 1
ATOM 1768 N N . GLN A 1 215 ? -25.739 17.006 23.007 1.00 96.81 215 GLN A N 1
ATOM 1769 C CA . GLN A 1 215 ? -24.338 17.414 23.082 1.00 96.81 215 GLN A CA 1
ATOM 1770 C C . GLN A 1 215 ? -23.442 16.450 22.300 1.00 96.81 215 GLN A C 1
ATOM 1772 O O . GLN A 1 215 ? -22.662 16.921 21.471 1.00 96.81 215 GLN A O 1
ATOM 1777 N N . THR A 1 216 ? -23.619 15.137 22.469 1.00 95.75 216 THR A N 1
ATOM 1778 C CA . THR A 1 216 ? -22.886 14.112 21.709 1.00 95.75 216 THR A CA 1
ATOM 1779 C C . THR A 1 216 ? -23.125 14.241 20.203 1.00 95.75 216 THR A C 1
ATOM 1781 O O . THR A 1 216 ? -22.184 14.308 19.416 1.00 95.75 216 THR A O 1
ATOM 1784 N N . LEU A 1 217 ? -24.380 14.398 19.774 1.00 96.44 217 LEU A N 1
ATOM 1785 C CA . LEU A 1 217 ? -24.692 14.594 18.355 1.00 96.44 217 LEU A CA 1
ATOM 1786 C C . LEU A 1 217 ? -24.037 15.863 17.796 1.00 96.44 217 LEU A C 1
ATOM 1788 O O . LEU A 1 217 ? -23.515 15.864 16.682 1.00 96.44 217 LEU A O 1
ATOM 1792 N N . ARG A 1 218 ? -24.002 16.953 18.570 1.00 96.38 218 ARG A N 1
ATOM 1793 C CA . ARG A 1 218 ? -23.318 18.189 18.163 1.00 96.38 218 ARG A CA 1
ATOM 1794 C C . ARG A 1 218 ? -21.805 18.011 18.065 1.00 96.38 218 ARG A C 1
ATOM 1796 O O . ARG A 1 218 ? -21.199 18.611 17.172 1.00 96.38 218 ARG A O 1
ATOM 1803 N N . THR A 1 219 ? -21.178 17.240 18.955 1.00 96.06 219 THR A N 1
ATOM 1804 C CA . THR A 1 219 ? -19.742 16.939 18.852 1.00 96.06 219 THR A CA 1
ATOM 1805 C C . THR A 1 219 ? -19.446 16.084 17.627 1.00 96.06 219 THR A C 1
ATOM 1807 O O . THR A 1 219 ? -18.521 16.409 16.881 1.00 96.06 219 THR A O 1
ATOM 1810 N N . ASP A 1 220 ? -20.288 15.095 17.341 1.00 95.25 220 ASP A N 1
ATOM 1811 C CA . ASP A 1 220 ? -20.135 14.215 16.182 1.00 95.25 220 ASP A CA 1
ATOM 1812 C C . ASP A 1 220 ? -20.314 14.984 14.870 1.00 95.25 220 ASP A C 1
ATOM 1814 O O . ASP A 1 220 ? -19.494 14.870 13.959 1.00 95.25 220 ASP A O 1
ATOM 1818 N N . MET A 1 221 ? -21.314 15.870 14.790 1.00 94.50 221 MET A N 1
ATOM 1819 C CA . MET A 1 221 ? -21.484 16.767 13.643 1.00 94.50 221 MET A CA 1
ATOM 1820 C C . MET A 1 221 ? -20.248 17.646 13.417 1.00 94.50 221 MET A C 1
ATOM 1822 O O . MET A 1 221 ? -19.812 17.827 12.278 1.00 94.50 221 MET A O 1
ATOM 1826 N N . LYS A 1 222 ? -19.644 18.194 14.479 1.00 95.31 222 LYS A N 1
ATOM 1827 C CA . LYS A 1 222 ? -18.411 18.993 14.361 1.00 95.31 222 LYS A CA 1
ATOM 1828 C C . LYS A 1 222 ? -17.229 18.151 13.878 1.00 95.31 222 LYS A C 1
ATOM 1830 O O . LYS A 1 222 ? -16.457 18.616 13.040 1.00 95.31 222 LYS A O 1
ATOM 1835 N N . LEU A 1 223 ? -17.101 16.917 14.362 1.00 94.88 223 LEU A N 1
ATOM 1836 C CA . LEU A 1 223 ? -16.051 16.001 13.928 1.00 94.88 223 LEU A CA 1
ATOM 1837 C C . LEU A 1 223 ? -16.205 15.643 12.444 1.00 94.88 223 LEU A C 1
ATOM 1839 O O . LEU A 1 223 ? -15.259 15.817 11.674 1.00 94.88 223 LEU A O 1
ATOM 1843 N N . LEU A 1 224 ? -17.402 15.219 12.032 1.00 94.00 224 LEU A N 1
ATOM 1844 C CA . LEU A 1 224 ? -17.707 14.838 10.651 1.00 94.00 224 LEU A CA 1
ATOM 1845 C C . LEU A 1 224 ? -17.552 16.015 9.686 1.00 94.00 224 LEU A C 1
ATOM 1847 O O . LEU A 1 224 ? -16.966 15.866 8.617 1.00 94.00 224 LEU A O 1
ATOM 1851 N N . THR A 1 225 ? -18.002 17.213 10.066 1.00 94.81 225 THR A N 1
ATOM 1852 C CA . THR A 1 225 ? -17.798 18.417 9.241 1.00 94.81 225 THR A CA 1
ATOM 1853 C C . THR A 1 225 ? -16.319 18.795 9.134 1.00 94.81 225 THR A C 1
ATOM 1855 O O . THR A 1 225 ? -15.866 19.197 8.061 1.00 94.81 225 THR A O 1
ATOM 1858 N N . GLY A 1 226 ? -15.534 18.626 10.203 1.00 92.81 226 GLY A N 1
ATOM 1859 C CA . GLY A 1 226 ? -14.083 18.812 10.179 1.00 92.81 226 GLY A CA 1
ATOM 1860 C C . GLY A 1 226 ? -13.366 17.807 9.270 1.00 92.81 226 GLY A C 1
ATOM 1861 O O . GLY A 1 226 ? -12.521 18.201 8.464 1.00 92.81 226 GLY A O 1
ATOM 1862 N N . GLN A 1 227 ? -13.724 16.524 9.355 1.00 93.00 227 GLN A N 1
ATOM 1863 C CA . GLN A 1 227 ? -13.211 15.475 8.468 1.00 93.00 227 GLN A CA 1
ATOM 1864 C C . GLN A 1 227 ? -13.604 15.732 7.008 1.00 93.00 227 GLN A C 1
ATOM 1866 O O . GLN A 1 227 ? -12.748 15.657 6.128 1.00 93.00 227 GLN A O 1
ATOM 1871 N N . GLY A 1 228 ? -14.855 16.131 6.760 1.00 91.12 228 GLY A N 1
ATOM 1872 C CA . GLY A 1 228 ? -15.353 16.500 5.435 1.00 91.12 228 GLY A CA 1
ATOM 1873 C C . GLY A 1 228 ? -14.554 17.642 4.809 1.00 91.12 228 GLY A C 1
ATOM 1874 O O . GLY A 1 228 ? -14.091 17.515 3.681 1.00 91.12 228 GLY A O 1
ATOM 1875 N N . LYS A 1 229 ? -14.281 18.721 5.557 1.00 93.25 229 LYS A N 1
ATOM 1876 C CA . LYS A 1 229 ? -13.442 19.835 5.073 1.00 93.25 229 LYS A CA 1
ATOM 1877 C C . LYS A 1 229 ? -12.012 19.403 4.741 1.00 93.25 229 LYS A C 1
ATOM 1879 O O . LYS A 1 229 ? -11.452 19.874 3.755 1.00 93.25 229 LYS A O 1
ATOM 1884 N N . LYS A 1 230 ? -11.414 18.512 5.543 1.00 92.06 230 LYS A N 1
ATOM 1885 C CA . LYS A 1 230 ? -10.071 17.969 5.268 1.00 92.06 230 LYS A CA 1
ATOM 1886 C C . LYS A 1 230 ? -10.060 17.125 3.994 1.00 92.06 230 LYS A C 1
ATOM 1888 O O . LYS A 1 230 ? -9.180 17.312 3.158 1.00 92.06 230 LYS A O 1
ATOM 1893 N N . LEU A 1 231 ? -11.035 16.229 3.838 1.00 92.38 231 LEU A N 1
ATOM 1894 C CA . LEU A 1 231 ? -11.192 15.403 2.638 1.00 92.38 231 LEU A CA 1
ATOM 1895 C C . LEU A 1 231 ? -11.420 16.261 1.394 1.00 92.38 231 LEU A C 1
ATOM 1897 O O . LEU A 1 231 ? -10.771 16.026 0.379 1.00 92.38 231 LEU A O 1
ATOM 1901 N N . GLU A 1 232 ? -12.262 17.290 1.486 1.00 93.19 232 GLU A N 1
ATOM 1902 C CA . GLU A 1 232 ? -12.518 18.208 0.375 1.00 93.19 232 GLU A CA 1
ATOM 1903 C C . GLU A 1 232 ? -11.255 18.993 -0.005 1.00 93.19 232 GLU A C 1
ATOM 1905 O O . GLU A 1 232 ? -10.931 19.108 -1.183 1.00 93.19 232 GLU A O 1
ATOM 1910 N N . GLY A 1 233 ? -10.472 19.450 0.980 1.00 92.50 233 GLY A N 1
ATOM 1911 C CA . GLY A 1 233 ? -9.176 20.088 0.735 1.00 92.50 233 GLY A CA 1
ATOM 1912 C C . GLY A 1 233 ? -8.174 19.157 0.044 1.00 92.50 233 GLY A C 1
ATOM 1913 O O . GLY A 1 233 ? -7.518 19.554 -0.919 1.00 92.50 233 GLY A O 1
ATOM 1914 N N . MET A 1 234 ? -8.087 17.894 0.476 1.00 91.06 234 MET A N 1
ATOM 1915 C CA . MET A 1 234 ? -7.252 16.892 -0.196 1.00 91.06 234 MET A CA 1
ATOM 1916 C C . MET A 1 234 ? -7.740 16.615 -1.622 1.00 91.06 234 MET A C 1
ATOM 1918 O O . MET A 1 234 ? -6.930 16.567 -2.546 1.00 91.06 234 MET A O 1
ATOM 1922 N N . ARG A 1 235 ? -9.056 16.486 -1.824 1.00 92.81 235 ARG A N 1
ATOM 1923 C CA . ARG A 1 235 ? -9.661 16.271 -3.143 1.00 92.81 235 ARG A CA 1
ATOM 1924 C C . ARG A 1 235 ? -9.391 17.443 -4.085 1.00 92.81 235 ARG A C 1
ATOM 1926 O O . ARG A 1 235 ? -9.042 17.205 -5.237 1.00 92.81 235 ARG A O 1
ATOM 1933 N N . ALA A 1 236 ? -9.495 18.679 -3.600 1.00 94.69 236 ALA A N 1
ATOM 1934 C CA . ALA A 1 236 ? -9.181 19.880 -4.367 1.00 94.69 236 ALA A CA 1
ATOM 1935 C C . ALA A 1 236 ? -7.702 19.922 -4.784 1.00 94.69 236 ALA A C 1
ATOM 1937 O O . ALA A 1 236 ? -7.398 20.227 -5.937 1.00 94.69 236 ALA A O 1
ATOM 1938 N N . ASN A 1 237 ? -6.781 19.545 -3.889 1.00 93.69 237 ASN A N 1
ATOM 1939 C CA . ASN A 1 237 ? -5.356 19.450 -4.219 1.00 93.69 237 ASN A CA 1
ATOM 1940 C C . ASN A 1 237 ? -5.088 18.378 -5.285 1.00 93.69 237 ASN A C 1
ATOM 1942 O O . ASN A 1 237 ? -4.401 18.650 -6.266 1.00 93.69 237 ASN A O 1
ATOM 1946 N N . ILE A 1 238 ? -5.683 17.189 -5.141 1.00 93.69 238 ILE A N 1
ATOM 1947 C CA . ILE A 1 238 ? -5.567 16.112 -6.136 1.00 93.69 238 ILE A CA 1
ATOM 1948 C C . ILE A 1 238 ? -6.127 16.565 -7.488 1.00 93.69 238 ILE A C 1
ATOM 1950 O O . ILE A 1 238 ? -5.516 16.307 -8.523 1.00 93.69 238 ILE A O 1
ATOM 1954 N N . MET A 1 239 ? -7.272 17.251 -7.495 1.00 93.50 239 MET A N 1
ATOM 1955 C CA . MET A 1 239 ? -7.881 17.774 -8.717 1.00 93.50 239 MET A CA 1
ATOM 1956 C C . MET A 1 239 ? -6.951 18.771 -9.411 1.00 93.50 239 MET A C 1
ATOM 1958 O O . MET A 1 239 ? -6.683 18.617 -10.598 1.00 93.50 239 MET A O 1
ATOM 1962 N N . LYS A 1 240 ? -6.371 19.710 -8.658 1.00 95.88 240 LYS A N 1
ATOM 1963 C CA . LYS A 1 240 ? -5.408 20.684 -9.181 1.00 95.88 240 LYS A CA 1
ATOM 1964 C C . LYS A 1 240 ? -4.151 20.017 -9.752 1.00 95.88 240 LYS A C 1
ATOM 1966 O O . LYS A 1 240 ? -3.692 20.385 -10.831 1.00 95.88 240 LYS A O 1
ATOM 1971 N N . ASP A 1 241 ? -3.613 19.006 -9.076 1.00 94.81 241 ASP A N 1
ATOM 1972 C CA . ASP A 1 241 ? -2.461 18.245 -9.574 1.00 94.81 241 ASP A CA 1
ATOM 1973 C C . ASP A 1 241 ? -2.789 17.484 -10.864 1.00 94.81 241 ASP A C 1
ATOM 1975 O O . ASP A 1 241 ? -1.970 17.417 -11.787 1.00 94.81 241 ASP A O 1
ATOM 1979 N N . LEU A 1 242 ? -3.988 16.902 -10.946 1.00 93.88 242 LEU A N 1
ATOM 1980 C CA . LEU A 1 242 ? -4.464 16.227 -12.149 1.00 93.88 242 LEU A CA 1
ATOM 1981 C C . LEU A 1 242 ? -4.680 17.212 -13.299 1.00 93.88 242 LEU A C 1
ATOM 1983 O O . LEU A 1 242 ? -4.270 16.908 -14.415 1.00 93.88 242 LEU A O 1
ATOM 1987 N N . GLU A 1 243 ? -5.230 18.397 -13.047 1.00 94.94 243 GLU A N 1
ATOM 1988 C CA . GLU A 1 243 ? -5.372 19.458 -14.052 1.00 94.94 243 GLU A CA 1
ATOM 1989 C C . GLU A 1 243 ? -4.016 19.878 -14.628 1.00 94.94 243 GLU A C 1
ATOM 1991 O O . GLU A 1 243 ? -3.856 19.956 -15.847 1.00 94.94 243 GLU A O 1
ATOM 1996 N N . VAL A 1 244 ? -3.001 20.067 -13.777 1.00 96.06 244 VAL A N 1
ATOM 1997 C CA . VAL A 1 244 ? -1.633 20.393 -14.218 1.00 96.06 244 VAL A CA 1
ATOM 1998 C C . VAL A 1 244 ? -1.027 19.255 -15.048 1.00 96.06 244 VAL A C 1
ATOM 2000 O O . VAL A 1 244 ? -0.385 19.492 -16.080 1.00 96.06 244 VAL A O 1
ATOM 2003 N N . LYS A 1 245 ? -1.242 17.997 -14.646 1.00 95.38 245 LYS A N 1
ATOM 2004 C CA . LYS A 1 245 ? -0.797 16.825 -15.420 1.00 95.38 245 LYS A CA 1
ATOM 2005 C C . LYS A 1 245 ? -1.507 16.731 -16.768 1.00 95.38 245 LYS A C 1
ATOM 2007 O O . LYS A 1 245 ? -0.855 16.467 -17.776 1.00 95.38 245 LYS A O 1
ATOM 2012 N N . VAL A 1 246 ? -2.810 16.988 -16.818 1.00 94.69 246 VAL A N 1
ATOM 2013 C CA . VAL A 1 246 ? -3.565 17.026 -18.074 1.00 94.69 246 VAL A CA 1
ATOM 2014 C C . VAL A 1 246 ? -3.023 18.136 -18.970 1.00 94.69 246 VAL A C 1
ATOM 2016 O O . VAL A 1 246 ? -2.627 17.844 -20.090 1.00 94.69 246 VAL A O 1
ATOM 2019 N N . ALA A 1 247 ? -2.871 19.364 -18.471 1.00 96.25 247 ALA A N 1
ATOM 2020 C CA . ALA A 1 247 ? -2.355 20.481 -19.263 1.00 96.25 247 ALA A CA 1
ATOM 2021 C C . ALA A 1 247 ? -0.940 20.221 -19.820 1.00 96.25 247 ALA A C 1
ATOM 2023 O O . ALA A 1 247 ? -0.660 20.468 -20.994 1.00 96.25 247 ALA A O 1
ATOM 2024 N N . SER A 1 248 ? -0.032 19.682 -19.001 1.00 95.50 248 SER A N 1
ATOM 2025 C CA . SER A 1 248 ? 1.333 19.363 -19.447 1.00 95.50 248 SER A CA 1
ATOM 2026 C C . SER A 1 248 ? 1.374 18.225 -20.473 1.00 95.50 248 SER A C 1
ATOM 2028 O O . SER A 1 248 ? 2.114 18.305 -21.457 1.00 95.50 248 SER A O 1
ATOM 2030 N N . THR A 1 249 ? 0.556 17.183 -20.294 1.00 92.00 249 THR A N 1
ATOM 2031 C CA . THR A 1 249 ? 0.470 16.067 -21.247 1.00 92.00 249 THR A CA 1
ATOM 2032 C C . THR A 1 249 ? -0.202 16.473 -22.555 1.00 92.00 249 THR A C 1
ATOM 2034 O O . THR A 1 249 ? 0.278 16.066 -23.612 1.00 92.00 249 THR A O 1
ATOM 2037 N N . THR A 1 250 ? -1.229 17.330 -22.527 1.00 94.50 250 THR A N 1
ATOM 2038 C CA . THR A 1 250 ? -1.843 17.881 -23.745 1.00 94.50 250 THR A CA 1
ATOM 2039 C C . THR A 1 250 ? -0.860 18.755 -24.513 1.00 94.50 250 THR A C 1
ATOM 2041 O O . THR A 1 250 ? -0.720 18.583 -25.719 1.00 94.50 250 THR A O 1
ATOM 2044 N N . MET A 1 251 ? -0.083 19.607 -23.831 1.00 95.31 251 MET A N 1
ATOM 2045 C CA . MET A 1 251 ? 0.968 20.394 -24.489 1.00 95.31 251 MET A CA 1
ATOM 2046 C C . MET A 1 251 ? 2.028 19.500 -25.151 1.00 95.31 251 MET A C 1
ATOM 2048 O O . MET A 1 251 ? 2.431 19.746 -26.288 1.00 95.31 251 MET A O 1
ATOM 2052 N N . ALA A 1 252 ? 2.474 18.437 -24.474 1.00 94.19 252 ALA A N 1
ATOM 2053 C CA . ALA A 1 252 ? 3.417 17.479 -25.055 1.00 94.19 252 ALA A CA 1
ATOM 2054 C C . ALA A 1 252 ? 2.814 16.723 -26.259 1.00 94.19 252 ALA A C 1
ATOM 2056 O O . ALA A 1 252 ? 3.493 16.520 -27.275 1.00 94.19 252 ALA A O 1
ATOM 2057 N N . ALA A 1 253 ? 1.535 16.345 -26.177 1.00 94.19 253 ALA A N 1
ATOM 2058 C CA . ALA A 1 253 ? 0.798 15.735 -27.279 1.00 94.19 253 ALA A CA 1
ATOM 2059 C C . ALA A 1 253 ? 0.704 16.688 -28.483 1.00 94.19 253 ALA A C 1
ATOM 2061 O O . ALA A 1 253 ? 1.022 16.287 -29.599 1.00 94.19 253 ALA A O 1
ATOM 2062 N N . ASP A 1 254 ? 0.394 17.966 -28.273 1.00 96.12 254 ASP A N 1
ATOM 2063 C CA . ASP A 1 254 ? 0.322 18.964 -29.346 1.00 96.12 254 ASP A CA 1
ATOM 2064 C C . ASP A 1 254 ? 1.676 19.186 -30.030 1.00 96.12 254 ASP A C 1
ATOM 2066 O O . ASP A 1 254 ? 1.763 19.255 -31.261 1.00 96.12 254 ASP A O 1
ATOM 2070 N N . VAL A 1 255 ? 2.766 19.239 -29.255 1.00 96.38 255 VAL A N 1
ATOM 2071 C CA . VAL A 1 255 ? 4.126 19.357 -29.803 1.00 96.38 255 VAL A CA 1
ATOM 2072 C C . VAL A 1 255 ? 4.471 18.144 -30.666 1.00 96.38 255 VAL A C 1
ATOM 2074 O O . VAL A 1 255 ? 4.971 18.298 -31.784 1.00 96.38 255 VAL A O 1
ATOM 2077 N N . THR A 1 256 ? 4.202 16.930 -30.184 1.00 92.38 256 THR A N 1
ATOM 2078 C CA . THR A 1 256 ? 4.488 15.697 -30.939 1.00 92.38 256 THR A CA 1
ATOM 2079 C C . THR A 1 256 ? 3.600 15.558 -32.176 1.00 92.38 256 THR A C 1
ATOM 2081 O O . THR A 1 256 ? 4.111 15.229 -33.247 1.00 92.38 256 THR A O 1
ATOM 2084 N N . GLN A 1 257 ? 2.321 15.920 -32.081 1.00 96.31 257 GLN A N 1
ATOM 2085 C CA . GLN A 1 257 ? 1.373 15.978 -33.195 1.00 96.31 257 GLN A CA 1
ATOM 2086 C C . GLN A 1 257 ? 1.834 16.969 -34.274 1.00 96.31 257 GLN A C 1
ATOM 2088 O O . GLN A 1 257 ? 1.804 16.662 -35.468 1.00 96.31 257 GLN A O 1
ATOM 2093 N N . ASN A 1 258 ? 2.301 18.155 -33.878 1.00 96.38 258 ASN A N 1
ATOM 2094 C CA . ASN A 1 258 ? 2.819 19.151 -34.814 1.00 96.38 258 ASN A CA 1
ATOM 2095 C C . ASN A 1 258 ? 4.112 18.681 -35.487 1.00 96.38 258 ASN A C 1
ATOM 2097 O O . ASN A 1 258 ? 4.238 18.801 -36.707 1.00 96.38 258 ASN A O 1
ATOM 2101 N N . ARG A 1 259 ? 5.037 18.072 -34.734 1.00 95.94 259 ARG A N 1
ATOM 2102 C CA . ARG A 1 259 ? 6.245 17.455 -35.307 1.00 95.94 259 ARG A CA 1
ATOM 2103 C C . ARG A 1 259 ? 5.893 16.351 -36.301 1.00 95.94 259 ARG A C 1
ATOM 2105 O O . ARG A 1 259 ? 6.449 16.331 -37.395 1.00 95.94 259 ARG A O 1
ATOM 2112 N N . TYR A 1 260 ? 4.934 15.490 -35.965 1.00 94.44 260 TYR A N 1
ATOM 2113 C CA . TYR A 1 260 ? 4.444 14.449 -36.865 1.00 94.44 260 TYR A CA 1
ATOM 2114 C C . TYR A 1 260 ? 3.872 15.041 -38.160 1.00 94.44 260 TYR A C 1
ATOM 2116 O O . TYR A 1 260 ? 4.243 14.598 -39.243 1.00 94.44 260 TYR A O 1
ATOM 2124 N N . LYS A 1 261 ? 3.040 16.091 -38.077 1.00 96.12 261 LYS A N 1
ATOM 2125 C CA . LYS A 1 261 ? 2.493 16.785 -39.258 1.00 96.12 261 LYS A CA 1
ATOM 2126 C C . LYS A 1 261 ? 3.591 17.353 -40.162 1.00 96.12 261 LYS A C 1
ATOM 2128 O O . LYS A 1 261 ? 3.468 17.256 -41.381 1.00 96.12 261 LYS A O 1
ATOM 2133 N N . VAL A 1 262 ? 4.642 17.948 -39.591 1.00 96.00 262 VAL A N 1
ATOM 2134 C CA . VAL A 1 262 ? 5.783 18.471 -40.364 1.00 96.00 262 VAL A CA 1
ATOM 2135 C C . VAL A 1 262 ? 6.532 17.328 -41.047 1.00 96.00 262 VAL A C 1
ATOM 2137 O O . VAL A 1 262 ? 6.639 17.326 -42.271 1.00 96.00 262 VAL A O 1
ATOM 2140 N N . CYS A 1 263 ? 6.946 16.305 -40.293 1.00 93.69 263 CYS A N 1
ATOM 2141 C CA . CYS A 1 263 ? 7.645 15.150 -40.855 1.00 93.69 263 CYS A CA 1
ATOM 2142 C C . CYS A 1 263 ? 6.812 14.433 -41.926 1.00 93.69 263 CYS A C 1
ATOM 2144 O O . CYS A 1 263 ? 7.360 13.993 -42.932 1.00 93.69 263 CYS A O 1
ATOM 2146 N N . ARG A 1 264 ? 5.486 14.349 -41.752 1.00 93.44 264 ARG A N 1
ATOM 2147 C CA . ARG A 1 264 ? 4.593 13.756 -42.749 1.00 93.44 264 ARG A CA 1
ATOM 2148 C C . ARG A 1 264 ? 4.572 14.562 -44.044 1.00 93.44 264 ARG A C 1
ATOM 2150 O O . ARG A 1 264 ? 4.684 13.971 -45.110 1.00 93.44 264 ARG A O 1
ATOM 2157 N N . LYS A 1 265 ? 4.503 15.896 -43.961 1.00 94.38 265 LYS A N 1
ATOM 2158 C CA . LYS A 1 265 ? 4.590 16.776 -45.140 1.00 94.38 265 LYS A CA 1
ATOM 2159 C C . LYS A 1 265 ? 5.922 16.614 -45.874 1.00 94.38 265 LYS A C 1
ATOM 2161 O O . LYS A 1 265 ? 5.930 16.567 -47.104 1.00 94.38 265 LYS A O 1
ATOM 2166 N N . ASP A 1 266 ? 7.031 16.517 -45.145 1.00 92.56 266 ASP A N 1
ATOM 2167 C CA . ASP A 1 266 ? 8.362 16.314 -45.732 1.00 92.56 266 ASP A CA 1
ATOM 2168 C C . ASP A 1 266 ? 8.481 14.953 -46.421 1.00 92.56 266 ASP A C 1
ATOM 2170 O O . ASP A 1 266 ? 9.032 14.843 -47.519 1.00 92.56 266 ASP A O 1
ATOM 2174 N N . LEU A 1 267 ? 7.900 13.926 -45.812 1.00 90.56 267 LEU A N 1
ATOM 2175 C CA . LEU A 1 267 ? 7.850 12.578 -46.353 1.00 90.56 267 LEU A CA 1
ATOM 2176 C C . LEU A 1 267 ? 6.973 12.523 -47.621 1.00 90.56 267 LEU A C 1
ATOM 2178 O O . LEU A 1 267 ? 7.425 12.027 -48.654 1.00 90.56 267 LEU A O 1
ATOM 2182 N N . ASP A 1 268 ? 5.788 13.139 -47.612 1.00 89.00 268 ASP A N 1
ATOM 2183 C CA . ASP A 1 268 ? 4.930 13.256 -48.801 1.00 89.00 268 ASP A CA 1
ATOM 2184 C C . ASP A 1 268 ? 5.628 14.058 -49.926 1.00 89.00 268 ASP A C 1
ATOM 2186 O O . ASP A 1 268 ? 5.511 13.742 -51.116 1.00 89.00 268 ASP A O 1
ATOM 2190 N N . ASN A 1 269 ? 6.409 15.088 -49.574 1.00 91.44 269 ASN A N 1
ATOM 2191 C CA . ASN A 1 269 ? 7.264 15.818 -50.516 1.00 91.44 269 ASN A CA 1
ATOM 2192 C C . ASN A 1 269 ? 8.346 14.920 -51.130 1.00 91.44 269 ASN A C 1
ATOM 2194 O O . ASN A 1 269 ? 8.566 14.978 -52.344 1.00 91.44 269 ASN A O 1
ATOM 2198 N N . ALA A 1 270 ? 9.012 14.095 -50.323 1.00 89.62 270 ALA A N 1
ATOM 2199 C CA . ALA A 1 270 ? 10.013 13.145 -50.795 1.00 89.62 270 ALA A CA 1
ATOM 2200 C C . ALA A 1 270 ? 9.394 12.117 -51.754 1.00 89.62 270 ALA A C 1
ATOM 2202 O O . ALA A 1 270 ? 9.928 11.904 -52.843 1.00 89.62 270 ALA A O 1
ATOM 2203 N N . PHE A 1 271 ? 8.222 11.569 -51.424 1.00 86.94 271 PHE A N 1
ATOM 2204 C CA . PHE A 1 271 ? 7.480 10.662 -52.303 1.00 86.94 271 PHE A CA 1
ATOM 2205 C C . PHE A 1 271 ? 7.159 11.295 -53.655 1.00 86.94 271 PHE A C 1
ATOM 2207 O O . PHE A 1 271 ? 7.439 10.698 -54.696 1.00 86.94 271 PHE A O 1
ATOM 2214 N N . ARG A 1 272 ? 6.675 12.543 -53.676 1.00 86.06 272 ARG A N 1
ATOM 2215 C CA . ARG A 1 272 ? 6.448 13.276 -54.934 1.00 86.06 272 ARG A CA 1
ATOM 2216 C C . ARG A 1 272 ? 7.725 13.433 -55.764 1.00 86.06 272 ARG A C 1
ATOM 2218 O O . ARG A 1 272 ? 7.683 13.268 -56.984 1.00 86.06 272 ARG A O 1
ATOM 2225 N N . ARG A 1 273 ? 8.862 13.727 -55.122 1.00 87.38 273 ARG A N 1
ATOM 2226 C CA . ARG A 1 273 ? 10.166 13.858 -55.798 1.00 87.38 273 ARG A CA 1
ATOM 2227 C C . ARG A 1 273 ? 10.650 12.532 -56.381 1.00 87.38 273 ARG A C 1
ATOM 2229 O O . ARG A 1 273 ? 11.125 12.530 -57.512 1.00 87.38 273 ARG A O 1
ATOM 2236 N N . ILE A 1 274 ? 10.487 11.426 -55.656 1.00 85.56 274 ILE A N 1
ATOM 2237 C CA . ILE A 1 274 ? 10.839 10.079 -56.130 1.00 85.56 274 ILE A CA 1
ATOM 2238 C C . ILE A 1 274 ? 10.023 9.725 -57.378 1.00 85.56 274 ILE A C 1
ATOM 2240 O O . ILE A 1 274 ? 10.601 9.323 -58.385 1.00 85.56 274 ILE A O 1
ATOM 2244 N N . ILE A 1 275 ? 8.705 9.965 -57.369 1.00 80.69 275 ILE A N 1
ATOM 2245 C CA . ILE A 1 275 ? 7.847 9.737 -58.548 1.00 80.69 275 ILE A CA 1
ATOM 2246 C C . ILE A 1 275 ? 8.334 10.564 -59.745 1.00 80.69 275 ILE A C 1
ATOM 2248 O O . ILE A 1 275 ? 8.455 10.048 -60.857 1.00 80.69 275 ILE A O 1
ATOM 2252 N N . ALA A 1 276 ? 8.619 11.852 -59.532 1.00 83.69 276 ALA A N 1
ATOM 2253 C CA . ALA A 1 276 ? 9.100 12.730 -60.594 1.00 83.69 276 ALA A CA 1
ATOM 2254 C C . ALA A 1 276 ? 10.462 12.279 -61.150 1.00 83.69 276 ALA A C 1
ATOM 2256 O O . ALA A 1 276 ? 10.683 12.353 -62.357 1.00 83.69 276 ALA A O 1
ATOM 2257 N N . PHE A 1 277 ? 11.357 11.797 -60.287 1.00 84.81 277 PHE A N 1
ATOM 2258 C CA . PHE A 1 277 ? 12.666 11.279 -60.671 1.00 84.81 277 PHE A CA 1
ATOM 2259 C C . PHE A 1 277 ? 12.554 10.003 -61.514 1.00 84.81 277 PHE A C 1
ATOM 2261 O O . PHE A 1 277 ? 13.107 9.948 -62.608 1.00 84.81 277 PHE A O 1
ATOM 2268 N N . ILE A 1 278 ? 11.753 9.033 -61.072 1.00 79.25 278 ILE A N 1
ATOM 2269 C CA . ILE A 1 278 ? 11.498 7.780 -61.801 1.00 79.25 278 ILE A CA 1
ATOM 2270 C C . ILE A 1 278 ? 10.894 8.062 -63.183 1.00 79.25 278 ILE A C 1
ATOM 2272 O O . ILE A 1 278 ? 11.330 7.485 -64.178 1.00 79.25 278 ILE A O 1
ATOM 2276 N N . ARG A 1 279 ? 9.955 9.015 -63.277 1.00 80.44 279 ARG A N 1
ATOM 2277 C CA . ARG A 1 279 ? 9.382 9.436 -64.564 1.00 80.44 279 ARG A CA 1
ATOM 2278 C C . ARG A 1 279 ? 10.430 10.054 -65.497 1.00 80.44 279 ARG A C 1
ATOM 2280 O O . ARG A 1 279 ? 10.404 9.780 -66.690 1.00 80.44 279 ARG A O 1
ATOM 2287 N N . LYS A 1 280 ? 11.359 10.863 -64.972 1.00 82.94 280 LYS A N 1
ATOM 2288 C CA . LYS A 1 280 ? 12.462 11.448 -65.762 1.00 82.94 280 LYS A CA 1
ATOM 2289 C C . LYS A 1 280 ? 13.442 10.400 -66.285 1.00 82.94 280 LYS A C 1
ATOM 2291 O O . LYS A 1 280 ? 13.971 10.579 -67.373 1.00 82.94 280 LYS A O 1
ATOM 2296 N N . LEU A 1 281 ? 13.666 9.323 -65.534 1.00 79.31 281 LEU A N 1
ATOM 2297 C CA . LEU A 1 281 ? 14.509 8.204 -65.960 1.00 79.31 281 LEU A CA 1
ATOM 2298 C C . LEU A 1 281 ? 13.859 7.338 -67.057 1.00 79.31 281 LEU A C 1
ATOM 2300 O O . LEU A 1 281 ? 14.501 6.420 -67.555 1.00 79.31 281 LEU A O 1
ATOM 2304 N N . GLY A 1 282 ? 12.606 7.612 -67.444 1.00 69.62 282 GLY A N 1
ATOM 2305 C CA . GLY A 1 282 ? 11.898 6.843 -68.469 1.00 69.62 282 GLY A CA 1
ATOM 2306 C C . GLY A 1 282 ? 11.424 5.471 -67.985 1.00 69.62 282 GLY A C 1
ATOM 2307 O O . GLY A 1 282 ? 11.133 4.607 -68.808 1.00 69.62 282 GLY A O 1
ATOM 2308 N N . CYS A 1 283 ? 11.345 5.254 -66.665 1.00 67.00 283 CYS A N 1
ATOM 2309 C CA . CYS A 1 283 ? 10.826 4.004 -66.116 1.00 67.00 283 CYS A CA 1
ATOM 2310 C C . CYS A 1 283 ? 9.316 3.933 -66.352 1.00 67.00 283 CYS A C 1
ATOM 2312 O O . CYS A 1 283 ? 8.580 4.829 -65.920 1.00 67.00 283 CYS A O 1
ATOM 2314 N N . ASP A 1 284 ? 8.839 2.846 -66.956 1.00 63.25 284 ASP A N 1
ATOM 2315 C CA . ASP A 1 284 ? 7.407 2.599 -67.046 1.00 63.25 284 ASP A CA 1
ATOM 2316 C C . ASP A 1 284 ? 6.876 2.232 -65.652 1.00 63.25 284 ASP A C 1
ATOM 2318 O O . ASP A 1 284 ? 7.087 1.133 -65.130 1.00 63.25 284 ASP A O 1
ATOM 2322 N N . ALA A 1 285 ? 6.223 3.197 -65.000 1.00 60.06 285 ALA A N 1
ATOM 2323 C CA . ALA A 1 285 ? 5.694 3.047 -63.645 1.00 60.06 285 ALA A CA 1
ATOM 2324 C C . ALA A 1 285 ? 4.669 1.897 -63.539 1.00 60.06 285 ALA A C 1
ATOM 2326 O O . ALA A 1 285 ? 4.375 1.436 -62.433 1.00 60.06 285 ALA A O 1
ATOM 2327 N N . SER A 1 286 ? 4.163 1.393 -64.671 1.00 62.59 286 SER A N 1
ATOM 2328 C CA . SER A 1 286 ? 3.270 0.235 -64.774 1.00 62.59 286 SER A CA 1
ATOM 2329 C C . SER A 1 286 ? 3.847 -1.031 -64.115 1.00 62.59 286 SER A C 1
ATOM 2331 O O . SER A 1 286 ? 3.118 -1.746 -63.430 1.00 62.59 286 SER A O 1
ATOM 2333 N N . MET A 1 287 ? 5.163 -1.269 -64.206 1.00 59.38 287 MET A N 1
ATOM 2334 C CA . MET A 1 287 ? 5.831 -2.469 -63.669 1.00 59.38 287 MET A CA 1
ATOM 2335 C C . MET A 1 287 ? 5.773 -2.563 -62.140 1.00 59.38 287 MET A C 1
ATOM 2337 O O . MET A 1 287 ? 5.602 -3.646 -61.578 1.00 59.38 287 MET A O 1
ATOM 2341 N N . VAL A 1 288 ? 5.890 -1.426 -61.455 1.00 60.34 288 VAL A N 1
ATOM 2342 C CA . VAL A 1 288 ? 5.828 -1.350 -59.986 1.00 60.34 288 VAL A CA 1
ATOM 2343 C C . VAL A 1 288 ? 4.379 -1.379 -59.512 1.00 60.34 288 VAL A C 1
ATOM 2345 O O . VAL A 1 288 ? 4.052 -2.073 -58.551 1.00 60.34 288 VAL A O 1
ATOM 2348 N N . THR A 1 289 ? 3.501 -0.686 -60.239 1.00 61.69 289 THR A N 1
ATOM 2349 C CA . THR A 1 289 ? 2.065 -0.606 -59.942 1.00 61.69 289 THR A CA 1
ATOM 2350 C C . THR A 1 289 ? 1.386 -1.979 -60.080 1.00 61.69 289 THR A C 1
ATOM 2352 O O . THR A 1 289 ? 0.617 -2.371 -59.206 1.00 61.69 289 THR A O 1
ATOM 2355 N N . ASN A 1 290 ? 1.758 -2.765 -61.099 1.00 61.41 290 ASN A N 1
ATOM 2356 C CA . ASN A 1 290 ? 1.254 -4.127 -61.316 1.00 61.41 290 ASN A CA 1
ATOM 2357 C C . ASN A 1 290 ? 1.801 -5.148 -60.305 1.00 61.41 290 ASN A C 1
ATOM 2359 O O . ASN A 1 290 ? 1.092 -6.081 -59.944 1.00 61.41 290 ASN A O 1
ATOM 2363 N N . ARG A 1 291 ? 3.045 -4.986 -59.825 1.00 59.50 291 ARG A N 1
ATOM 2364 C CA . ARG A 1 291 ? 3.646 -5.898 -58.830 1.00 59.50 291 ARG A CA 1
ATOM 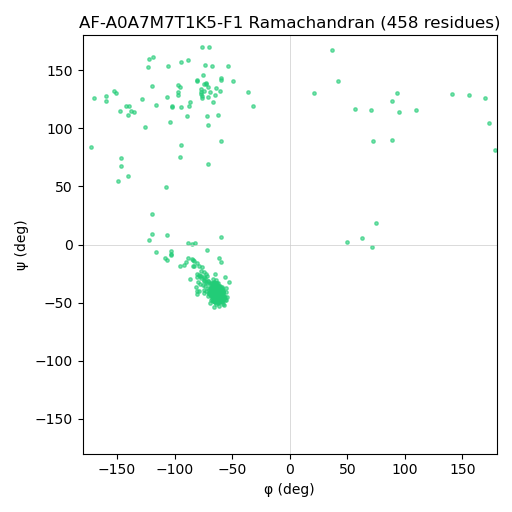2365 C C . ARG A 1 291 ? 3.150 -5.668 -57.405 1.00 59.50 291 ARG A C 1
ATOM 2367 O O . ARG A 1 291 ? 3.159 -6.604 -56.614 1.00 59.50 291 ARG A O 1
ATOM 2374 N N . LEU A 1 292 ? 2.765 -4.439 -57.063 1.00 60.38 292 LEU A N 1
ATOM 2375 C CA . LEU A 1 292 ? 2.372 -4.073 -55.698 1.00 60.38 292 LEU A CA 1
ATOM 2376 C C . LEU A 1 292 ? 0.857 -3.953 -55.505 1.00 60.38 292 LEU A C 1
ATOM 2378 O O . LEU A 1 292 ? 0.416 -3.775 -54.374 1.00 60.38 292 LEU A O 1
ATOM 2382 N N . GLY A 1 293 ? 0.061 -4.015 -56.580 1.00 55.44 293 GLY A N 1
ATOM 2383 C CA . GLY A 1 293 ? -1.405 -3.949 -56.522 1.00 55.44 293 GLY A CA 1
ATOM 2384 C C . GLY A 1 293 ? -1.971 -2.635 -55.963 1.00 55.44 293 GLY A C 1
ATOM 2385 O O . GLY A 1 293 ? -3.177 -2.519 -55.762 1.00 55.44 293 GLY A O 1
ATOM 2386 N N . CYS A 1 294 ? -1.125 -1.638 -55.690 1.00 53.97 294 CYS A N 1
ATOM 2387 C CA . CYS A 1 294 ? -1.531 -0.358 -55.127 1.00 53.97 294 CYS A CA 1
ATOM 2388 C C . CYS A 1 294 ? -1.743 0.671 -56.235 1.00 53.97 294 CYS A C 1
ATOM 2390 O O . CYS A 1 294 ? -0.913 0.812 -57.130 1.00 53.97 294 CYS A O 1
ATOM 2392 N N . ALA A 1 295 ? -2.836 1.427 -56.130 1.00 54.69 295 ALA A N 1
ATOM 2393 C CA . ALA A 1 295 ? -3.214 2.493 -57.047 1.00 54.69 295 ALA A CA 1
ATOM 2394 C C . ALA A 1 295 ? -2.144 3.595 -57.116 1.00 54.69 295 ALA A C 1
ATOM 2396 O O . ALA A 1 295 ? -2.193 4.533 -56.327 1.00 54.69 295 ALA A O 1
ATOM 2397 N N . GLY A 1 296 ? -1.167 3.453 -58.022 1.00 57.94 296 GLY A N 1
ATOM 2398 C CA . GLY A 1 296 ? -0.265 4.476 -58.585 1.00 57.94 296 GLY A CA 1
ATOM 2399 C C . GLY A 1 296 ? 0.485 5.425 -57.635 1.00 57.94 296 GLY A C 1
ATOM 2400 O O . GLY A 1 296 ? 1.180 6.324 -58.105 1.00 57.94 296 GLY A O 1
ATOM 2401 N N . SER A 1 297 ? 0.338 5.272 -56.322 1.00 65.19 297 SER A N 1
ATOM 2402 C CA . SER A 1 297 ? 0.736 6.231 -55.299 1.00 65.19 297 SER A CA 1
ATOM 2403 C C . SER A 1 297 ? 1.757 5.603 -54.361 1.00 65.19 297 SER A C 1
ATOM 2405 O O . SER A 1 297 ? 1.644 4.445 -53.944 1.00 65.19 297 SER A O 1
ATOM 2407 N N . ILE A 1 298 ? 2.793 6.379 -54.049 1.00 72.19 298 ILE A N 1
ATOM 2408 C CA . ILE A 1 298 ? 3.813 5.961 -53.096 1.00 72.19 298 ILE A CA 1
ATOM 2409 C C . ILE A 1 298 ? 3.241 6.097 -51.678 1.00 72.19 298 ILE A C 1
ATOM 2411 O O . ILE A 1 298 ? 2.753 7.152 -51.287 1.00 72.19 298 ILE A O 1
ATOM 2415 N N . SER A 1 299 ? 3.300 5.004 -50.931 1.00 75.56 299 SER A N 1
ATOM 2416 C CA . SER A 1 299 ? 2.963 4.845 -49.523 1.00 75.56 299 SER A CA 1
ATOM 2417 C C . SER A 1 299 ? 4.219 4.401 -48.769 1.00 75.56 299 SER A C 1
ATOM 2419 O O . SER A 1 299 ? 5.147 3.846 -49.359 1.00 75.56 299 SER A O 1
ATOM 2421 N N . ASP A 1 300 ? 4.238 4.561 -47.448 1.00 77.69 300 ASP A N 1
ATOM 2422 C CA . ASP A 1 300 ? 5.377 4.195 -46.592 1.00 77.69 300 ASP A CA 1
ATOM 2423 C C . ASP A 1 300 ? 5.843 2.748 -46.813 1.00 77.69 300 ASP A C 1
ATOM 2425 O O . ASP A 1 300 ? 7.033 2.449 -46.747 1.00 77.69 300 ASP A O 1
ATOM 2429 N N . ARG A 1 301 ? 4.910 1.851 -47.152 1.00 79.62 301 ARG A N 1
ATOM 2430 C CA . ARG A 1 301 ? 5.190 0.432 -47.406 1.00 79.62 301 ARG A CA 1
ATOM 2431 C C . ARG A 1 301 ? 5.874 0.162 -48.746 1.00 79.62 301 ARG A C 1
ATOM 2433 O O . ARG A 1 301 ? 6.579 -0.832 -48.863 1.00 79.62 301 ARG A O 1
ATOM 2440 N N . ASN A 1 302 ? 5.654 1.005 -49.755 1.00 77.69 302 ASN A N 1
ATOM 2441 C CA . ASN A 1 302 ? 6.140 0.768 -51.117 1.00 77.69 302 ASN A CA 1
ATOM 2442 C C . ASN A 1 302 ? 7.292 1.701 -51.533 1.00 77.69 302 ASN A C 1
ATOM 2444 O O . ASN A 1 302 ? 7.954 1.441 -52.539 1.00 77.69 302 ASN A O 1
ATOM 2448 N N . ALA A 1 303 ? 7.574 2.753 -50.757 1.00 81.00 303 ALA A N 1
ATOM 2449 C CA . ALA A 1 303 ? 8.588 3.757 -51.072 1.00 81.00 303 ALA A CA 1
ATOM 2450 C C . ALA A 1 303 ? 9.982 3.168 -51.326 1.00 81.00 303 ALA A C 1
ATOM 2452 O O . ALA A 1 303 ? 10.663 3.567 -52.272 1.00 81.00 303 ALA A O 1
ATOM 2453 N N . MET A 1 304 ? 10.381 2.173 -50.530 1.00 84.12 304 MET A N 1
ATOM 2454 C CA . MET A 1 304 ? 11.664 1.486 -50.697 1.00 84.12 304 MET A CA 1
ATOM 2455 C C . MET A 1 304 ? 11.745 0.708 -52.013 1.00 84.12 304 MET A C 1
ATOM 2457 O O . MET A 1 304 ? 12.793 0.685 -52.651 1.00 84.12 304 MET A O 1
ATOM 2461 N N . THR A 1 305 ? 10.637 0.118 -52.463 1.00 80.62 305 THR A N 1
ATOM 2462 C CA . THR A 1 305 ? 10.577 -0.605 -53.739 1.00 80.62 305 THR A CA 1
ATOM 2463 C C . THR A 1 305 ? 10.723 0.348 -54.926 1.00 80.62 305 THR A C 1
ATOM 2465 O O . THR A 1 305 ? 11.444 0.040 -55.873 1.00 80.62 305 THR A O 1
ATOM 2468 N N . TYR A 1 306 ? 10.100 1.530 -54.862 1.00 80.38 306 TYR A N 1
ATOM 2469 C CA . TYR A 1 306 ? 10.277 2.573 -55.878 1.00 80.38 306 TYR A CA 1
ATOM 2470 C C . TYR A 1 306 ? 11.722 3.094 -55.929 1.00 80.38 306 TYR A C 1
ATOM 2472 O O . TYR A 1 306 ? 12.262 3.273 -57.020 1.00 80.38 306 TYR A O 1
ATOM 2480 N N . LEU A 1 307 ? 12.373 3.293 -54.777 1.00 84.88 307 LEU A N 1
ATOM 2481 C CA . LEU A 1 307 ? 13.788 3.679 -54.721 1.00 84.88 307 LEU A CA 1
ATOM 2482 C C . LEU A 1 307 ? 14.712 2.598 -55.296 1.00 84.88 307 LEU A C 1
ATOM 2484 O O . LEU A 1 307 ? 15.604 2.929 -56.072 1.00 84.88 307 LEU A O 1
ATOM 2488 N N . GLY A 1 308 ? 14.463 1.321 -54.990 1.00 84.81 308 GLY A N 1
ATOM 2489 C CA . GLY A 1 308 ? 15.223 0.209 -55.567 1.00 84.81 308 GLY A CA 1
ATOM 2490 C C . GLY A 1 308 ? 15.094 0.121 -57.092 1.00 84.81 308 GLY A C 1
ATOM 2491 O O . GLY A 1 308 ? 16.073 -0.158 -57.779 1.00 84.81 308 GLY A O 1
ATOM 2492 N N . LEU A 1 309 ? 13.916 0.432 -57.651 1.00 80.25 309 LEU A N 1
ATOM 2493 C CA . LEU A 1 309 ? 13.766 0.532 -59.107 1.00 80.25 309 LEU A CA 1
ATOM 2494 C C . LEU A 1 309 ? 14.560 1.713 -59.680 1.00 80.25 309 LEU A C 1
ATOM 2496 O O . LEU A 1 309 ? 15.210 1.571 -60.714 1.00 80.25 309 LEU A O 1
ATOM 2500 N N . ALA A 1 310 ? 14.510 2.873 -59.020 1.00 80.69 310 ALA A N 1
ATOM 2501 C CA . ALA A 1 310 ? 15.275 4.038 -59.448 1.00 80.69 310 ALA A CA 1
ATOM 2502 C C . ALA A 1 310 ? 16.785 3.739 -59.465 1.00 80.69 310 ALA A C 1
ATOM 2504 O O . ALA A 1 310 ? 17.474 4.113 -60.410 1.00 80.69 310 ALA A O 1
ATOM 2505 N N . GLU A 1 311 ? 17.285 3.024 -58.455 1.00 86.19 311 GLU A N 1
ATOM 2506 C CA . GLU A 1 311 ? 18.677 2.571 -58.384 1.00 86.19 311 GLU A CA 1
ATOM 2507 C C . GLU A 1 311 ? 19.039 1.625 -59.536 1.00 86.19 311 GLU A C 1
ATOM 2509 O O . GLU A 1 311 ? 20.044 1.845 -60.212 1.00 86.19 311 GLU A O 1
ATOM 2514 N N . PHE A 1 312 ? 18.202 0.619 -59.807 1.00 84.19 312 PHE A N 1
ATOM 2515 C CA . PHE A 1 312 ? 18.396 -0.307 -60.926 1.00 84.19 312 PHE A CA 1
ATOM 2516 C C . PHE A 1 312 ? 18.527 0.437 -62.264 1.00 84.19 312 PHE A C 1
ATOM 2518 O O . PHE A 1 312 ? 19.486 0.227 -63.003 1.00 84.19 312 PHE A O 1
ATOM 2525 N N . MET A 1 313 ? 17.623 1.381 -62.532 1.00 80.81 313 MET A N 1
ATOM 2526 C CA . MET A 1 313 ? 17.629 2.174 -63.765 1.00 80.81 313 MET A CA 1
ATOM 2527 C C . MET A 1 313 ? 18.867 3.073 -63.874 1.00 80.81 313 MET A C 1
ATOM 2529 O O . MET A 1 313 ? 19.476 3.173 -64.938 1.00 80.81 313 MET A O 1
ATOM 2533 N N . CYS A 1 314 ? 19.258 3.731 -62.778 1.00 84.56 314 CYS A N 1
ATOM 2534 C CA . CYS A 1 314 ? 20.479 4.534 -62.740 1.00 84.56 314 CYS A CA 1
ATOM 2535 C C . CYS A 1 314 ? 21.715 3.682 -63.055 1.00 84.56 314 CYS A C 1
ATOM 2537 O O . CYS A 1 314 ? 22.565 4.110 -63.833 1.00 84.56 314 CYS A O 1
ATOM 2539 N N . ASN A 1 315 ? 21.798 2.474 -62.492 1.00 87.62 315 ASN A N 1
ATOM 2540 C CA . ASN A 1 315 ? 22.900 1.550 -62.747 1.00 87.62 315 ASN A CA 1
ATOM 2541 C C . ASN A 1 315 ? 22.941 1.092 -64.212 1.00 87.62 315 ASN A C 1
ATOM 2543 O O . ASN A 1 315 ? 24.022 1.062 -64.801 1.00 87.62 315 ASN A O 1
ATOM 2547 N N . ASP A 1 316 ? 21.788 0.814 -64.823 1.00 84.62 316 ASP A N 1
ATOM 2548 C CA . ASP A 1 316 ? 21.700 0.465 -66.244 1.00 84.62 316 ASP A CA 1
ATOM 2549 C C . ASP A 1 316 ? 22.160 1.619 -67.148 1.00 84.62 316 ASP A C 1
ATOM 2551 O O . ASP A 1 316 ? 22.953 1.415 -68.070 1.00 84.62 316 ASP A O 1
ATOM 2555 N N . ILE A 1 317 ? 21.730 2.854 -66.863 1.00 84.50 317 ILE A N 1
ATOM 2556 C CA . ILE A 1 317 ? 22.168 4.039 -67.619 1.00 84.50 317 ILE A CA 1
ATOM 2557 C C . ILE A 1 317 ? 23.678 4.257 -67.458 1.00 84.50 317 ILE A C 1
ATOM 2559 O O . ILE A 1 317 ? 24.370 4.477 -68.453 1.00 84.50 317 ILE A O 1
ATOM 2563 N N . LEU A 1 318 ? 24.210 4.145 -66.237 1.00 87.44 318 LEU A N 1
ATOM 2564 C CA . LEU A 1 318 ? 25.649 4.248 -65.972 1.00 87.44 318 LEU A CA 1
ATOM 2565 C C . LEU A 1 318 ? 26.445 3.156 -66.697 1.00 87.44 318 LEU A C 1
ATOM 2567 O O . LEU A 1 318 ? 27.537 3.421 -67.200 1.00 87.44 318 LEU A O 1
ATOM 2571 N N . LEU A 1 319 ? 25.905 1.939 -66.796 1.00 88.50 319 LEU A N 1
ATOM 2572 C CA . LEU A 1 319 ? 26.526 0.847 -67.543 1.00 88.50 319 LEU A CA 1
ATOM 2573 C C . LEU A 1 319 ? 26.582 1.158 -69.045 1.00 88.50 319 LEU A C 1
ATOM 2575 O O . LEU A 1 319 ? 27.622 0.957 -69.681 1.00 88.50 319 LEU A O 1
ATOM 2579 N N . VAL A 1 320 ? 25.491 1.684 -69.610 1.00 86.06 320 VAL A N 1
ATOM 2580 C CA . VAL A 1 320 ? 25.446 2.135 -71.009 1.00 86.06 320 VAL A CA 1
ATOM 2581 C C . VAL A 1 320 ? 26.431 3.279 -71.240 1.00 86.06 320 VAL A C 1
ATOM 2583 O O . VAL A 1 320 ? 27.152 3.268 -72.241 1.00 86.06 320 VAL A O 1
ATOM 2586 N N . GLU A 1 321 ? 26.525 4.233 -70.314 1.00 82.12 321 GLU A N 1
ATOM 2587 C CA . GLU A 1 321 ? 27.485 5.331 -70.388 1.00 82.12 321 GLU A CA 1
ATOM 2588 C C . GLU A 1 321 ? 28.930 4.819 -70.333 1.00 82.12 321 GLU A C 1
ATOM 2590 O O . GLU A 1 321 ? 29.732 5.162 -71.201 1.00 82.12 321 GLU A O 1
ATOM 2595 N N . ALA A 1 322 ? 29.262 3.937 -69.387 1.00 84.12 322 ALA A N 1
ATOM 2596 C CA . ALA A 1 322 ? 30.582 3.319 -69.282 1.00 84.12 322 ALA A CA 1
ATOM 2597 C C . ALA A 1 322 ? 30.952 2.555 -70.565 1.00 84.12 322 ALA A C 1
ATOM 2599 O O . ALA A 1 322 ? 32.084 2.646 -71.055 1.00 84.12 322 ALA A O 1
ATOM 2600 N N . PHE A 1 323 ? 29.988 1.856 -71.172 1.00 83.25 323 PHE A N 1
ATOM 2601 C CA . PHE A 1 323 ? 30.172 1.211 -72.469 1.00 83.25 323 PHE A CA 1
ATOM 2602 C C . PHE A 1 323 ? 30.404 2.231 -73.595 1.00 83.25 323 PHE A C 1
ATOM 2604 O O . PHE A 1 323 ? 31.300 2.044 -74.425 1.00 83.25 323 PHE A O 1
ATOM 2611 N N . HIS A 1 324 ? 29.650 3.333 -73.616 1.00 80.88 324 HIS A N 1
ATOM 2612 C CA . HIS A 1 324 ? 29.830 4.424 -74.572 1.00 80.88 324 HIS A CA 1
ATOM 2613 C C . HIS A 1 324 ? 31.199 5.093 -74.430 1.00 80.88 324 HIS A C 1
ATOM 2615 O O . HIS A 1 324 ? 31.884 5.288 -75.435 1.00 80.88 324 HIS A O 1
ATOM 2621 N N . GLN A 1 325 ? 31.638 5.383 -73.206 1.00 81.06 325 GLN A N 1
ATOM 2622 C CA . GLN A 1 325 ? 32.959 5.927 -72.907 1.00 81.06 325 GLN A CA 1
ATOM 2623 C C . GLN A 1 325 ? 34.060 4.961 -73.351 1.00 81.06 325 GLN A C 1
ATOM 2625 O O . GLN A 1 325 ? 35.000 5.370 -74.030 1.00 81.06 325 GLN A O 1
ATOM 2630 N N . HIS A 1 326 ? 33.921 3.664 -73.074 1.00 77.69 326 HIS A N 1
ATOM 2631 C CA . HIS A 1 326 ? 34.871 2.656 -73.536 1.00 77.69 326 HIS A CA 1
ATOM 2632 C C . HIS A 1 326 ? 34.878 2.516 -75.070 1.00 77.69 326 HIS A C 1
ATOM 2634 O O . HIS A 1 326 ? 35.936 2.333 -75.676 1.00 77.69 326 HIS A O 1
ATOM 2640 N N . ARG A 1 327 ? 33.728 2.663 -75.744 1.00 76.38 327 ARG A N 1
ATOM 2641 C CA . ARG A 1 327 ? 33.643 2.695 -77.215 1.00 76.38 327 ARG A CA 1
ATOM 2642 C C . ARG A 1 327 ? 34.277 3.961 -77.799 1.00 76.38 327 ARG A C 1
ATOM 2644 O O . ARG A 1 327 ? 34.973 3.860 -78.806 1.00 76.38 327 ARG A O 1
ATOM 2651 N N . GLN A 1 328 ? 34.083 5.121 -77.177 1.00 72.56 328 GLN A N 1
ATOM 2652 C CA . GLN A 1 328 ? 34.739 6.378 -77.558 1.00 72.56 328 GLN A CA 1
ATOM 2653 C C . GLN A 1 328 ? 36.251 6.299 -77.330 1.00 72.56 328 GLN A C 1
ATOM 2655 O O . GLN A 1 328 ? 37.019 6.665 -78.210 1.00 72.56 328 GLN A O 1
ATOM 2660 N N . GLN A 1 329 ? 36.703 5.722 -76.214 1.00 68.69 329 GLN A N 1
ATOM 2661 C CA . GLN A 1 329 ? 38.117 5.440 -75.970 1.00 68.69 329 GLN A CA 1
ATOM 2662 C C . GLN A 1 329 ? 38.679 4.443 -76.981 1.00 68.69 329 GLN A C 1
ATOM 2664 O O . GLN A 1 329 ? 39.784 4.647 -77.461 1.00 68.69 329 GLN A O 1
ATOM 2669 N N . LYS A 1 330 ? 37.937 3.398 -77.373 1.00 64.44 330 LYS A N 1
ATOM 2670 C CA . LYS A 1 330 ? 38.342 2.496 -78.463 1.00 64.44 330 LYS A CA 1
ATOM 2671 C C . LYS A 1 330 ? 38.426 3.213 -79.806 1.00 64.44 330 LYS A C 1
ATOM 2673 O O . LYS A 1 330 ? 39.379 2.955 -80.525 1.00 64.44 330 LYS A O 1
ATOM 2678 N N . LYS A 1 331 ? 37.498 4.116 -80.140 1.00 60.97 331 LYS A N 1
ATOM 2679 C CA . LYS A 1 331 ? 37.577 4.954 -81.350 1.00 60.97 331 LYS A CA 1
ATOM 2680 C C . LYS A 1 331 ? 38.763 5.919 -81.295 1.00 60.97 331 LYS A C 1
ATOM 2682 O O . LYS A 1 331 ? 39.508 5.981 -82.260 1.00 60.97 331 LYS A O 1
ATOM 2687 N N . ASN A 1 332 ? 39.006 6.570 -80.159 1.00 58.97 332 ASN A N 1
ATOM 2688 C CA . ASN A 1 332 ? 40.150 7.462 -79.934 1.00 58.97 332 ASN A CA 1
ATOM 2689 C C . ASN A 1 332 ? 41.491 6.708 -79.902 1.00 58.97 332 ASN A C 1
ATOM 2691 O O . ASN A 1 332 ? 42.516 7.222 -80.337 1.00 58.97 332 ASN A O 1
ATOM 2695 N N . ASN A 1 333 ? 41.495 5.468 -79.414 1.00 58.00 333 ASN A N 1
ATOM 2696 C CA . ASN A 1 333 ? 42.647 4.571 -79.451 1.00 58.00 333 ASN A CA 1
ATOM 2697 C C . ASN A 1 333 ? 42.823 3.933 -80.832 1.00 58.00 333 ASN A C 1
ATOM 2699 O O . ASN A 1 333 ? 43.944 3.590 -81.180 1.00 58.00 333 ASN A O 1
ATOM 2703 N N . PHE A 1 334 ? 41.756 3.784 -81.622 1.00 55.75 334 PHE A N 1
ATOM 2704 C CA . PHE A 1 334 ? 41.795 3.349 -83.018 1.00 55.75 334 PHE A CA 1
ATOM 2705 C C . PHE A 1 334 ? 42.297 4.472 -83.925 1.00 55.75 334 PHE A C 1
ATOM 2707 O O . PHE A 1 334 ? 43.162 4.206 -84.743 1.00 55.75 334 PHE A O 1
ATOM 2714 N N . THR A 1 335 ? 41.884 5.727 -83.727 1.00 55.06 335 THR A N 1
ATOM 2715 C CA . THR A 1 335 ? 42.462 6.891 -84.423 1.00 55.06 335 THR A CA 1
ATOM 2716 C C . THR A 1 335 ? 43.910 7.143 -83.998 1.00 55.06 335 THR A C 1
ATOM 2718 O O . THR A 1 335 ? 44.757 7.368 -84.859 1.00 55.06 335 THR A O 1
ATOM 2721 N N . LYS A 1 336 ? 44.256 6.983 -82.710 1.00 53.94 336 LYS A N 1
ATOM 2722 C CA . LYS A 1 336 ? 45.664 6.975 -82.257 1.00 53.94 336 LYS A CA 1
ATOM 2723 C C . LYS A 1 336 ? 46.464 5.777 -82.788 1.00 53.94 336 LYS A C 1
ATOM 2725 O O . LYS A 1 336 ? 47.643 5.939 -83.079 1.00 53.94 336 LYS A O 1
ATOM 2730 N N . LYS A 1 337 ? 45.858 4.592 -82.953 1.00 50.81 337 LYS A N 1
ATOM 2731 C CA . LYS A 1 337 ? 46.502 3.426 -83.591 1.00 50.81 337 LYS A CA 1
ATOM 2732 C C . LYS A 1 337 ? 46.612 3.557 -85.107 1.00 50.81 337 LYS A C 1
ATOM 2734 O O . LYS A 1 337 ? 47.573 3.039 -85.644 1.00 50.81 337 LYS A O 1
ATOM 2739 N N . LEU A 1 338 ? 45.697 4.250 -85.782 1.00 46.50 338 LEU A N 1
ATOM 2740 C CA . LEU A 1 338 ? 45.806 4.601 -87.202 1.00 46.50 338 LEU A CA 1
ATOM 2741 C C . LEU A 1 338 ? 46.922 5.623 -87.430 1.00 46.50 338 LEU A C 1
ATOM 2743 O O . LEU A 1 338 ? 47.691 5.460 -88.366 1.00 46.50 338 LEU A O 1
ATOM 2747 N N . ALA A 1 339 ? 47.092 6.590 -86.523 1.00 47.44 339 ALA A N 1
ATOM 2748 C CA . ALA A 1 339 ? 48.256 7.478 -86.527 1.00 47.44 339 ALA A CA 1
ATOM 2749 C C . ALA A 1 339 ? 49.572 6.733 -86.202 1.00 47.44 339 ALA A C 1
ATOM 2751 O O . ALA A 1 339 ? 50.619 7.062 -86.746 1.00 47.44 339 ALA A O 1
ATOM 2752 N N . ALA A 1 340 ? 49.529 5.698 -85.355 1.00 45.06 340 ALA A N 1
ATOM 2753 C CA . ALA A 1 340 ? 50.696 4.874 -85.023 1.00 45.06 340 ALA A CA 1
ATOM 2754 C C . ALA A 1 340 ? 50.967 3.722 -86.018 1.00 45.06 340 ALA A C 1
ATOM 2756 O O . ALA A 1 340 ? 52.046 3.144 -85.987 1.00 45.06 340 ALA A O 1
ATOM 2757 N N . ALA A 1 341 ? 50.035 3.389 -86.917 1.00 42.47 341 ALA A N 1
ATOM 2758 C CA . ALA A 1 341 ? 50.190 2.335 -87.928 1.00 42.47 341 ALA A CA 1
ATOM 2759 C C . ALA A 1 341 ? 50.967 2.796 -89.176 1.00 42.47 341 ALA A C 1
ATOM 2761 O O . ALA A 1 341 ? 51.197 2.000 -90.082 1.00 42.47 341 ALA A O 1
ATOM 2762 N N . GLN A 1 342 ? 51.423 4.053 -89.200 1.00 45.19 342 GLN A N 1
ATOM 2763 C CA . GLN A 1 342 ? 52.365 4.571 -90.193 1.00 45.19 342 GLN A CA 1
ATOM 2764 C C . GLN A 1 342 ? 53.838 4.378 -89.786 1.00 45.19 342 GLN A C 1
ATOM 2766 O O . GLN A 1 342 ? 54.730 4.744 -90.545 1.00 45.19 342 GLN A O 1
ATOM 2771 N N . GLN A 1 343 ? 54.119 3.765 -88.628 1.00 40.69 343 GLN A N 1
ATOM 2772 C CA . GLN A 1 343 ? 55.464 3.321 -88.254 1.00 40.69 343 GLN A CA 1
ATOM 2773 C C . GLN A 1 343 ? 55.392 1.952 -87.570 1.00 40.69 343 GLN A C 1
ATOM 2775 O O . GLN A 1 343 ? 54.701 1.754 -86.575 1.00 40.69 343 GLN A O 1
ATOM 2780 N N . GLY A 1 344 ? 56.052 0.976 -88.192 1.00 31.89 344 GLY A N 1
ATOM 2781 C CA . GLY A 1 344 ? 55.839 -0.442 -87.943 1.00 31.89 344 GLY A CA 1
ATOM 2782 C C . GLY A 1 344 ? 56.317 -0.991 -86.597 1.00 31.89 344 GLY A C 1
ATOM 2783 O O . GLY A 1 344 ? 57.085 -0.379 -85.861 1.00 31.89 344 GLY A O 1
ATOM 2784 N N . SER A 1 345 ? 55.889 -2.233 -86.360 1.00 32.94 345 SER A N 1
ATOM 2785 C CA . SER A 1 345 ? 56.693 -3.380 -85.911 1.00 32.94 345 SER A CA 1
ATOM 2786 C C . SER A 1 345 ? 55.962 -4.253 -84.883 1.00 32.94 345 SER A C 1
ATOM 2788 O O . SER A 1 345 ? 55.409 -3.796 -83.883 1.00 32.94 345 SER A O 1
ATOM 2790 N N . VAL A 1 346 ? 55.966 -5.546 -85.192 1.00 35.75 346 VAL A N 1
ATOM 2791 C CA . VAL A 1 346 ? 55.386 -6.692 -84.486 1.00 35.75 346 VAL A CA 1
ATOM 2792 C C . VAL A 1 346 ? 56.264 -7.065 -83.297 1.00 35.75 346 VAL A C 1
ATOM 2794 O O . VAL A 1 346 ? 57.424 -7.331 -83.560 1.00 35.75 346 VAL A O 1
ATOM 2797 N N . ILE A 1 347 ? 55.728 -7.223 -82.071 1.00 36.09 347 ILE A N 1
ATOM 2798 C CA . ILE A 1 347 ? 56.071 -8.343 -81.157 1.00 36.09 347 ILE A CA 1
ATOM 2799 C C . ILE A 1 347 ? 54.882 -8.676 -80.229 1.00 36.09 347 ILE A C 1
ATOM 2801 O O . ILE A 1 347 ? 54.287 -7.832 -79.565 1.00 36.09 347 ILE A O 1
ATOM 2805 N N . THR A 1 348 ? 54.586 -9.969 -80.198 1.00 36.84 348 THR A N 1
ATOM 2806 C CA . THR A 1 348 ? 53.666 -10.757 -79.372 1.00 36.84 348 THR A CA 1
ATOM 2807 C C . THR A 1 348 ? 53.926 -10.720 -77.856 1.00 36.84 348 THR A C 1
ATOM 2809 O O . THR A 1 348 ? 55.064 -10.912 -77.437 1.00 36.84 348 THR A O 1
ATOM 2812 N N . ALA A 1 349 ? 52.872 -10.685 -77.027 1.00 32.53 349 ALA A N 1
ATOM 2813 C CA . ALA A 1 349 ? 52.840 -11.387 -75.731 1.00 32.53 349 ALA A CA 1
ATOM 2814 C C . ALA A 1 349 ? 51.394 -11.607 -75.240 1.00 32.53 349 ALA A C 1
ATOM 2816 O O . ALA A 1 349 ? 50.607 -10.674 -75.101 1.00 32.53 349 ALA A O 1
ATOM 2817 N N . LYS A 1 350 ? 51.062 -12.878 -74.999 1.00 38.09 350 LYS A N 1
ATOM 2818 C CA . LYS A 1 350 ? 49.759 -13.413 -74.577 1.00 38.09 350 LYS A CA 1
ATOM 2819 C C . LYS A 1 350 ? 49.439 -13.033 -73.120 1.00 38.09 350 LYS A C 1
ATOM 2821 O O . LYS A 1 350 ? 50.278 -13.232 -72.246 1.00 38.09 350 LYS A O 1
ATOM 2826 N N . LEU A 1 351 ? 48.208 -12.594 -72.843 1.00 35.97 351 LEU A N 1
ATOM 2827 C CA . LEU A 1 351 ? 47.643 -12.507 -71.489 1.00 35.97 351 LEU A CA 1
ATOM 2828 C C . LEU A 1 351 ? 46.683 -13.683 -71.273 1.00 35.97 351 LEU A C 1
ATOM 2830 O O . LEU A 1 351 ? 45.707 -13.844 -72.002 1.00 35.97 351 LEU A O 1
ATOM 2834 N N . ARG A 1 352 ? 46.987 -14.520 -70.280 1.00 39.00 352 ARG A N 1
ATOM 2835 C CA . ARG A 1 352 ? 46.150 -15.636 -69.822 1.00 39.00 352 ARG A CA 1
ATOM 2836 C C . ARG A 1 352 ? 45.340 -15.162 -68.605 1.00 39.00 352 ARG A C 1
ATOM 2838 O O . ARG A 1 352 ? 45.957 -14.610 -67.692 1.00 39.00 352 ARG A O 1
ATOM 2845 N N . PRO A 1 353 ? 44.015 -15.368 -68.534 1.00 37.69 353 PRO A N 1
ATOM 2846 C CA . PRO A 1 353 ? 43.254 -15.060 -67.327 1.00 37.69 353 PRO A CA 1
ATOM 2847 C C . PRO A 1 353 ? 43.469 -16.158 -66.270 1.00 37.69 353 PRO A C 1
ATOM 2849 O O . PRO A 1 353 ? 43.435 -17.350 -66.578 1.00 37.69 353 PRO A O 1
ATOM 2852 N N . LYS A 1 354 ? 43.726 -15.756 -65.019 1.00 34.66 354 LYS A N 1
ATOM 2853 C CA . LYS A 1 354 ? 43.691 -16.642 -63.844 1.00 34.66 354 LYS A CA 1
ATOM 2854 C C . LYS A 1 354 ? 42.228 -16.893 -63.466 1.00 34.66 354 LYS A C 1
ATOM 2856 O O . LYS A 1 354 ? 41.461 -15.944 -63.348 1.00 34.66 354 LYS A O 1
ATOM 2861 N N . SER A 1 355 ? 41.873 -18.158 -63.267 1.00 38.09 355 SER A N 1
ATOM 2862 C CA . SER A 1 355 ? 40.593 -18.597 -62.707 1.00 38.09 355 SER A CA 1
ATOM 2863 C C . SER A 1 355 ? 40.448 -18.193 -61.227 1.00 38.09 355 SER A C 1
ATOM 2865 O O . SER A 1 355 ? 41.462 -18.052 -60.531 1.00 38.09 355 SER A O 1
ATOM 2867 N N . PRO A 1 356 ? 39.214 -18.019 -60.717 1.00 44.12 356 PRO A N 1
ATOM 2868 C CA . PRO A 1 356 ? 38.976 -17.759 -59.301 1.00 44.12 356 PRO A CA 1
ATOM 2869 C C . PRO A 1 356 ? 39.212 -19.034 -58.475 1.00 44.12 356 PRO A C 1
ATOM 2871 O O . PRO A 1 356 ? 38.830 -20.132 -58.881 1.00 44.12 356 PRO A O 1
ATOM 2874 N N . LYS A 1 357 ? 39.862 -18.897 -57.313 1.00 38.97 357 LYS A N 1
ATOM 2875 C CA . LYS A 1 357 ? 39.976 -19.978 -56.323 1.00 38.97 357 LYS A CA 1
ATOM 2876 C C . LYS A 1 357 ? 38.635 -20.148 -55.604 1.00 38.97 357 LYS A C 1
ATOM 2878 O O . LYS A 1 357 ? 38.068 -19.164 -55.140 1.00 38.97 357 LYS A O 1
ATOM 2883 N N . ALA A 1 358 ? 38.180 -21.394 -55.501 1.00 37.53 358 ALA A N 1
ATOM 2884 C CA . ALA A 1 358 ? 37.038 -21.800 -54.694 1.00 37.53 358 ALA A CA 1
ATOM 2885 C C . ALA A 1 358 ? 37.309 -21.552 -53.199 1.00 37.53 358 ALA A C 1
ATOM 2887 O O . ALA A 1 358 ? 38.389 -21.872 -52.697 1.00 37.53 358 ALA A O 1
ATOM 2888 N N . VAL A 1 359 ? 36.328 -20.977 -52.504 1.00 41.03 359 VAL A N 1
ATOM 2889 C CA . VAL A 1 359 ? 36.312 -20.834 -51.044 1.00 41.03 359 VAL A CA 1
ATOM 2890 C C . VAL A 1 359 ? 35.683 -22.102 -50.467 1.00 41.03 359 VAL A C 1
ATOM 2892 O O . VAL A 1 359 ? 34.543 -22.422 -50.790 1.00 41.03 359 VAL A O 1
ATOM 2895 N N . SER A 1 360 ? 36.442 -22.831 -49.647 1.00 37.88 360 SER A N 1
ATOM 2896 C CA . SER A 1 360 ? 35.948 -23.939 -48.826 1.00 37.88 360 SER A CA 1
ATOM 2897 C C . SER A 1 360 ? 35.432 -23.368 -47.507 1.00 37.88 360 SER A C 1
ATOM 2899 O O . SER A 1 360 ? 36.175 -22.675 -46.812 1.00 37.88 360 SER A O 1
ATOM 2901 N N . ILE A 1 361 ? 34.164 -23.623 -47.191 1.00 37.69 361 ILE A N 1
ATOM 2902 C CA . ILE A 1 361 ? 33.538 -23.258 -45.919 1.00 37.69 361 ILE A CA 1
ATOM 2903 C C . ILE A 1 361 ? 33.464 -24.534 -45.084 1.00 37.69 361 ILE A C 1
ATOM 2905 O O . ILE A 1 361 ? 32.807 -25.493 -45.484 1.00 37.69 361 ILE A O 1
ATOM 2909 N N . VAL A 1 362 ? 34.131 -24.537 -43.930 1.00 41.34 362 VAL A N 1
ATOM 2910 C CA . VAL A 1 362 ? 33.972 -25.564 -42.893 1.00 41.34 362 VAL A CA 1
ATOM 2911 C C . VAL A 1 362 ? 33.179 -24.935 -41.741 1.00 41.34 362 VAL A C 1
ATOM 2913 O O . VAL A 1 362 ? 33.567 -23.856 -41.285 1.00 41.34 362 VAL A O 1
ATOM 2916 N N . PRO A 1 363 ? 32.073 -25.544 -41.280 1.00 38.19 363 PRO A N 1
ATOM 2917 C CA . PRO A 1 363 ? 31.325 -25.055 -40.124 1.00 38.19 363 PRO A CA 1
ATOM 2918 C C . PRO A 1 363 ? 32.059 -25.383 -38.808 1.00 38.19 363 PRO A C 1
ATOM 2920 O O . PRO A 1 363 ? 32.714 -26.425 -38.726 1.00 38.19 363 PRO A O 1
ATOM 2923 N N . PRO A 1 364 ? 31.977 -24.524 -37.774 1.00 34.69 364 PRO A N 1
ATOM 2924 C CA . PRO A 1 364 ? 32.662 -24.762 -36.511 1.00 34.69 364 PRO A CA 1
ATOM 2925 C C . PRO A 1 364 ? 31.993 -25.876 -35.692 1.00 34.69 364 PRO A C 1
ATOM 2927 O O . PRO A 1 364 ? 30.770 -25.974 -35.604 1.00 34.69 364 PRO A O 1
ATOM 2930 N N . TYR A 1 365 ? 32.856 -26.693 -35.096 1.00 37.66 365 TYR A N 1
ATOM 2931 C CA . TYR A 1 365 ? 32.591 -27.767 -34.143 1.00 37.66 365 TYR A CA 1
ATOM 2932 C C . TYR A 1 365 ? 32.126 -27.196 -32.792 1.00 37.66 365 TYR A C 1
ATOM 2934 O O . TYR A 1 365 ? 32.754 -26.279 -32.262 1.00 37.66 365 TYR A O 1
ATOM 2942 N N . ILE A 1 366 ? 31.035 -27.737 -32.243 1.00 36.94 366 ILE A N 1
ATOM 2943 C CA . ILE A 1 366 ? 30.543 -27.447 -30.890 1.00 36.94 366 ILE A CA 1
ATOM 2944 C C . ILE A 1 366 ? 31.220 -28.448 -29.952 1.00 36.94 366 ILE A C 1
ATOM 2946 O O . ILE A 1 366 ? 30.947 -29.642 -30.033 1.00 36.94 366 ILE A O 1
ATOM 2950 N N . GLY A 1 367 ? 32.129 -27.963 -29.106 1.00 34.81 367 GLY A N 1
ATOM 2951 C CA . GLY A 1 367 ? 32.685 -28.744 -28.005 1.00 34.81 367 GLY A CA 1
ATOM 2952 C C . GLY A 1 367 ? 31.683 -28.838 -26.856 1.00 34.81 367 GLY A C 1
ATOM 2953 O O . GLY A 1 367 ? 31.159 -27.818 -26.408 1.00 34.81 367 GLY A O 1
ATOM 2954 N N . GLU A 1 368 ? 31.417 -30.067 -26.416 1.00 43.75 368 GLU A N 1
ATOM 2955 C CA . GLU A 1 368 ? 30.890 -30.389 -25.091 1.00 43.75 368 GLU A CA 1
ATOM 2956 C C . GLU A 1 368 ? 31.902 -29.944 -24.035 1.00 43.75 368 GLU A C 1
ATOM 2958 O O . GLU A 1 368 ? 32.957 -30.548 -23.931 1.00 43.75 368 GLU A O 1
ATOM 2963 N N . ASP A 1 369 ? 31.566 -28.922 -23.254 1.00 36.50 369 ASP A N 1
ATOM 2964 C CA . ASP A 1 369 ? 32.142 -28.677 -21.928 1.00 36.50 369 ASP A CA 1
ATOM 2965 C C . ASP A 1 369 ? 31.037 -28.046 -21.071 1.00 36.50 369 ASP A C 1
ATOM 2967 O O . ASP A 1 369 ? 30.960 -26.836 -20.855 1.00 36.50 369 ASP A O 1
ATOM 2971 N N . GLY A 1 370 ? 30.089 -28.890 -20.661 1.00 33.62 370 GLY A N 1
ATOM 2972 C CA . GLY A 1 370 ? 29.088 -28.559 -19.657 1.00 33.62 370 GLY A CA 1
ATOM 2973 C C . GLY A 1 370 ? 29.558 -29.028 -18.287 1.00 33.62 370 GLY A C 1
ATOM 2974 O O . GLY A 1 370 ? 29.185 -30.116 -17.858 1.00 33.62 370 GLY A O 1
ATOM 2975 N N . GLU A 1 371 ? 30.351 -28.220 -17.584 1.00 39.88 371 GLU A N 1
ATOM 2976 C CA . GLU A 1 371 ? 30.491 -28.386 -16.136 1.00 39.88 371 GLU A CA 1
ATOM 2977 C C . GLU A 1 371 ? 29.193 -27.920 -15.467 1.00 39.88 371 GLU A C 1
ATOM 2979 O O . GLU A 1 371 ? 28.840 -26.738 -15.475 1.00 39.88 371 GLU A O 1
ATOM 2984 N N . ILE A 1 372 ? 28.456 -28.879 -14.911 1.00 41.19 372 ILE A N 1
ATOM 2985 C CA . ILE A 1 372 ? 27.272 -28.645 -14.087 1.00 41.19 372 ILE A CA 1
ATOM 2986 C C . ILE A 1 372 ? 27.736 -27.945 -12.796 1.00 41.19 372 ILE A C 1
ATOM 2988 O O . ILE A 1 372 ? 28.578 -28.495 -12.083 1.00 41.19 372 ILE A O 1
ATOM 2992 N N . PRO A 1 373 ? 27.213 -26.752 -12.453 1.00 42.62 373 PRO A N 1
ATOM 2993 C CA . PRO A 1 373 ? 27.549 -26.089 -11.199 1.00 42.62 373 PRO A CA 1
ATOM 2994 C C . PRO A 1 373 ? 27.158 -26.952 -9.991 1.00 42.62 373 PRO A C 1
ATOM 2996 O O . PRO A 1 373 ? 26.024 -27.422 -9.894 1.00 42.62 373 PRO A O 1
ATOM 2999 N N . ALA A 1 374 ? 28.085 -27.097 -9.041 1.00 49.03 374 ALA A N 1
ATOM 3000 C CA . ALA A 1 374 ? 27.981 -27.895 -7.809 1.00 49.03 374 ALA A CA 1
ATOM 3001 C C . ALA A 1 374 ? 26.838 -27.499 -6.840 1.00 49.03 374 ALA A C 1
ATOM 3003 O O . ALA A 1 374 ? 26.734 -28.038 -5.739 1.00 49.03 374 ALA A O 1
ATOM 3004 N N . ASP A 1 375 ? 25.965 -26.575 -7.238 1.00 45.69 375 ASP A N 1
ATOM 3005 C CA . ASP A 1 375 ? 24.793 -26.167 -6.468 1.00 45.69 375 ASP A CA 1
ATOM 3006 C C . ASP A 1 375 ? 23.596 -27.115 -6.680 1.00 45.69 375 ASP A C 1
ATOM 3008 O O . ASP A 1 375 ? 22.665 -27.113 -5.875 1.00 45.69 375 ASP A O 1
ATOM 3012 N N . LEU A 1 376 ? 23.628 -27.977 -7.709 1.00 39.94 376 LEU A N 1
ATOM 3013 C CA . LEU A 1 376 ? 22.514 -28.878 -8.034 1.00 39.94 376 LEU A CA 1
ATOM 3014 C C . LEU A 1 376 ? 22.571 -30.257 -7.341 1.00 39.94 376 LEU A C 1
ATOM 3016 O O . LEU A 1 376 ? 21.545 -30.926 -7.253 1.00 39.94 376 LEU A O 1
ATOM 3020 N N . GLU A 1 377 ? 23.710 -30.667 -6.766 1.00 38.75 377 GLU A N 1
ATOM 3021 C CA . GLU A 1 377 ? 23.821 -31.918 -5.978 1.00 38.75 377 GLU A CA 1
ATOM 3022 C C . GLU A 1 377 ? 23.310 -31.784 -4.531 1.00 38.75 377 GLU A C 1
ATOM 3024 O O . GLU A 1 377 ? 23.039 -32.779 -3.851 1.00 38.75 377 GLU A O 1
ATOM 3029 N N . ARG A 1 378 ? 23.142 -30.552 -4.034 1.00 46.62 378 ARG A N 1
ATOM 3030 C CA . ARG A 1 378 ? 22.728 -30.315 -2.643 1.00 46.62 378 ARG A CA 1
ATOM 3031 C C . ARG A 1 378 ? 21.229 -30.538 -2.419 1.00 46.62 378 ARG A C 1
ATOM 3033 O O . ARG A 1 378 ? 20.841 -30.908 -1.318 1.00 46.62 378 ARG A O 1
ATOM 3040 N N . ILE A 1 379 ? 20.404 -30.371 -3.453 1.00 42.28 379 ILE A N 1
ATOM 3041 C CA . ILE A 1 379 ? 18.945 -30.553 -3.348 1.00 42.28 379 ILE A CA 1
ATOM 3042 C C . ILE A 1 379 ? 18.577 -32.047 -3.267 1.00 42.28 379 ILE A C 1
ATOM 3044 O O . ILE A 1 379 ? 17.551 -32.402 -2.701 1.00 42.28 379 ILE A O 1
ATOM 3048 N N . ALA A 1 380 ? 19.437 -32.943 -3.761 1.00 38.00 380 ALA A N 1
ATOM 3049 C CA . ALA A 1 380 ? 19.173 -34.382 -3.756 1.00 38.00 380 ALA A CA 1
ATOM 3050 C C . ALA A 1 380 ? 19.643 -35.113 -2.481 1.00 38.00 380 ALA A C 1
ATOM 3052 O O . ALA A 1 380 ? 19.300 -36.278 -2.299 1.00 38.00 380 ALA A O 1
ATOM 3053 N N . SER A 1 381 ? 20.433 -34.472 -1.606 1.00 42.53 381 SER A N 1
ATOM 3054 C CA . SER A 1 381 ? 21.134 -35.161 -0.505 1.00 42.53 381 SER A CA 1
ATOM 3055 C C . SER A 1 381 ? 20.714 -34.760 0.914 1.00 42.53 381 SER A C 1
ATOM 3057 O O . SER A 1 381 ? 21.119 -35.428 1.865 1.00 42.53 381 SER A O 1
ATOM 3059 N N . SER A 1 382 ? 19.860 -33.751 1.105 1.00 41.53 382 SER A N 1
ATOM 3060 C CA . SER A 1 382 ? 19.278 -33.453 2.422 1.00 41.53 382 SER A CA 1
ATOM 3061 C C . SER A 1 382 ? 17.911 -34.117 2.572 1.00 41.53 382 SER A C 1
ATOM 3063 O O . SER A 1 382 ? 16.871 -33.470 2.490 1.00 41.53 382 SER A O 1
ATOM 3065 N N . GLY A 1 383 ? 17.921 -35.433 2.781 1.00 46.97 383 GLY A N 1
ATOM 3066 C CA . GLY A 1 383 ? 16.747 -36.209 3.176 1.00 46.97 383 GLY A CA 1
ATOM 3067 C C . GLY A 1 383 ? 16.324 -35.915 4.615 1.00 46.97 383 GLY A C 1
ATOM 3068 O O . GLY A 1 383 ? 16.478 -36.772 5.480 1.00 46.97 383 GLY A O 1
ATOM 3069 N N . LEU A 1 384 ? 15.812 -34.711 4.871 1.00 38.56 384 LEU A N 1
ATOM 3070 C CA . LEU A 1 384 ? 15.144 -34.358 6.120 1.00 38.56 384 LEU A CA 1
ATOM 3071 C C . LEU A 1 384 ? 13.860 -33.580 5.812 1.00 38.56 384 LEU A C 1
ATOM 3073 O O . LEU A 1 384 ? 13.880 -32.488 5.258 1.00 38.56 384 LEU A O 1
ATOM 3077 N N . ASP A 1 385 ? 12.772 -34.254 6.160 1.00 46.59 385 ASP A N 1
ATOM 3078 C CA . ASP A 1 385 ? 11.361 -33.885 6.201 1.00 46.59 385 ASP A CA 1
ATOM 3079 C C . ASP A 1 385 ? 11.089 -32.397 6.520 1.00 46.59 385 ASP A C 1
ATOM 3081 O O . ASP A 1 385 ? 11.456 -31.890 7.579 1.00 46.59 385 ASP A O 1
ATOM 3085 N N . GLU A 1 386 ? 10.442 -31.684 5.592 1.00 45.34 386 GLU A N 1
ATOM 3086 C CA . GLU A 1 386 ? 10.331 -30.216 5.578 1.00 45.34 386 GLU A CA 1
ATOM 3087 C C . GLU A 1 386 ? 8.912 -29.730 5.947 1.00 45.34 386 GLU A C 1
ATOM 3089 O O . GLU A 1 386 ? 8.308 -28.905 5.263 1.00 45.34 386 GLU A O 1
ATOM 3094 N N . LEU A 1 387 ? 8.352 -30.249 7.047 1.00 44.25 387 LEU A N 1
ATOM 3095 C CA . LEU A 1 387 ? 7.114 -29.727 7.659 1.00 44.25 387 LEU A CA 1
ATOM 3096 C C . LEU A 1 387 ? 7.287 -29.234 9.103 1.00 44.25 387 LEU A C 1
ATOM 3098 O O . LEU A 1 387 ? 6.300 -28.879 9.750 1.00 44.25 387 LEU A O 1
ATOM 3102 N N . GLN A 1 388 ? 8.518 -29.141 9.611 1.00 56.06 388 GLN A N 1
ATOM 31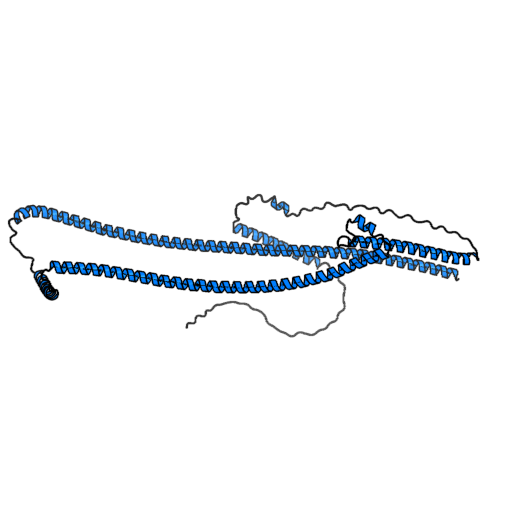03 C CA . GLN A 1 388 ? 8.774 -28.645 10.963 1.00 56.06 388 GLN A CA 1
ATOM 3104 C C . GLN A 1 388 ? 9.590 -27.340 10.933 1.00 56.06 388 GLN A C 1
ATOM 3106 O O . GLN A 1 388 ? 10.708 -27.331 10.417 1.00 56.06 388 GLN A O 1
ATOM 3111 N N . PRO A 1 389 ? 9.067 -26.220 11.470 1.00 51.69 389 PRO A N 1
ATOM 3112 C CA . PRO A 1 389 ? 9.830 -24.980 11.556 1.00 51.69 389 PRO A CA 1
ATOM 3113 C C . PRO A 1 389 ? 11.022 -25.160 12.505 1.00 51.69 389 PRO A C 1
ATOM 3115 O O . PRO A 1 389 ? 10.860 -25.632 13.632 1.00 51.69 389 PRO A O 1
ATOM 3118 N N . LEU A 1 390 ? 12.218 -24.796 12.029 1.00 68.19 390 LEU A N 1
ATOM 3119 C CA . LEU A 1 390 ? 13.475 -24.943 12.767 1.00 68.19 390 LEU A CA 1
ATOM 3120 C C . LEU A 1 390 ? 13.452 -24.156 14.081 1.00 68.19 390 LEU A C 1
ATOM 3122 O O . LEU A 1 390 ? 12.924 -23.042 14.153 1.00 68.19 390 LEU A O 1
ATOM 3126 N N . THR A 1 391 ? 14.075 -24.725 15.114 1.00 74.12 391 THR A N 1
ATOM 3127 C CA . THR A 1 391 ? 14.172 -24.068 16.417 1.00 74.12 391 THR A CA 1
ATOM 3128 C C . THR A 1 391 ? 15.190 -22.914 16.378 1.00 74.12 391 THR A C 1
ATOM 3130 O O . THR A 1 391 ? 16.111 -22.916 15.554 1.00 74.12 391 THR A O 1
ATOM 3133 N N . PRO A 1 392 ? 15.066 -21.898 17.255 1.00 65.12 392 PRO A N 1
ATOM 3134 C CA . PRO A 1 392 ? 15.966 -20.741 17.268 1.00 65.12 392 PRO A CA 1
ATOM 3135 C C . PRO A 1 392 ? 17.454 -21.090 17.421 1.00 65.12 392 PRO A C 1
ATOM 3137 O O . PRO A 1 392 ? 18.308 -20.349 16.930 1.00 65.12 392 PRO A O 1
ATOM 3140 N N . ASP A 1 393 ? 17.773 -22.210 18.070 1.00 70.31 393 ASP A N 1
ATOM 3141 C CA . ASP A 1 393 ? 19.151 -22.663 18.274 1.00 70.31 393 ASP A CA 1
ATOM 3142 C C . ASP A 1 393 ? 19.744 -23.311 17.015 1.00 70.31 393 ASP A C 1
ATOM 3144 O O . ASP A 1 393 ? 20.917 -23.082 16.700 1.00 70.31 393 ASP A O 1
ATOM 3148 N N . ASP A 1 394 ? 18.923 -24.001 16.217 1.00 73.50 394 ASP A N 1
ATOM 3149 C CA . ASP A 1 394 ? 19.334 -24.551 14.921 1.00 73.50 394 ASP A CA 1
ATOM 3150 C C . ASP A 1 394 ? 19.703 -23.423 13.949 1.00 73.50 394 ASP A C 1
ATOM 3152 O O . ASP A 1 394 ? 20.753 -23.466 13.300 1.00 73.50 394 ASP A O 1
ATOM 3156 N N . ILE A 1 395 ? 18.903 -22.351 13.932 1.00 70.12 395 ILE A N 1
ATOM 3157 C CA . ILE A 1 395 ? 19.156 -21.147 13.127 1.00 70.12 395 ILE A CA 1
ATOM 3158 C C . ILE A 1 395 ? 20.456 -20.466 13.567 1.00 70.12 395 ILE A C 1
ATOM 3160 O O . ILE A 1 395 ? 21.273 -20.083 12.727 1.00 70.12 395 ILE A O 1
ATOM 3164 N N . ARG A 1 396 ? 20.691 -20.340 14.880 1.00 68.62 396 ARG A N 1
ATOM 3165 C CA . ARG A 1 396 ? 21.941 -19.771 15.408 1.00 68.62 396 ARG A CA 1
ATOM 3166 C C . ARG A 1 396 ? 23.152 -20.597 14.977 1.00 68.62 396 ARG A C 1
ATOM 3168 O O . ARG A 1 396 ? 24.148 -20.017 14.547 1.00 68.62 396 ARG A O 1
ATOM 3175 N N . SER A 1 397 ? 23.061 -21.925 15.029 1.00 69.81 397 SER A N 1
ATOM 3176 C CA . SER A 1 397 ? 24.154 -22.816 14.623 1.00 69.81 397 SER A CA 1
ATOM 3177 C C . SER A 1 397 ? 24.473 -22.727 13.121 1.00 69.81 397 SER A C 1
ATOM 3179 O O . SER A 1 397 ? 25.645 -22.717 12.730 1.00 69.81 397 SER A O 1
ATOM 3181 N N . GLU A 1 398 ? 23.453 -22.564 12.274 1.00 72.69 398 GLU A N 1
ATOM 3182 C CA . GLU A 1 398 ? 23.624 -22.439 10.824 1.00 72.69 398 GLU A CA 1
ATOM 3183 C C . GLU A 1 398 ? 24.166 -21.054 10.427 1.00 72.69 398 GLU A C 1
ATOM 3185 O O . GLU A 1 398 ? 25.020 -20.927 9.542 1.00 72.69 398 GLU A O 1
ATOM 3190 N N . VAL A 1 399 ? 23.767 -19.997 11.143 1.00 75.69 399 VAL A N 1
ATOM 3191 C CA . VAL A 1 399 ? 24.343 -18.653 10.978 1.00 75.69 399 VAL A CA 1
ATOM 3192 C C . VAL A 1 399 ? 25.826 -18.644 11.357 1.00 75.69 399 VAL A C 1
ATOM 3194 O O . VAL A 1 399 ? 26.644 -18.102 10.615 1.00 75.69 399 VAL A O 1
ATOM 3197 N N . VAL A 1 400 ? 26.212 -19.303 12.452 1.00 76.88 400 VAL A N 1
ATOM 3198 C CA . VAL A 1 400 ? 27.628 -19.408 12.848 1.00 76.88 400 VAL A CA 1
ATOM 3199 C C . VAL A 1 400 ? 28.442 -20.139 11.774 1.00 76.88 400 VAL A C 1
ATOM 3201 O O . VAL A 1 400 ? 29.462 -19.622 11.318 1.00 76.88 400 VAL A O 1
ATOM 3204 N N . ARG A 1 401 ? 27.950 -21.274 11.258 1.00 71.94 401 ARG A N 1
ATOM 3205 C CA . ARG A 1 401 ? 28.634 -22.034 10.192 1.00 71.94 401 ARG A CA 1
ATOM 3206 C C . ARG A 1 401 ? 28.768 -21.263 8.880 1.00 71.94 401 ARG A C 1
ATOM 3208 O O . ARG A 1 401 ? 29.760 -21.417 8.160 1.00 71.94 401 ARG A O 1
ATOM 3215 N N . THR A 1 402 ? 27.779 -20.443 8.532 1.00 71.12 402 THR A N 1
ATOM 3216 C CA . THR A 1 402 ? 27.832 -19.619 7.314 1.00 71.12 402 THR A CA 1
ATOM 3217 C C . THR A 1 402 ? 28.798 -18.443 7.459 1.00 71.12 402 THR A C 1
ATOM 3219 O O . THR A 1 402 ? 29.516 -18.136 6.501 1.00 71.12 402 THR A O 1
ATOM 3222 N N . VAL A 1 403 ? 28.895 -17.846 8.651 1.00 74.06 403 VAL A N 1
ATOM 3223 C CA . VAL A 1 403 ? 29.881 -16.803 8.976 1.00 74.06 403 VAL A CA 1
ATOM 3224 C C . VAL A 1 403 ? 31.301 -17.370 8.969 1.00 74.06 403 VAL A C 1
ATOM 3226 O O . VAL A 1 403 ? 32.143 -16.846 8.240 1.00 74.06 403 VAL A O 1
ATOM 3229 N N . GLU A 1 404 ? 31.558 -18.498 9.635 1.00 72.88 404 GLU A N 1
ATOM 3230 C CA . GLU A 1 404 ? 32.878 -19.152 9.638 1.00 72.88 404 GLU A CA 1
ATOM 3231 C C . GLU A 1 404 ? 33.350 -19.508 8.220 1.00 72.88 404 GLU A C 1
ATOM 3233 O O . GLU A 1 404 ? 34.511 -19.308 7.853 1.00 72.88 404 GLU A O 1
ATOM 3238 N N . ARG A 1 405 ? 32.438 -19.981 7.358 1.00 72.94 405 ARG A N 1
ATOM 3239 C CA . ARG A 1 405 ? 32.754 -20.293 5.955 1.00 72.94 405 ARG A CA 1
ATOM 3240 C C . ARG A 1 405 ? 33.049 -19.032 5.136 1.00 72.94 405 ARG A C 1
ATOM 3242 O O . ARG A 1 405 ? 33.880 -19.073 4.221 1.00 72.94 405 ARG A O 1
ATOM 3249 N N . ARG A 1 406 ? 32.389 -17.911 5.444 1.00 71.56 406 ARG A N 1
ATOM 3250 C CA . ARG A 1 406 ? 32.643 -16.610 4.808 1.00 71.56 406 ARG A CA 1
ATOM 3251 C C . ARG A 1 406 ? 33.998 -16.050 5.235 1.00 71.56 406 ARG A C 1
ATOM 3253 O O . ARG A 1 406 ? 34.753 -15.602 4.375 1.00 71.56 406 ARG A O 1
ATOM 3260 N N . GLU A 1 407 ? 34.341 -16.168 6.512 1.00 70.06 407 GLU A N 1
ATOM 3261 C CA . GLU A 1 407 ? 35.640 -15.766 7.061 1.00 70.06 407 GLU A CA 1
ATOM 3262 C C . GLU A 1 407 ? 36.795 -16.642 6.553 1.00 70.06 407 GLU A C 1
ATOM 3264 O O . GLU A 1 407 ? 37.880 -16.148 6.239 1.00 70.06 407 GLU A O 1
ATOM 3269 N N . ALA A 1 408 ? 36.565 -17.944 6.367 1.00 68.69 408 ALA A N 1
ATOM 3270 C CA . ALA A 1 408 ? 37.539 -18.831 5.737 1.00 68.69 408 ALA A CA 1
ATOM 3271 C C . ALA A 1 408 ? 37.807 -18.439 4.271 1.00 68.69 408 ALA A C 1
ATOM 3273 O O . ALA A 1 408 ? 38.959 -18.450 3.826 1.00 68.69 408 ALA A O 1
ATOM 3274 N N . LYS A 1 409 ? 36.769 -18.038 3.520 1.00 69.31 409 LYS A N 1
ATOM 3275 C CA . LYS A 1 409 ? 36.907 -17.556 2.133 1.00 69.31 409 LYS A CA 1
ATOM 3276 C C . LYS A 1 409 ? 37.658 -16.223 2.050 1.00 69.31 409 LYS A C 1
ATOM 3278 O O . LYS A 1 409 ? 38.521 -16.085 1.183 1.00 69.31 409 LYS A O 1
ATOM 3283 N N . THR A 1 410 ? 37.400 -15.271 2.950 1.00 64.88 410 THR A N 1
ATOM 3284 C CA . THR A 1 410 ? 38.124 -13.985 2.977 1.00 64.88 410 THR A CA 1
ATOM 3285 C C . THR A 1 410 ? 39.590 -14.166 3.380 1.00 64.88 410 THR A C 1
ATOM 3287 O O . THR A 1 410 ? 40.471 -13.601 2.727 1.00 64.88 410 THR A O 1
ATOM 3290 N N . ARG A 1 411 ? 39.889 -15.047 4.349 1.00 59.16 411 ARG A N 1
ATOM 3291 C CA . ARG A 1 411 ? 41.272 -15.443 4.689 1.00 59.16 411 ARG A CA 1
ATOM 3292 C C . ARG A 1 411 ? 42.012 -16.073 3.512 1.00 59.16 411 ARG A C 1
ATOM 3294 O O . ARG A 1 411 ? 43.182 -15.764 3.297 1.00 59.16 411 ARG A O 1
ATOM 3301 N N . ASN A 1 412 ? 41.355 -16.941 2.741 1.00 58.12 412 ASN A N 1
ATOM 3302 C CA . ASN A 1 412 ? 41.991 -17.603 1.599 1.00 58.12 412 ASN A CA 1
ATOM 3303 C C . ASN A 1 412 ? 42.189 -16.659 0.396 1.00 58.12 412 ASN A C 1
ATOM 3305 O O . ASN A 1 412 ? 43.148 -16.828 -0.356 1.00 58.12 412 ASN A O 1
ATOM 3309 N N . SER A 1 413 ? 41.328 -15.646 0.241 1.00 52.81 413 SER A N 1
ATOM 3310 C CA . SER A 1 413 ? 41.500 -14.568 -0.745 1.00 52.81 413 SER A CA 1
ATOM 3311 C C . SER A 1 413 ? 42.697 -13.678 -0.397 1.00 52.81 413 SER A C 1
ATOM 3313 O O . SER A 1 413 ? 43.571 -13.469 -1.231 1.00 52.81 413 SER A O 1
ATOM 3315 N N . SER A 1 414 ? 42.813 -13.260 0.868 1.00 47.59 414 SER A N 1
ATOM 3316 C CA . SER A 1 414 ? 43.923 -12.419 1.344 1.00 47.59 414 SER A CA 1
ATOM 3317 C C . SER A 1 414 ? 45.291 -13.123 1.251 1.00 47.59 414 SER A C 1
ATOM 3319 O O . SER A 1 414 ? 46.312 -12.500 0.965 1.00 47.59 414 SER A O 1
ATOM 3321 N N . LYS A 1 415 ? 45.322 -14.459 1.384 1.00 49.34 415 LYS A N 1
ATOM 3322 C CA . LYS A 1 415 ? 46.535 -15.275 1.182 1.00 49.34 415 LYS A CA 1
ATOM 33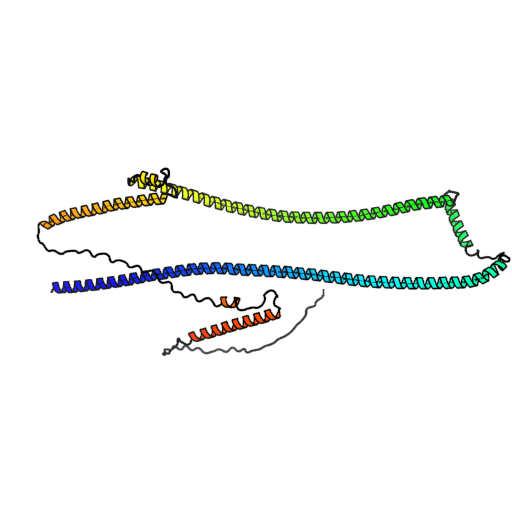23 C C . LYS A 1 415 ? 46.958 -15.405 -0.290 1.00 49.34 415 LYS A C 1
ATOM 3325 O O . LYS A 1 415 ? 48.134 -15.650 -0.558 1.00 49.34 415 LYS A O 1
ATOM 3330 N N . LYS A 1 416 ? 46.026 -15.267 -1.242 1.00 49.53 416 LYS A N 1
ATOM 3331 C CA . LYS A 1 416 ? 46.325 -15.282 -2.685 1.00 49.53 416 LYS A CA 1
ATOM 3332 C C . LYS A 1 416 ? 46.867 -13.936 -3.174 1.00 49.53 416 LYS A C 1
ATOM 3334 O O . LYS A 1 416 ? 47.748 -13.954 -4.031 1.00 49.53 416 LYS A O 1
ATOM 3339 N N . ASP A 1 417 ? 46.442 -12.820 -2.582 1.00 43.84 417 ASP A N 1
ATOM 3340 C CA . ASP A 1 417 ? 46.912 -11.476 -2.958 1.00 43.84 417 ASP A CA 1
ATOM 3341 C C . ASP A 1 417 ? 48.376 -11.218 -2.561 1.00 43.84 417 ASP A C 1
ATOM 3343 O O . ASP A 1 417 ? 49.152 -10.705 -3.369 1.00 43.84 417 ASP A O 1
ATOM 3347 N N . TRP A 1 418 ? 48.824 -11.692 -1.391 1.00 38.94 418 TRP A N 1
ATOM 3348 C CA . TRP A 1 418 ? 50.240 -11.579 -0.999 1.00 38.94 418 TRP A CA 1
ATOM 3349 C C . TRP A 1 418 ? 51.204 -12.379 -1.888 1.00 38.94 418 TRP A C 1
ATOM 3351 O O . TRP A 1 418 ? 52.377 -12.028 -2.017 1.00 38.94 418 TRP A O 1
ATOM 3361 N N . ARG A 1 419 ? 50.725 -13.443 -2.545 1.00 39.72 419 ARG A N 1
ATOM 3362 C CA . ARG A 1 419 ? 51.562 -14.307 -3.394 1.00 39.72 419 ARG A CA 1
ATOM 3363 C C . ARG A 1 419 ? 51.901 -13.673 -4.750 1.00 39.72 419 ARG A C 1
ATOM 3365 O O . ARG A 1 419 ? 52.865 -14.103 -5.380 1.00 39.72 419 ARG A O 1
ATOM 3372 N N . TRP A 1 420 ? 51.145 -12.663 -5.189 1.00 39.41 420 TRP A N 1
ATOM 3373 C CA . TRP A 1 420 ? 51.388 -11.957 -6.452 1.00 39.41 420 TRP A CA 1
ATOM 3374 C C . TRP A 1 420 ? 52.387 -10.800 -6.325 1.00 39.41 420 TRP A C 1
ATOM 3376 O O . TRP A 1 420 ? 53.118 -10.541 -7.277 1.00 39.41 420 TRP A O 1
ATOM 3386 N N . GLN A 1 421 ? 52.487 -10.147 -5.162 1.00 41.78 421 GLN A N 1
ATOM 3387 C CA . GLN A 1 421 ? 53.421 -9.024 -4.969 1.00 41.78 421 GLN A CA 1
ATOM 3388 C C . GLN A 1 421 ? 54.880 -9.451 -4.731 1.00 41.78 421 GLN A C 1
ATOM 3390 O O . GLN A 1 421 ? 55.788 -8.666 -4.977 1.00 41.78 421 GLN A O 1
ATOM 3395 N N . ALA A 1 422 ? 55.138 -10.703 -4.340 1.00 39.28 422 ALA A N 1
ATOM 3396 C CA . ALA A 1 422 ? 56.490 -11.190 -4.042 1.00 39.28 422 ALA A CA 1
ATOM 3397 C C . ALA A 1 422 ? 57.301 -11.684 -5.265 1.00 39.28 422 ALA A C 1
ATOM 3399 O O . ALA A 1 422 ? 58.431 -12.130 -5.096 1.00 39.28 422 ALA A O 1
ATOM 3400 N N . LYS A 1 423 ? 56.754 -11.643 -6.492 1.00 41.03 423 LYS A N 1
ATOM 3401 C CA . LYS A 1 423 ? 57.419 -12.166 -7.710 1.00 41.03 423 LYS A CA 1
ATOM 3402 C C . LYS A 1 423 ? 57.952 -11.101 -8.679 1.00 41.03 423 LYS A C 1
ATOM 3404 O O . LYS A 1 423 ? 58.404 -11.461 -9.762 1.00 41.03 423 LYS A O 1
ATOM 3409 N N . SER A 1 424 ? 57.931 -9.822 -8.300 1.00 40.66 424 SER A N 1
ATOM 3410 C CA . SER A 1 424 ? 58.217 -8.704 -9.218 1.00 40.66 424 SER A CA 1
ATOM 3411 C C . SER A 1 424 ? 59.413 -7.833 -8.820 1.00 40.66 424 SER A C 1
ATOM 3413 O O . SER A 1 424 ? 59.446 -6.661 -9.184 1.00 40.66 424 SER A O 1
ATOM 3415 N N . ALA A 1 425 ? 60.390 -8.361 -8.082 1.00 34.72 425 ALA A N 1
ATOM 3416 C CA . ALA A 1 425 ? 61.605 -7.613 -7.769 1.00 34.72 425 ALA A CA 1
ATOM 3417 C C . ALA A 1 425 ? 62.839 -8.520 -7.831 1.00 34.72 425 ALA A C 1
ATOM 3419 O O . ALA A 1 425 ? 63.005 -9.388 -6.981 1.00 34.72 425 ALA A O 1
ATOM 3420 N N . ASP A 1 426 ? 63.687 -8.279 -8.832 1.00 36.03 426 ASP A N 1
ATOM 3421 C CA . ASP A 1 426 ? 65.100 -8.672 -8.849 1.00 36.03 426 ASP A CA 1
ATOM 3422 C C . ASP A 1 426 ? 65.962 -7.401 -9.056 1.00 36.03 426 ASP A C 1
ATOM 3424 O O . ASP A 1 426 ? 65.457 -6.415 -9.608 1.00 36.03 426 ASP A O 1
ATOM 3428 N N . PRO A 1 427 ? 67.224 -7.371 -8.577 1.00 49.97 427 PRO A N 1
ATOM 3429 C CA . PRO A 1 427 ? 67.896 -6.151 -8.124 1.00 49.97 427 PRO A CA 1
ATOM 3430 C C . PRO A 1 427 ? 68.967 -5.613 -9.093 1.00 49.97 427 PRO A C 1
ATOM 3432 O O . PRO A 1 427 ? 69.623 -6.371 -9.804 1.00 49.97 427 PRO A O 1
ATOM 3435 N N . GLY A 1 428 ? 69.222 -4.298 -9.050 1.00 30.45 428 GLY A N 1
ATOM 3436 C CA . GLY A 1 428 ? 70.360 -3.683 -9.748 1.00 30.45 428 GLY A CA 1
ATOM 3437 C C . GLY A 1 428 ? 70.467 -2.156 -9.621 1.00 30.45 428 GLY A C 1
ATOM 3438 O O . GLY A 1 428 ? 70.025 -1.472 -10.529 1.00 30.45 428 GLY A O 1
ATOM 3439 N N . SER A 1 429 ? 71.032 -1.692 -8.492 1.00 32.28 429 SER A N 1
ATOM 3440 C CA . SER A 1 429 ? 72.044 -0.620 -8.245 1.00 32.28 429 SER A CA 1
ATOM 3441 C C . SER A 1 429 ? 72.097 0.704 -9.072 1.00 32.28 429 SER A C 1
ATOM 3443 O O . SER A 1 429 ? 71.486 0.816 -10.124 1.00 32.28 429 SER A O 1
ATOM 3445 N N . PRO A 1 430 ? 72.865 1.733 -8.642 1.00 52.94 430 PRO A N 1
ATOM 3446 C CA . PRO A 1 430 ? 72.398 2.841 -7.805 1.00 52.94 430 PRO A CA 1
ATOM 3447 C C . PRO A 1 430 ? 72.618 4.214 -8.479 1.00 52.94 430 PRO A C 1
ATOM 3449 O O . PRO A 1 430 ? 73.491 4.349 -9.321 1.00 52.94 430 PRO A O 1
ATOM 3452 N N . ASP A 1 431 ? 71.905 5.256 -8.055 1.00 34.09 431 ASP A N 1
ATOM 3453 C CA . ASP A 1 431 ? 72.450 6.621 -8.076 1.00 34.09 431 ASP A CA 1
ATOM 3454 C C . ASP A 1 431 ? 71.666 7.504 -7.106 1.00 34.09 431 ASP A C 1
ATOM 3456 O O . ASP A 1 431 ? 70.434 7.513 -7.080 1.00 34.09 431 ASP A O 1
ATOM 3460 N N . GLY A 1 432 ? 72.413 8.167 -6.228 1.00 34.16 432 GLY A N 1
ATOM 3461 C CA . GLY A 1 432 ? 71.881 8.953 -5.129 1.00 34.16 432 GLY A CA 1
ATOM 3462 C C . GLY A 1 432 ? 71.588 10.394 -5.508 1.00 34.16 432 GLY A C 1
ATOM 3463 O O . GLY A 1 432 ? 72.220 10.951 -6.394 1.00 34.16 432 GLY A O 1
ATOM 3464 N N . VAL A 1 433 ? 70.715 11.022 -4.724 1.00 35.50 433 VAL A N 1
ATOM 3465 C CA . VAL A 1 433 ? 70.861 12.421 -4.315 1.00 35.50 433 VAL A CA 1
ATOM 3466 C C . VAL A 1 433 ? 70.385 12.499 -2.867 1.00 35.50 433 VAL A C 1
ATOM 3468 O O . VAL A 1 433 ? 69.260 12.122 -2.544 1.00 35.50 433 VAL A O 1
ATOM 3471 N N . LYS A 1 434 ? 71.306 12.909 -1.997 1.00 34.34 434 LYS A N 1
ATOM 3472 C CA . LYS A 1 434 ? 71.051 13.314 -0.617 1.00 34.34 434 LYS A CA 1
ATOM 3473 C C . LYS A 1 434 ? 70.395 14.689 -0.642 1.00 34.34 434 LYS A C 1
ATOM 3475 O O . LYS A 1 434 ? 70.914 15.551 -1.337 1.00 34.34 434 LYS A O 1
ATOM 3480 N N . ASP A 1 435 ? 69.385 14.895 0.190 1.00 34.84 435 ASP A N 1
ATOM 3481 C CA . ASP A 1 435 ? 69.168 16.186 0.836 1.00 34.84 435 ASP A CA 1
ATOM 3482 C C . ASP A 1 435 ? 68.781 15.927 2.295 1.00 34.84 435 ASP A C 1
ATOM 3484 O O . ASP A 1 435 ? 67.783 15.275 2.610 1.00 34.84 435 ASP A O 1
ATOM 3488 N N . GLU A 1 436 ? 69.668 16.373 3.178 1.00 36.09 436 GLU A N 1
ATOM 3489 C CA . GLU A 1 436 ? 69.499 16.445 4.623 1.00 36.09 436 GLU A CA 1
ATOM 3490 C C . GLU A 1 436 ? 68.687 17.700 4.967 1.00 36.09 436 GLU A C 1
ATOM 3492 O O . GLU A 1 436 ? 68.939 18.746 4.384 1.00 36.09 436 GLU A O 1
ATOM 3497 N N . ILE A 1 437 ? 67.792 17.622 5.958 1.00 34.22 437 ILE A N 1
ATOM 3498 C CA . ILE A 1 437 ? 67.601 18.639 7.010 1.00 34.22 437 ILE A CA 1
ATOM 3499 C C . ILE A 1 437 ? 67.050 17.912 8.253 1.00 34.22 437 ILE A C 1
ATOM 3501 O O . ILE A 1 437 ? 66.152 17.075 8.173 1.00 34.22 437 ILE A O 1
ATOM 3505 N N . HIS A 1 438 ? 67.666 18.220 9.393 1.00 36.34 438 HIS A N 1
ATOM 3506 C CA . HIS A 1 438 ? 67.543 17.592 10.712 1.00 36.34 438 HIS A CA 1
ATOM 3507 C C . HIS A 1 438 ? 66.251 17.951 11.501 1.00 36.34 438 HIS A C 1
ATOM 3509 O O . HIS A 1 438 ? 65.515 18.853 11.103 1.00 36.34 438 HIS A O 1
ATOM 3515 N N . PRO A 1 439 ? 65.976 17.246 12.627 1.00 42.03 439 PRO A N 1
ATOM 3516 C CA . PRO A 1 439 ? 64.664 17.121 13.261 1.00 42.03 439 PRO A CA 1
ATOM 3517 C C . PRO A 1 439 ? 64.410 18.131 14.392 1.00 42.03 439 PRO A C 1
ATOM 3519 O O . PRO A 1 439 ? 65.336 18.605 15.048 1.00 42.03 439 PRO A O 1
ATOM 3522 N N . GLY A 1 440 ? 63.129 18.386 14.666 1.00 30.41 440 GLY A N 1
ATOM 3523 C CA . GLY A 1 440 ? 62.644 19.133 15.826 1.00 30.41 440 GLY A CA 1
ATOM 3524 C C . GLY A 1 440 ? 61.559 18.348 16.563 1.00 30.41 440 GLY A C 1
ATOM 3525 O O . GLY A 1 440 ? 60.585 17.908 15.959 1.00 30.41 440 GLY A O 1
ATOM 3526 N N . SER A 1 441 ? 61.795 18.159 17.857 1.00 33.44 441 SER A N 1
ATOM 3527 C CA . SER A 1 441 ? 61.044 17.400 18.856 1.00 33.44 441 SER A CA 1
ATOM 3528 C C . SER A 1 441 ? 59.556 17.744 18.990 1.00 33.44 441 SER A C 1
ATOM 3530 O O . SER A 1 441 ? 59.149 18.889 18.814 1.00 33.44 441 SER A O 1
ATOM 3532 N N . GLY A 1 442 ? 58.775 16.758 19.440 1.00 32.28 442 GLY A N 1
ATOM 3533 C CA . GLY A 1 442 ? 57.401 16.940 19.905 1.00 32.28 442 GLY A CA 1
ATOM 3534 C C . GLY A 1 442 ? 56.835 15.660 20.517 1.00 32.28 442 GLY A C 1
ATOM 3535 O O . GLY A 1 442 ? 56.174 14.888 19.831 1.00 32.28 442 GLY A O 1
ATOM 3536 N N . ASP A 1 443 ? 57.137 15.443 21.798 1.00 34.75 443 ASP A N 1
ATOM 3537 C CA . ASP A 1 443 ? 56.467 14.498 22.698 1.00 34.75 443 ASP A CA 1
ATOM 3538 C C . ASP A 1 443 ? 54.934 14.646 22.659 1.00 34.75 443 ASP A C 1
ATOM 3540 O O . ASP A 1 443 ? 54.430 15.766 22.701 1.00 34.75 443 ASP A O 1
ATOM 3544 N N . LEU A 1 444 ? 54.193 13.531 22.713 1.00 33.75 444 LEU A N 1
ATOM 3545 C CA . LEU A 1 444 ? 53.420 13.186 23.917 1.00 33.75 444 LEU A CA 1
ATOM 3546 C C . LEU A 1 444 ? 52.851 11.760 23.832 1.00 33.75 444 LEU A C 1
ATOM 3548 O O . LEU A 1 444 ? 52.141 11.377 22.903 1.00 33.75 444 LEU A O 1
ATOM 3552 N N . MET A 1 445 ? 53.171 10.995 24.867 1.00 33.62 445 MET A N 1
ATOM 3553 C CA . MET A 1 445 ? 52.704 9.650 25.170 1.00 33.62 445 MET A CA 1
ATOM 3554 C C . MET A 1 445 ? 51.304 9.677 25.826 1.00 33.62 445 MET A C 1
ATOM 3556 O O . MET A 1 445 ? 51.047 10.502 26.692 1.00 33.62 445 MET A O 1
ATOM 3560 N N . ILE A 1 446 ? 50.454 8.716 25.437 1.00 33.91 446 ILE A N 1
ATOM 3561 C CA . ILE A 1 446 ? 49.800 7.723 26.320 1.00 33.91 446 ILE A CA 1
ATOM 3562 C C . ILE A 1 446 ? 48.944 8.233 27.521 1.00 33.91 446 ILE A C 1
ATOM 3564 O O . ILE A 1 446 ? 49.493 8.735 28.493 1.00 33.91 446 ILE A O 1
ATOM 3568 N N . ASN A 1 447 ? 47.620 7.954 27.531 1.00 32.66 447 ASN A N 1
ATOM 3569 C CA . ASN A 1 447 ? 46.915 6.980 28.420 1.00 32.66 447 ASN A CA 1
ATOM 3570 C C . ASN A 1 447 ? 45.401 7.250 28.642 1.00 32.66 447 ASN A C 1
ATOM 3572 O O . ASN A 1 447 ? 45.004 8.323 29.072 1.00 32.66 447 ASN A O 1
ATOM 3576 N N . HIS A 1 448 ? 44.604 6.196 28.408 1.00 31.50 448 HIS A N 1
ATOM 3577 C CA . HIS A 1 448 ? 43.626 5.526 29.294 1.00 31.50 448 HIS A CA 1
ATOM 3578 C C . HIS A 1 448 ? 42.637 6.265 30.247 1.00 31.50 448 HIS A C 1
ATOM 3580 O O . HIS A 1 448 ? 43.023 7.105 31.051 1.00 31.50 448 HIS A O 1
ATOM 3586 N N . SER A 1 449 ? 41.414 5.683 30.288 1.00 32.50 449 SER A N 1
ATOM 3587 C CA . SER A 1 449 ? 40.479 5.499 31.438 1.00 32.50 449 SER A CA 1
ATOM 3588 C C . SER A 1 449 ? 39.368 6.557 31.644 1.00 32.50 449 SER A C 1
ATOM 3590 O O . SER A 1 449 ? 39.663 7.731 31.777 1.00 32.50 449 SER A O 1
ATOM 3592 N N . VAL A 1 450 ? 38.064 6.241 31.500 1.00 32.88 450 VAL A N 1
ATOM 3593 C CA . VAL A 1 450 ? 37.109 5.511 32.391 1.00 32.88 450 VAL A CA 1
ATOM 3594 C C . VAL A 1 450 ? 36.299 6.444 33.327 1.00 32.88 450 VAL A C 1
ATOM 3596 O O . VAL A 1 450 ? 36.870 7.223 34.076 1.00 32.88 450 VAL A O 1
ATOM 3599 N N . SER A 1 451 ? 34.970 6.226 33.324 1.00 33.34 451 SER A N 1
ATOM 3600 C CA . SER A 1 451 ? 33.971 6.421 34.403 1.00 33.34 451 SER A CA 1
ATOM 3601 C C . SER A 1 451 ? 33.218 7.752 34.639 1.00 33.34 451 SER A C 1
ATOM 3603 O O . SER A 1 451 ? 33.785 8.753 35.053 1.00 33.34 451 SER A O 1
ATOM 3605 N N . SER A 1 452 ? 31.880 7.605 34.605 1.00 33.78 452 SER A N 1
ATOM 3606 C CA . SER A 1 452 ? 30.910 7.903 35.689 1.00 33.78 452 SER A CA 1
ATOM 3607 C C . SER A 1 452 ? 29.943 9.097 35.568 1.00 33.78 452 SER A C 1
ATOM 3609 O O . SER A 1 452 ? 30.329 10.260 35.569 1.00 33.78 452 SER A O 1
ATOM 3611 N N . GLU A 1 453 ? 28.660 8.718 35.510 1.00 35.28 453 GLU A N 1
ATOM 3612 C CA . GLU A 1 453 ? 27.468 9.202 36.236 1.00 35.28 453 GLU A CA 1
ATOM 3613 C C . GLU A 1 453 ? 27.435 10.596 36.899 1.00 35.28 453 GLU A C 1
ATOM 3615 O O . GLU A 1 453 ? 28.239 10.922 37.771 1.00 35.28 453 GLU A O 1
ATOM 3620 N N . ARG A 1 454 ? 26.345 11.327 36.601 1.00 39.06 454 ARG A N 1
ATOM 3621 C CA . ARG A 1 454 ? 25.337 11.962 37.502 1.00 39.06 454 ARG A CA 1
ATOM 3622 C C . ARG A 1 454 ? 24.483 12.890 36.617 1.00 39.06 454 ARG A C 1
ATOM 3624 O O . ARG A 1 454 ? 25.023 13.646 35.826 1.00 39.06 454 ARG A O 1
ATOM 3631 N N . GLY A 1 455 ? 23.155 12.805 36.571 1.00 34.25 455 GLY A N 1
ATOM 3632 C CA . GLY A 1 455 ? 22.238 12.977 37.695 1.00 34.25 455 GLY A CA 1
ATOM 3633 C C . GLY A 1 455 ? 21.867 14.461 37.802 1.00 34.25 455 GLY A C 1
ATOM 3634 O O . GLY A 1 455 ? 22.564 15.200 38.486 1.00 34.25 455 GLY A O 1
ATOM 3635 N N . PHE A 1 456 ? 20.802 14.897 37.117 1.00 39.50 456 PHE A N 1
ATOM 3636 C CA . PHE A 1 456 ? 20.242 16.246 37.267 1.00 39.50 456 PHE A CA 1
ATOM 3637 C C . PHE A 1 456 ? 18.752 16.149 37.601 1.00 39.50 456 PHE A C 1
ATOM 3639 O O . PHE A 1 456 ? 17.909 15.898 36.744 1.00 39.50 456 PHE A O 1
ATOM 3646 N N . SER A 1 457 ? 18.457 16.327 38.885 1.00 38.88 457 SER A N 1
ATOM 3647 C CA . SER A 1 457 ? 17.161 16.745 39.399 1.00 38.88 457 SER A CA 1
ATOM 3648 C C . SER A 1 457 ? 17.215 18.253 39.634 1.00 38.88 457 SER A C 1
ATOM 3650 O O . SER A 1 457 ? 18.094 18.715 40.362 1.00 38.88 457 SER A O 1
ATOM 3652 N N . SER A 1 458 ? 16.258 19.014 39.112 1.00 46.53 458 SER A N 1
ATOM 3653 C CA . SER A 1 458 ? 15.872 20.275 39.744 1.00 46.53 458 SER A CA 1
ATOM 3654 C C . SER A 1 458 ? 14.390 20.542 39.526 1.00 46.53 458 SER A C 1
ATOM 3656 O O . SER A 1 458 ? 13.928 20.744 38.407 1.00 46.53 458 SER A O 1
ATOM 3658 N N . THR A 1 459 ? 13.691 20.527 40.648 1.00 47.25 459 THR A N 1
ATOM 3659 C CA . THR A 1 459 ? 12.467 21.259 40.957 1.00 47.25 459 THR A CA 1
ATOM 3660 C C . THR A 1 459 ? 12.423 22.663 40.350 1.00 47.25 459 THR A C 1
ATOM 3662 O O . THR A 1 459 ? 13.355 23.445 40.548 1.00 47.25 459 THR A O 1
ATOM 3665 N N . ASN A 1 460 ? 11.310 22.985 39.695 1.00 46.84 460 ASN A N 1
ATOM 3666 C CA . ASN A 1 460 ? 10.408 24.072 40.090 1.00 46.84 460 ASN A CA 1
ATOM 3667 C C . ASN A 1 460 ? 9.024 23.845 39.484 1.00 46.84 460 ASN A C 1
ATOM 3669 O O . ASN A 1 460 ? 8.974 23.368 38.327 1.00 46.84 460 ASN A O 1
#

Foldseek 3Di:
DVVVVVVVVVVVVVVVVVVVVVVVVVVVVVVVVVVVVVVVVVVVVVVVVVVVVVVVVVVVVVVVVVVVVVVVVVVVVVVVVVVVVVVVVVVVVVVVVVVVVVVVVVVVVVVVVVVVVVVVVVVVVVVVVVVVVVVCVVVVVVCVVPPDDDDDPPPVPVVVVVVVVVVVVVCVVVVDPDPVVVVVVVVVVVVVVVVVVVVVVVVVVVVVVVVVVVVVVVVVVVVVVVVVVVVVVVVVVVVVVVVVVVVVVVVVVVVVVVVVVVVVVVVQVVQVVLLVLCVVLVHPLCVLCVVVVDDSGDDPVCSVVSVVVSVVSVVVVVVVVVVVVVVVVVVVVVVVVVVVVVDDDDDDDDDDDDDDDDDDDDDDDDDDDDDDPPPVVVVVPPPDDPPDDDDPVVVVVVVVVVVVVVVVVVVVVVVVVVVVVVPPDDDDDDDDDDDDDDDDDDDDDDDDDDDDDDDDDDDD

pLDDT: mean 74.52, std 23.27, range [30.41, 98.31]